Protein AF-A0ABD1W2M3-F1 (afdb_monomer)

Foldseek 3Di:
DDDDDDDDPPPPPAPEDCVHHCPHPVLVVLQVVLLVLLVVLVPDDLPDDDPPDDLVSLQVLLVNLQSLLVSLQSHWLVCLVSVLSSLCSCLPLSSLVSLVNLLQVLQVPDPPHDHQPDDDDSVLSVLLSVLLSVQLCVVPVDQDDDDPPPDDDDDDDPDDDPPPLADPDDDDDDDDDDDPDDVVNVSVRRDHRQPLCNLLCLQQDADPDPDPDLDPSSLSSNLSSLSSLSSSLSSQVSHPPVDDGSNVVDDLLSVVNSLLNNVVNDCSNCVDPSSVSSSVVSVVSSVVVVVVDDPVPNDNCVPRHVCVLVVLLSSLLSLLQDAQAACVPDPDDSVVLLPPQDDDLSNLVSLLVSLLVVSNVNNLVRNGPSLLNSLSNLLCLLQPDDDPVCLLSSLVSLVSLLVSQVPDPSSLVSVLCSLQPDPDDDPDDDDDPVVVVVSVVSSVSSLVSSCVSCVPVPSSNVSSVVSVVVVVVVDPPPD

Radius of gyration: 27.25 Å; Cα contacts (8 Å, |Δi|>4): 444; chains: 1; bounding box: 94×45×74 Å

pLDDT: mean 72.09, std 20.15, range [21.92, 97.12]

Sequence (479 aa):
MFGRGGPSPGVGVGWGSPGGGYWSTTTLLAQQDARLVVYLLENTQNASAKDPLTDEEMCFTMQRINSALEACMVAGPRDRAVIDKLLDVLLQVPVLKYIGFGIRRFLSQREGFKPFGWKYEEEEYLLFANVLATHFRNRWLSVKKKLKATGNHKTPKKGSLPLETIHEDTDAPVMVGRGPTSLILEWAHQRLHLPTHWFLSAISTIQYGKNTDTPLDFLEVTRGGLFFLLGIEAMSTFVPAEFHSPVDSIPIVWKLHALSVTLLGGMGVLEEEKSRDVYETLQDVYGQVLDKMDVESLHFQSEIHESYSTFVETLVEQFAAESYGDLEKCIAKGDGYLEPVEDDEKILEAYVKSWVSGALDRAATRRSAAFTLVLHHLSSFLFGNDGDNTRSLRYKLAKSLLRDCPRKEQRQNMLMELIQCKKWVPRTEPISDVASSLQICDIGKRFQLLKEACQGNSLLISAVEKLESSTTRDFPERT

Secondary structure (DSSP, 8-state):
---S-PSPTT-TTSSSBTTBSTTSHHHHHHHHHHHHHHHHHHHSPPP---SSPPHHHHHHHHHHHHHHHHHHHH--TT-HHHHHHHHHHHT-HHHHHHHHHHHHHHHHHSTTSPP--PPPPHHHHHHHHHHHHHHHIIIIIS---------------TT-----SS------PPPP---S--HHHHHHT-PPPPPTTGGGGGTS-----SSS---HHHHHHHHHHHHHHHHHHHHHTTS-TTS--TTTTS-HHHHHHHHHHHHHT-GGGTSSHHHHHHHHHHHHHHHHHHTTS-GGG--HHHHT-TTHHHHHHHHHHHHHHS----GGG-SS-THHHH-SPP--HHHHHHHHHHHHHTTTHHHHHTT-HHHHHHHHHHHHHHHS---GGGHHHHHHHHHHHHHHGGG-HHHHHHHHHHHH------S-S---THHHHHHHHHHHHHHHHHHHHTTT-HHHHHHHHHHHHHHTTSS----

InterPro domains:
  IPR055326 Transcriptional elongation regulator MINIYO [PTHR47605] (1-327)

Structure (mmCIF, N/CA/C/O backbone):
data_AF-A0ABD1W2M3-F1
#
_entry.id   AF-A0ABD1W2M3-F1
#
loop_
_atom_site.group_PDB
_atom_site.id
_atom_site.type_symbol
_atom_site.label_atom_id
_atom_site.label_alt_id
_atom_site.label_comp_id
_atom_site.label_asym_id
_atom_site.label_entity_id
_atom_site.label_seq_id
_atom_site.pdbx_PDB_ins_code
_atom_site.Cartn_x
_atom_site.Cartn_y
_atom_site.Cartn_z
_atom_site.occupancy
_atom_site.B_iso_or_equiv
_atom_site.auth_seq_id
_atom_site.auth_comp_id
_atom_site.auth_asym_id
_atom_site.auth_atom_id
_atom_site.pdbx_PDB_model_num
ATOM 1 N N . MET A 1 1 ? -13.520 -16.819 -13.529 1.00 23.55 1 MET A N 1
ATOM 2 C CA . MET A 1 1 ? -14.488 -16.110 -14.394 1.00 23.55 1 MET A CA 1
ATOM 3 C C . MET A 1 1 ? -15.662 -15.657 -13.519 1.00 23.55 1 MET A C 1
ATOM 5 O O . MET A 1 1 ? -16.673 -16.338 -13.468 1.00 23.55 1 MET A O 1
ATOM 9 N N . PHE A 1 2 ? -15.506 -14.556 -12.776 1.00 21.92 2 PHE A N 1
ATOM 10 C CA . PHE A 1 2 ? -16.609 -13.880 -12.079 1.00 21.92 2 PHE A CA 1
ATOM 11 C C . PHE A 1 2 ? -16.827 -12.552 -12.796 1.00 21.92 2 PHE A C 1
ATOM 13 O O . PHE A 1 2 ? -16.138 -11.568 -12.554 1.00 21.92 2 PHE A O 1
ATOM 20 N N . GLY A 1 3 ? -17.692 -12.597 -13.807 1.00 24.09 3 GLY A N 1
ATOM 21 C CA . GLY A 1 3 ? -18.072 -11.427 -14.580 1.00 24.09 3 GLY A CA 1
ATOM 22 C C . GLY A 1 3 ? -18.998 -10.523 -13.773 1.00 24.09 3 GLY A C 1
ATOM 23 O O . GLY A 1 3 ? -19.864 -11.002 -13.050 1.00 24.09 3 GLY A O 1
ATOM 24 N N . ARG A 1 4 ? -18.770 -9.220 -13.941 1.00 31.80 4 ARG A N 1
ATOM 25 C CA . ARG A 1 4 ? -19.635 -8.069 -13.645 1.00 31.80 4 ARG A CA 1
ATOM 26 C C . ARG A 1 4 ? -21.088 -8.431 -13.303 1.00 31.80 4 ARG A C 1
ATOM 28 O O . ARG A 1 4 ? -21.833 -8.894 -14.165 1.00 31.80 4 ARG A O 1
ATOM 35 N N . GLY A 1 5 ? -21.481 -8.110 -12.073 1.00 29.42 5 GLY A N 1
ATOM 36 C CA . GLY A 1 5 ? -22.838 -8.253 -11.558 1.00 29.42 5 GLY A CA 1
ATOM 37 C C . GLY A 1 5 ? -22.921 -9.309 -10.464 1.00 29.42 5 GLY A C 1
ATOM 38 O O . GLY A 1 5 ? -23.030 -10.501 -10.745 1.00 29.42 5 GLY A O 1
ATOM 39 N N . GLY A 1 6 ? -22.946 -8.865 -9.205 1.00 35.84 6 GLY A N 1
ATOM 40 C CA . GLY A 1 6 ? -23.539 -9.672 -8.140 1.00 35.84 6 GLY A CA 1
ATOM 41 C C . GLY A 1 6 ? -24.957 -10.123 -8.536 1.00 35.84 6 GLY A C 1
ATOM 42 O O . GLY A 1 6 ? -25.586 -9.498 -9.400 1.00 35.84 6 GLY A O 1
ATOM 43 N N . PRO A 1 7 ? -25.472 -11.221 -7.954 1.00 38.50 7 PRO A N 1
ATOM 44 C CA . PRO A 1 7 ? -26.768 -11.771 -8.336 1.00 38.50 7 PRO A CA 1
ATOM 45 C C . PRO A 1 7 ? -27.833 -10.676 -8.263 1.00 38.50 7 PRO A C 1
ATOM 47 O O . PRO A 1 7 ? -27.976 -10.010 -7.235 1.00 38.50 7 PRO A O 1
ATOM 50 N N . SER A 1 8 ? -28.549 -10.465 -9.374 1.00 35.62 8 SER A N 1
ATOM 51 C CA . SER A 1 8 ? -29.483 -9.349 -9.486 1.00 35.62 8 SER A CA 1
ATOM 52 C C . SER A 1 8 ? -30.512 -9.386 -8.348 1.00 35.62 8 SER A C 1
ATOM 54 O O . SER A 1 8 ? -30.927 -10.472 -7.919 1.00 35.62 8 SER A O 1
ATOM 56 N N . PRO A 1 9 ? -30.992 -8.225 -7.873 1.00 38.22 9 PRO A N 1
ATOM 57 C CA . PRO A 1 9 ? -32.142 -8.190 -6.982 1.00 38.22 9 PRO A CA 1
ATOM 58 C C . PRO A 1 9 ? -33.294 -8.973 -7.634 1.00 38.22 9 PRO A C 1
ATOM 60 O O . PRO A 1 9 ? -33.711 -8.647 -8.744 1.00 38.22 9 PRO A O 1
ATOM 63 N N . GLY A 1 10 ? -33.757 -10.048 -6.988 1.00 38.75 10 GLY A N 1
ATOM 64 C CA . GLY A 1 10 ? -34.895 -10.856 -7.451 1.00 38.75 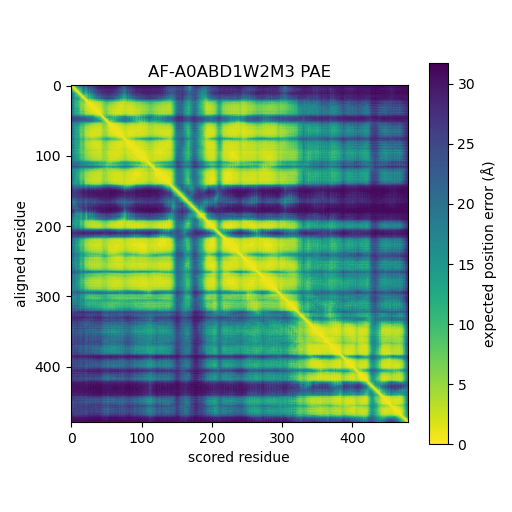10 GLY A CA 1
ATOM 65 C C . GLY A 1 10 ? -34.593 -12.249 -8.023 1.00 38.75 10 GLY A C 1
ATOM 66 O O . GLY A 1 10 ? -35.533 -13.025 -8.173 1.00 38.75 10 GLY A O 1
ATOM 67 N N . VAL A 1 11 ? -33.333 -12.633 -8.273 1.00 38.06 11 VAL A N 1
ATOM 68 C CA . VAL A 1 11 ? -32.983 -14.043 -8.570 1.00 38.06 11 VAL A CA 1
ATOM 69 C C . VAL A 1 11 ? -32.540 -14.706 -7.270 1.00 38.06 11 VAL A C 1
ATOM 71 O O . VAL A 1 11 ? -31.405 -14.550 -6.828 1.00 38.06 11 VAL A O 1
ATOM 74 N N . GLY A 1 12 ? -33.469 -15.389 -6.601 1.00 40.81 12 GLY A N 1
ATOM 75 C CA . GLY A 1 12 ? -33.346 -15.939 -5.243 1.00 40.81 12 GLY A CA 1
ATOM 76 C C . GLY A 1 12 ? -32.311 -17.053 -5.021 1.00 40.81 12 GLY A C 1
ATOM 77 O O . GLY A 1 12 ? -32.587 -17.972 -4.263 1.00 40.81 12 GLY A O 1
ATOM 78 N N . VAL A 1 13 ? -31.130 -16.993 -5.644 1.00 40.81 13 VAL A N 1
ATOM 79 C CA . VAL A 1 13 ? -30.095 -18.042 -5.561 1.00 40.81 13 VAL A CA 1
ATOM 80 C C . VAL A 1 13 ? -28.927 -17.671 -4.627 1.00 40.81 13 VAL A C 1
ATOM 82 O O . VAL A 1 13 ? -28.135 -18.532 -4.273 1.00 40.81 13 VAL A O 1
ATOM 85 N N . GLY A 1 14 ? -28.832 -16.423 -4.150 1.00 44.88 14 GLY A N 1
ATOM 86 C CA . GLY A 1 14 ? -27.740 -15.973 -3.259 1.00 44.88 14 GLY A CA 1
ATOM 87 C C . GLY A 1 14 ? -28.179 -15.342 -1.935 1.00 44.88 14 GLY A C 1
ATOM 88 O O . GLY A 1 14 ? -27.344 -14.883 -1.161 1.00 44.88 14 GLY A O 1
ATOM 89 N N . TRP A 1 15 ? -29.486 -15.285 -1.676 1.00 50.88 15 TRP A N 1
ATOM 90 C CA . TRP A 1 15 ? -30.035 -14.486 -0.580 1.00 50.88 15 TRP A CA 1
ATOM 91 C C . TRP A 1 15 ? -30.487 -15.322 0.619 1.00 50.88 15 TRP A C 1
ATOM 93 O O . TRP A 1 15 ? -30.434 -14.805 1.719 1.00 50.88 15 TRP A O 1
ATOM 103 N N . GLY A 1 16 ? -30.850 -16.598 0.458 1.00 49.56 16 GLY A N 1
ATOM 104 C CA . GLY A 1 16 ? -31.345 -17.434 1.561 1.00 49.56 16 GLY A CA 1
ATOM 105 C C . GLY A 1 16 ? -31.149 -18.930 1.329 1.00 49.56 16 GLY A C 1
ATOM 106 O O . GLY A 1 16 ? -32.109 -19.691 1.423 1.00 49.56 16 GLY A O 1
ATOM 107 N N . SER A 1 17 ? -29.930 -19.358 0.986 1.00 44.84 17 SER A N 1
ATOM 108 C CA . SER A 1 17 ? -29.612 -20.787 0.966 1.00 44.84 17 SER A CA 1
ATOM 109 C C . SER A 1 17 ? -29.293 -21.266 2.393 1.00 44.84 17 SER A C 1
ATOM 111 O O . SER A 1 17 ? -28.588 -20.565 3.125 1.00 44.84 17 SER A O 1
ATOM 113 N N . PRO A 1 18 ? -29.744 -22.469 2.799 1.00 46.06 18 PRO A N 1
ATOM 114 C CA . PRO A 1 18 ? -29.375 -23.087 4.076 1.00 46.06 18 PRO A CA 1
ATOM 115 C C . PRO A 1 18 ? -27.858 -23.243 4.294 1.00 46.06 18 PRO A C 1
ATOM 117 O O . PRO A 1 18 ? -27.436 -23.471 5.422 1.00 46.06 18 PRO A O 1
ATOM 120 N N . GLY A 1 19 ? -27.044 -23.123 3.234 1.00 42.16 19 GLY A N 1
ATOM 121 C CA . GLY A 1 19 ? -25.580 -23.214 3.280 1.00 42.16 19 GLY A CA 1
ATOM 122 C C . GLY A 1 19 ? -24.828 -21.915 2.966 1.00 42.16 19 GLY A C 1
ATOM 123 O O . GLY A 1 19 ? -23.609 -21.959 2.844 1.00 42.16 19 GLY A O 1
ATOM 124 N N . GLY A 1 20 ? -25.513 -20.777 2.791 1.00 52.34 20 GLY A N 1
ATOM 125 C CA . GLY A 1 20 ? -24.851 -19.501 2.501 1.00 52.34 20 GLY A CA 1
ATOM 126 C C . GLY A 1 20 ? -25.755 -18.4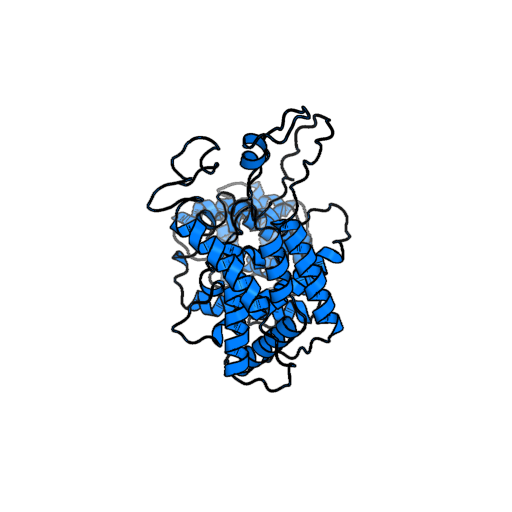28 1.890 1.00 52.34 20 GLY A C 1
ATOM 127 O O . GLY A 1 20 ? -26.886 -18.680 1.473 1.00 52.34 20 GLY A O 1
ATOM 128 N N . GLY A 1 21 ? -25.242 -17.202 1.837 1.00 52.62 21 GLY A N 1
ATOM 129 C CA . GLY A 1 21 ? -25.975 -16.034 1.354 1.00 52.62 21 GLY A CA 1
ATOM 130 C C . GLY A 1 21 ? -26.407 -15.092 2.474 1.00 52.62 21 GLY A C 1
ATOM 131 O O . GLY A 1 21 ? -26.450 -15.459 3.647 1.00 52.62 21 GLY A O 1
ATOM 132 N N . TYR A 1 22 ? -26.718 -13.857 2.093 1.00 60.25 22 TYR A N 1
ATOM 133 C CA . TYR A 1 22 ? -26.828 -12.725 3.017 1.00 60.25 22 TYR A CA 1
ATOM 134 C C . TYR A 1 22 ? -27.906 -12.882 4.115 1.00 60.25 22 TYR A C 1
ATOM 136 O O . TYR A 1 22 ? -27.704 -12.426 5.237 1.00 60.25 22 TYR A O 1
ATOM 144 N N . TRP A 1 23 ? -29.018 -13.573 3.834 1.00 64.69 23 TRP A N 1
ATOM 145 C CA . TRP A 1 23 ? -30.069 -13.898 4.814 1.00 64.69 23 TRP A CA 1
ATOM 146 C C . TRP A 1 23 ? -30.026 -15.353 5.288 1.00 64.69 23 TRP A C 1
ATOM 148 O O . TRP A 1 23 ? -31.021 -15.866 5.805 1.00 64.69 23 TRP A O 1
ATOM 158 N N . SER A 1 24 ? -28.900 -16.047 5.109 1.00 69.88 24 SER A N 1
ATOM 159 C CA . SER A 1 24 ? -28.720 -17.350 5.745 1.00 69.88 24 SER A CA 1
ATOM 160 C C . SER A 1 24 ? -28.772 -17.191 7.266 1.00 69.88 24 SER A C 1
ATOM 162 O O . SER A 1 24 ? -28.362 -16.164 7.816 1.00 69.88 24 SER A O 1
ATOM 164 N N . THR A 1 25 ? -29.264 -18.215 7.965 1.00 74.69 25 THR A N 1
ATOM 165 C CA . THR A 1 25 ? -29.299 -18.211 9.432 1.00 74.69 25 THR A CA 1
ATOM 166 C C . THR A 1 25 ? -27.908 -17.957 10.012 1.00 74.69 25 THR A C 1
ATOM 168 O O . THR A 1 25 ? -27.781 -17.170 10.941 1.00 74.69 25 THR A O 1
ATOM 171 N N . THR A 1 26 ? -26.863 -18.534 9.411 1.00 77.88 26 THR A N 1
ATOM 172 C CA . THR A 1 26 ? -25.464 -18.321 9.803 1.00 77.88 26 THR A CA 1
ATOM 173 C C . THR A 1 26 ? -25.059 -16.850 9.724 1.00 77.88 26 THR A C 1
ATOM 175 O O . THR A 1 26 ? -24.552 -16.305 10.698 1.00 77.88 26 THR A O 1
ATOM 178 N N . THR A 1 27 ? -25.323 -16.177 8.600 1.00 75.69 27 THR A N 1
ATOM 179 C CA . THR A 1 27 ? -24.971 -14.758 8.428 1.00 75.69 27 THR A CA 1
ATOM 180 C C . THR A 1 27 ? -25.782 -13.849 9.353 1.00 75.69 27 THR A C 1
ATOM 182 O O . THR A 1 27 ? -25.237 -12.900 9.909 1.00 75.69 27 THR A O 1
ATOM 185 N N . LEU A 1 28 ? -27.069 -14.141 9.562 1.00 79.38 28 LEU A N 1
ATOM 186 C CA . LEU A 1 28 ? -27.923 -13.358 10.461 1.00 79.38 28 LEU A CA 1
ATOM 187 C C . LEU A 1 28 ? -27.529 -13.506 11.934 1.00 79.38 28 LEU A C 1
ATOM 189 O O . LEU A 1 28 ? -27.603 -12.527 12.678 1.00 79.38 28 LEU A O 1
ATOM 193 N N . LEU A 1 29 ? -27.113 -14.706 12.349 1.00 84.38 29 LEU A N 1
ATOM 194 C CA . LEU A 1 29 ? -26.553 -14.938 13.679 1.00 84.38 29 LEU A CA 1
ATOM 195 C C . LEU A 1 29 ? -25.236 -14.183 13.840 1.00 84.38 29 LEU A C 1
ATOM 197 O O . LEU A 1 29 ? -25.115 -13.403 14.775 1.00 84.38 29 LEU A O 1
ATOM 201 N N . ALA A 1 30 ? -24.331 -14.286 12.866 1.00 84.19 30 ALA A N 1
ATOM 202 C CA . ALA A 1 30 ? -23.066 -13.561 12.893 1.00 84.19 30 ALA A CA 1
ATOM 203 C C . ALA A 1 30 ? -23.268 -12.026 12.935 1.00 84.19 30 ALA A C 1
ATOM 205 O O . ALA A 1 30 ? -22.520 -11.315 13.600 1.00 84.19 30 ALA A O 1
ATOM 206 N N . GLN A 1 31 ? -24.324 -11.496 12.302 1.00 85.12 31 GLN A N 1
ATOM 207 C CA . GLN A 1 31 ? -24.730 -10.088 12.439 1.00 85.12 31 GLN A CA 1
ATOM 208 C C . GLN A 1 31 ? -25.221 -9.737 13.852 1.00 85.12 31 GLN A C 1
ATOM 210 O O . GLN A 1 31 ? -24.952 -8.636 14.337 1.00 85.12 31 GLN A O 1
ATOM 215 N N . GLN A 1 32 ? -25.955 -10.634 14.525 1.00 88.06 32 GLN A N 1
ATOM 216 C CA . GLN A 1 32 ? -26.311 -10.421 15.934 1.00 88.06 32 GLN A CA 1
ATOM 217 C C . GLN A 1 32 ? -25.076 -10.476 16.832 1.00 88.06 32 GLN A C 1
ATOM 219 O O . GLN A 1 32 ? -24.946 -9.629 17.716 1.00 88.06 32 GLN A O 1
ATOM 224 N N . ASP A 1 33 ? -24.160 -11.406 16.570 1.00 88.94 33 ASP A N 1
ATOM 225 C CA . ASP A 1 33 ? -22.901 -11.518 17.302 1.00 88.94 33 ASP A CA 1
ATOM 226 C C . ASP A 1 33 ? -22.067 -10.245 17.127 1.00 88.94 33 ASP A C 1
ATOM 228 O O . ASP A 1 33 ? -21.613 -9.679 18.117 1.00 88.94 33 ASP A O 1
ATOM 232 N N . ALA A 1 34 ? -21.970 -9.702 15.908 1.00 87.81 34 ALA A N 1
ATOM 233 C CA . ALA A 1 34 ? -21.303 -8.426 15.651 1.00 87.81 34 ALA A CA 1
ATOM 234 C C . ALA A 1 34 ? -21.905 -7.283 16.489 1.00 87.81 34 ALA A C 1
ATOM 236 O O . ALA A 1 34 ? -21.168 -6.515 17.105 1.00 87.81 34 ALA A O 1
ATOM 237 N N . ARG A 1 35 ? -23.242 -7.189 16.585 1.00 89.69 35 ARG A N 1
ATOM 238 C CA . ARG A 1 35 ? -23.915 -6.193 17.444 1.00 89.69 35 ARG A CA 1
ATOM 239 C C . ARG A 1 35 ? -23.572 -6.384 18.918 1.00 89.69 35 ARG A C 1
ATOM 241 O O . ARG A 1 35 ? -23.308 -5.399 19.602 1.00 89.69 35 ARG A O 1
ATOM 248 N N . LEU A 1 36 ? -23.571 -7.625 19.406 1.00 90.69 36 LEU A N 1
ATOM 249 C CA . LEU A 1 36 ? -23.184 -7.942 20.780 1.00 90.69 36 LEU A CA 1
ATOM 250 C C . LEU A 1 36 ? -21.726 -7.548 21.049 1.00 90.69 36 LEU A C 1
ATOM 252 O O . LEU A 1 36 ? -21.449 -6.904 22.060 1.00 90.69 36 LEU A O 1
ATOM 256 N N . VAL A 1 37 ? -20.816 -7.875 20.129 1.00 90.31 37 VAL A N 1
ATOM 257 C CA . VAL A 1 37 ? -19.394 -7.520 20.204 1.00 90.31 37 VAL A CA 1
ATOM 258 C C . VAL A 1 37 ? -19.216 -6.009 20.321 1.00 90.31 37 VAL A C 1
ATOM 260 O O . VAL A 1 37 ? -18.451 -5.573 21.175 1.00 90.31 37 VAL A O 1
ATOM 263 N N . VAL A 1 38 ? -19.963 -5.194 19.565 1.00 89.50 38 VAL A N 1
ATOM 264 C CA . VAL A 1 38 ? -19.913 -3.726 19.719 1.00 89.50 38 VAL A CA 1
ATOM 265 C C . VAL A 1 38 ? -20.238 -3.297 21.145 1.00 89.50 38 VAL A C 1
ATOM 267 O O . VAL A 1 38 ? -19.490 -2.516 21.728 1.00 89.50 38 VAL A O 1
ATOM 270 N N . TYR A 1 39 ? -21.310 -3.831 21.737 1.00 86.75 39 TYR A N 1
ATOM 271 C CA . TYR A 1 39 ? -21.661 -3.500 23.119 1.00 86.75 39 TYR A CA 1
ATOM 272 C C . TYR A 1 39 ? -20.579 -3.936 24.111 1.00 86.75 39 TYR A C 1
ATOM 274 O O . TYR A 1 39 ? -20.292 -3.203 25.055 1.00 86.75 39 TYR A O 1
ATOM 282 N N . LEU A 1 40 ? -19.955 -5.099 23.912 1.00 90.06 40 LEU A N 1
ATOM 283 C CA . LEU A 1 40 ? -18.850 -5.546 24.762 1.00 90.06 40 LEU A CA 1
ATOM 284 C C . LEU A 1 40 ? -17.640 -4.611 24.630 1.00 90.06 40 LEU A C 1
ATOM 286 O O . LEU A 1 40 ? -17.109 -4.152 25.640 1.00 90.06 40 LEU A O 1
ATOM 290 N N . LEU A 1 41 ? -17.261 -4.261 23.400 1.00 89.88 41 LEU A N 1
ATOM 291 C CA . LEU A 1 41 ? -16.127 -3.385 23.116 1.00 89.88 41 LEU A CA 1
ATOM 292 C C . LEU A 1 41 ? -16.312 -1.976 23.695 1.00 89.88 41 LEU A C 1
ATOM 294 O O . LEU A 1 41 ? -15.367 -1.435 24.270 1.00 89.88 41 LEU A O 1
ATOM 298 N N . GLU A 1 42 ? -17.519 -1.409 23.610 1.00 83.12 42 GLU A N 1
ATOM 299 C CA . GLU A 1 42 ? -17.855 -0.101 24.198 1.00 83.12 42 GLU A CA 1
ATOM 300 C C . GLU A 1 42 ? -17.699 -0.082 25.726 1.00 83.12 42 GLU A C 1
ATOM 302 O O . GLU A 1 42 ? -17.317 0.937 26.299 1.00 83.12 42 GLU A O 1
ATOM 307 N N . ASN A 1 43 ? -17.975 -1.205 26.395 1.00 79.94 43 ASN A N 1
ATOM 308 C CA . ASN A 1 43 ? -17.886 -1.309 27.853 1.00 79.94 43 ASN A CA 1
ATOM 309 C C . ASN A 1 43 ? -16.483 -1.683 28.349 1.00 79.94 43 ASN A C 1
ATOM 311 O O . ASN A 1 43 ? -16.156 -1.460 29.516 1.00 79.94 43 ASN A O 1
ATOM 315 N N . THR A 1 44 ? -15.631 -2.227 27.483 1.00 76.12 44 THR A N 1
ATOM 316 C CA . THR A 1 44 ? -14.227 -2.473 27.818 1.00 76.12 44 THR A CA 1
ATOM 317 C C . THR A 1 44 ? -13.437 -1.165 27.752 1.00 76.12 44 THR A C 1
ATOM 319 O O . THR A 1 44 ? -13.235 -0.591 26.684 1.00 76.12 44 THR A O 1
ATOM 322 N N . GLN A 1 45 ? -12.947 -0.661 28.884 1.00 64.69 45 GLN A N 1
ATOM 323 C CA . GLN A 1 45 ? -12.095 0.534 28.892 1.00 64.69 45 GLN A CA 1
ATOM 324 C C . GLN A 1 45 ? -10.685 0.194 28.405 1.00 64.69 45 GLN A C 1
ATOM 326 O O . GLN A 1 45 ? -10.145 -0.861 28.733 1.00 64.69 45 GLN A O 1
ATOM 331 N N . ASN A 1 46 ? -10.081 1.087 27.622 1.00 62.06 46 ASN A N 1
ATOM 332 C CA . ASN A 1 46 ? -8.639 1.047 27.403 1.00 62.06 46 ASN A CA 1
ATOM 333 C C . ASN A 1 46 ? -7.974 1.564 28.681 1.00 62.06 46 ASN A C 1
ATOM 335 O O . ASN A 1 46 ? -8.242 2.694 29.097 1.00 62.06 46 ASN A O 1
ATOM 339 N N . ALA A 1 47 ? -7.135 0.749 29.323 1.00 57.91 47 ALA A N 1
ATOM 340 C CA . ALA A 1 47 ? -6.317 1.224 30.431 1.00 57.91 47 ALA A CA 1
ATOM 341 C C . ALA A 1 47 ? -5.465 2.414 29.956 1.00 57.91 47 ALA A C 1
ATOM 343 O O . ALA A 1 47 ? -5.026 2.448 28.801 1.00 57.91 47 ALA A O 1
ATOM 344 N N . SER A 1 48 ? -5.255 3.401 30.835 1.00 58.84 48 SER A N 1
ATOM 345 C CA . SER A 1 48 ? -4.375 4.543 30.558 1.00 58.84 48 SER A CA 1
ATOM 346 C C . SER A 1 48 ? -3.022 4.020 30.077 1.00 58.84 48 SER A C 1
ATOM 348 O O . SER A 1 48 ? -2.327 3.349 30.835 1.00 58.84 48 SER A O 1
ATOM 350 N N . ALA A 1 49 ? -2.685 4.296 28.813 1.00 60.78 49 ALA A N 1
ATOM 351 C CA . ALA A 1 49 ? -1.456 3.815 28.200 1.00 60.78 49 ALA A CA 1
ATOM 352 C C . ALA A 1 49 ? -0.255 4.408 28.950 1.00 60.78 49 ALA A C 1
ATOM 354 O O . ALA A 1 49 ? 0.024 5.605 28.842 1.00 60.78 49 ALA A O 1
ATOM 355 N N . LYS A 1 50 ? 0.430 3.579 29.738 1.00 63.66 50 LYS A N 1
ATOM 356 C CA . LYS A 1 50 ? 1.707 3.914 30.368 1.00 63.66 50 LYS A CA 1
ATOM 357 C C . LYS A 1 50 ? 2.789 3.063 29.715 1.00 63.66 50 LYS A C 1
ATOM 359 O O . LYS A 1 50 ? 2.627 1.861 29.568 1.00 63.66 50 LYS A O 1
ATOM 364 N N . ASP A 1 51 ? 3.869 3.711 29.305 1.00 62.69 51 ASP A N 1
ATOM 365 C CA . ASP A 1 51 ? 5.062 3.062 28.755 1.00 62.69 51 ASP A CA 1
ATOM 366 C C . ASP A 1 51 ? 5.942 2.566 29.925 1.00 62.69 51 ASP A C 1
ATOM 368 O O . ASP A 1 51 ? 6.175 3.359 30.848 1.00 62.69 51 ASP A O 1
ATOM 372 N N . PRO A 1 52 ? 6.435 1.310 29.946 1.00 66.75 52 PRO A N 1
ATOM 373 C CA . PRO A 1 52 ? 6.259 0.241 28.959 1.00 66.75 52 PRO A CA 1
ATOM 374 C C . PRO A 1 52 ? 4.980 -0.576 29.141 1.00 66.75 52 PRO A C 1
ATOM 376 O O . PRO A 1 52 ? 4.606 -0.930 30.257 1.00 66.75 52 PRO A O 1
ATOM 379 N N . LEU A 1 53 ? 4.368 -0.931 28.010 1.00 76.06 53 LEU A N 1
ATOM 380 C CA . LEU A 1 53 ? 3.239 -1.855 27.947 1.00 76.06 53 LEU A CA 1
ATOM 381 C C . LEU A 1 53 ? 3.712 -3.310 28.035 1.00 76.06 53 LEU A C 1
ATOM 383 O O . LEU A 1 53 ? 4.739 -3.688 27.459 1.00 76.06 53 LEU A O 1
ATOM 387 N N . THR A 1 54 ? 2.930 -4.126 28.731 1.00 83.25 54 THR A N 1
ATOM 388 C CA . THR A 1 54 ? 3.115 -5.577 28.823 1.00 83.25 54 THR A CA 1
ATOM 389 C C . THR A 1 54 ? 2.631 -6.286 27.552 1.00 83.25 54 THR A C 1
ATOM 391 O O . THR A 1 54 ? 1.788 -5.768 26.817 1.00 83.25 54 THR A O 1
ATOM 394 N N . ASP A 1 55 ? 3.138 -7.496 27.288 1.00 80.75 55 ASP A N 1
ATOM 395 C CA . ASP A 1 55 ? 2.663 -8.312 26.156 1.00 80.75 55 ASP A CA 1
ATOM 396 C C . ASP A 1 55 ? 1.173 -8.670 26.292 1.00 80.75 55 ASP A C 1
ATOM 398 O O . ASP A 1 55 ? 0.461 -8.753 25.293 1.00 80.75 55 ASP A O 1
ATOM 402 N N . GLU A 1 56 ? 0.673 -8.805 27.524 1.00 85.06 56 GLU A N 1
ATOM 403 C CA . GLU A 1 56 ? -0.747 -9.036 27.810 1.00 85.06 56 GLU A CA 1
ATOM 404 C C . GLU A 1 56 ? -1.616 -7.840 27.396 1.00 85.06 56 GLU A C 1
ATOM 406 O O . GLU A 1 56 ? -2.645 -8.022 26.744 1.00 85.06 56 GLU A O 1
ATOM 411 N N . GLU A 1 57 ? -1.191 -6.610 27.704 1.00 86.69 57 GLU A N 1
ATOM 412 C CA . GLU A 1 57 ? -1.901 -5.388 27.301 1.00 86.69 57 GLU A CA 1
ATOM 413 C C . GLU A 1 57 ? -1.900 -5.193 25.776 1.00 86.69 57 GLU A C 1
ATOM 415 O O . GLU A 1 57 ? -2.910 -4.767 25.201 1.00 86.69 57 GLU A O 1
ATOM 420 N N . MET A 1 58 ? -0.791 -5.538 25.110 1.00 86.31 58 MET A N 1
ATOM 421 C CA . MET A 1 58 ? -0.688 -5.516 23.646 1.00 86.31 58 MET A CA 1
ATOM 422 C C . MET A 1 58 ? -1.617 -6.544 23.002 1.00 86.31 58 MET A C 1
ATOM 424 O O . MET A 1 58 ? -2.400 -6.193 22.116 1.00 86.31 58 MET A O 1
ATOM 428 N N . CYS A 1 59 ? -1.575 -7.790 23.480 1.00 88.50 59 CYS A N 1
ATOM 429 C CA . CYS A 1 59 ? -2.428 -8.876 23.008 1.00 88.50 59 CYS A CA 1
ATOM 430 C C . CYS A 1 59 ? -3.913 -8.538 23.194 1.00 88.50 59 CYS A C 1
ATOM 432 O O . CYS A 1 59 ? -4.688 -8.618 22.241 1.00 88.50 59 CYS A O 1
ATOM 434 N N . PHE A 1 60 ? -4.303 -8.067 24.384 1.00 88.44 60 PHE A N 1
ATOM 435 C CA . PHE A 1 60 ? -5.677 -7.654 24.669 1.00 88.44 60 PHE A CA 1
ATOM 436 C C . PHE A 1 60 ? -6.146 -6.541 23.725 1.00 88.44 60 PHE A C 1
ATOM 438 O O . PHE A 1 60 ? -7.239 -6.611 23.160 1.00 88.44 60 PHE A O 1
ATOM 445 N N . THR A 1 61 ? -5.310 -5.522 23.507 1.00 90.31 61 THR A N 1
ATOM 446 C CA . THR A 1 61 ? -5.651 -4.426 22.594 1.00 90.31 61 THR A CA 1
ATOM 447 C C . THR A 1 61 ? -5.774 -4.915 21.154 1.00 90.31 61 THR A C 1
ATOM 449 O O . THR A 1 61 ? -6.715 -4.528 20.460 1.00 90.31 61 THR A O 1
ATOM 452 N N . MET A 1 62 ? -4.888 -5.807 20.703 1.00 91.62 62 MET A N 1
ATOM 453 C CA . MET A 1 62 ? -4.979 -6.355 19.353 1.00 91.62 62 MET A CA 1
ATOM 454 C C . MET A 1 62 ? -6.213 -7.243 19.169 1.00 91.62 62 MET A C 1
ATOM 456 O O . MET A 1 62 ? -6.890 -7.138 18.151 1.00 91.62 62 MET A O 1
ATOM 460 N N . GLN A 1 63 ? -6.592 -8.049 20.164 1.00 90.62 63 GLN A N 1
ATOM 461 C CA . GLN A 1 63 ? -7.841 -8.816 20.118 1.00 90.62 63 GLN A CA 1
ATOM 462 C C . GLN A 1 63 ? -9.068 -7.910 19.986 1.00 90.62 63 GLN A C 1
ATOM 464 O O . GLN A 1 63 ? -9.998 -8.234 19.246 1.00 90.62 63 GLN A O 1
ATOM 469 N N . ARG A 1 64 ? -9.065 -6.745 20.644 1.00 91.19 64 ARG A N 1
ATOM 470 C CA . ARG A 1 64 ? -10.125 -5.741 20.476 1.00 91.19 64 ARG A CA 1
ATOM 471 C C . ARG A 1 64 ? -10.148 -5.153 19.069 1.00 91.19 64 ARG A C 1
ATOM 473 O O . ARG A 1 64 ? -11.229 -5.027 18.498 1.00 91.19 64 ARG A O 1
ATOM 480 N N . ILE A 1 65 ? -8.981 -4.814 18.514 1.00 93.31 65 ILE A N 1
ATOM 481 C CA . ILE A 1 65 ? -8.852 -4.325 17.133 1.00 93.31 65 ILE A CA 1
ATOM 482 C C . ILE A 1 65 ? -9.377 -5.384 16.157 1.00 93.31 65 ILE A C 1
ATOM 484 O O . ILE A 1 65 ? -10.242 -5.071 15.344 1.00 93.31 65 ILE A O 1
ATOM 488 N N . ASN A 1 66 ? -8.943 -6.640 16.286 1.00 93.06 66 ASN A N 1
ATOM 489 C CA . ASN A 1 66 ? -9.390 -7.751 15.444 1.00 93.06 66 ASN A CA 1
ATOM 490 C C . ASN A 1 66 ? -10.898 -7.968 15.541 1.00 93.06 66 ASN A C 1
ATOM 492 O O . ASN A 1 66 ? -11.569 -8.011 14.516 1.00 93.06 66 ASN A O 1
ATOM 496 N N . SER A 1 67 ? -11.444 -7.989 16.760 1.00 92.38 67 SER A N 1
ATOM 497 C CA . SER A 1 67 ? -12.888 -8.122 16.986 1.00 92.38 67 SER A CA 1
ATOM 498 C C . SER A 1 67 ? -13.674 -7.007 16.294 1.00 92.38 67 SER A C 1
ATOM 500 O O . SER A 1 67 ? -14.727 -7.253 15.710 1.00 92.38 67 SER A O 1
ATOM 502 N N . ALA A 1 68 ? -13.166 -5.771 16.334 1.00 93.12 68 ALA A N 1
ATOM 503 C CA . ALA A 1 68 ? -13.807 -4.642 15.674 1.00 93.12 68 ALA A CA 1
ATOM 504 C C . ALA A 1 68 ? -13.689 -4.706 14.141 1.00 93.12 68 ALA A C 1
ATOM 506 O O . ALA A 1 68 ? -14.672 -4.446 13.445 1.00 93.12 68 ALA A O 1
ATOM 507 N N . LEU A 1 69 ? -12.520 -5.083 13.610 1.00 92.19 69 LEU A N 1
ATOM 508 C CA . LEU A 1 69 ? -12.306 -5.292 12.175 1.00 92.19 69 LEU A CA 1
ATOM 509 C C . LEU A 1 69 ? -13.217 -6.402 11.631 1.00 92.19 69 LEU A C 1
ATOM 511 O O . LEU A 1 69 ? -13.860 -6.210 10.602 1.00 92.19 69 LEU A O 1
ATOM 515 N N . GLU A 1 70 ? -13.326 -7.526 12.338 1.00 90.19 70 GLU A N 1
ATOM 516 C CA . GLU A 1 70 ? -14.193 -8.651 11.975 1.00 90.19 70 GLU A CA 1
ATOM 517 C C . GLU A 1 70 ? -15.674 -8.298 12.068 1.00 90.19 70 GLU A C 1
ATOM 519 O O . GLU A 1 70 ? -16.432 -8.567 11.135 1.00 90.19 70 GLU A O 1
ATOM 524 N N . ALA A 1 71 ? -16.095 -7.618 13.137 1.00 90.69 71 ALA A N 1
ATOM 525 C CA . ALA A 1 71 ? -17.474 -7.162 13.270 1.00 90.69 71 ALA A CA 1
ATOM 526 C C . ALA A 1 71 ? -17.870 -6.201 12.130 1.00 90.69 71 ALA A C 1
ATOM 528 O O . ALA A 1 71 ? -18.993 -6.278 11.629 1.00 90.69 71 ALA A O 1
ATOM 529 N N . CYS A 1 72 ? -16.945 -5.359 11.650 1.00 87.62 72 CYS A N 1
ATOM 530 C CA . CYS A 1 72 ? -17.146 -4.512 10.469 1.00 87.62 72 CYS A CA 1
ATOM 531 C C . CYS A 1 72 ? -17.375 -5.317 9.174 1.00 87.62 72 CYS A C 1
ATOM 533 O O . CYS A 1 72 ? -18.144 -4.874 8.319 1.00 87.62 72 CYS A O 1
ATOM 535 N N . MET A 1 73 ? -16.748 -6.491 9.028 1.00 81.38 73 MET A N 1
ATOM 536 C CA . MET A 1 73 ? -16.923 -7.377 7.865 1.00 81.38 73 MET A CA 1
ATOM 537 C C . MET A 1 73 ? -18.244 -8.153 7.884 1.00 81.38 73 MET A C 1
ATOM 539 O O . MET A 1 73 ? -18.654 -8.678 6.858 1.00 81.38 73 MET A O 1
ATOM 543 N N . VAL A 1 74 ? -18.903 -8.261 9.039 1.00 81.81 74 VAL A N 1
ATOM 544 C CA . VAL A 1 74 ? -20.136 -9.052 9.194 1.00 81.81 74 VAL A CA 1
ATOM 545 C C . VAL A 1 74 ? -21.367 -8.165 9.406 1.00 81.81 74 VAL A C 1
ATOM 547 O O . VAL A 1 74 ? -22.495 -8.600 9.162 1.00 81.81 74 VAL A O 1
ATOM 550 N N . ALA A 1 75 ? -21.183 -6.909 9.819 1.00 78.25 75 ALA A N 1
ATOM 551 C CA . ALA A 1 75 ? -22.255 -5.935 10.006 1.00 78.25 75 ALA A CA 1
ATOM 552 C C . ALA A 1 75 ? -23.079 -5.747 8.722 1.00 78.25 75 ALA A C 1
ATOM 554 O O . ALA A 1 75 ? -22.544 -5.410 7.669 1.00 78.25 75 ALA A O 1
ATOM 555 N N . GLY A 1 76 ? -24.397 -5.953 8.798 1.00 66.75 76 GLY A N 1
ATOM 556 C CA . GLY A 1 76 ? -25.273 -5.898 7.628 1.00 66.75 76 GLY A CA 1
ATOM 557 C C . GLY A 1 76 ? -25.531 -4.474 7.101 1.00 66.75 76 GLY A C 1
ATOM 558 O O . GLY A 1 76 ? -25.329 -3.497 7.813 1.00 66.7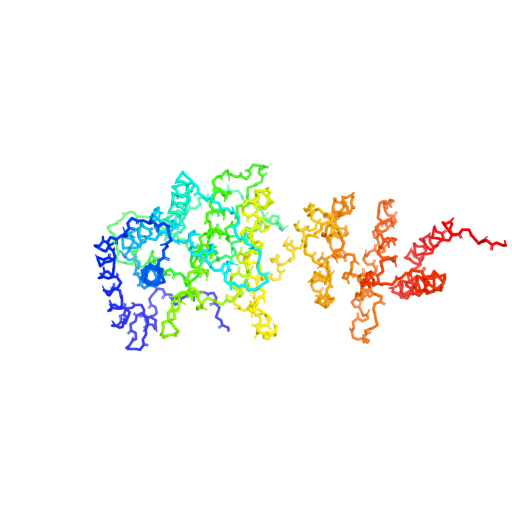5 76 GLY A O 1
ATOM 559 N N . PRO A 1 77 ? -26.086 -4.300 5.889 1.00 60.38 77 PRO A N 1
ATOM 560 C CA . PRO A 1 77 ? -26.538 -3.031 5.311 1.00 60.38 77 PRO A CA 1
ATOM 561 C C . PRO A 1 77 ? -27.364 -2.102 6.211 1.00 60.38 77 PRO A C 1
ATOM 563 O O . PRO A 1 77 ? -27.379 -0.891 5.991 1.00 60.38 77 PRO A O 1
ATOM 566 N N . ARG A 1 78 ? -28.080 -2.637 7.210 1.00 68.38 78 ARG A N 1
ATOM 567 C CA . ARG A 1 78 ? -28.845 -1.837 8.188 1.00 68.38 78 ARG A CA 1
ATOM 568 C C . ARG A 1 78 ? -28.031 -1.445 9.424 1.00 68.38 78 ARG A C 1
ATOM 570 O O . ARG A 1 78 ? -28.451 -0.574 10.179 1.00 68.38 78 ARG A O 1
ATOM 577 N N . ASP A 1 79 ? -26.855 -2.029 9.595 1.00 77.31 79 ASP A N 1
ATOM 578 C CA . ASP A 1 79 ? -25.973 -1.875 10.748 1.00 77.31 79 ASP A CA 1
ATOM 579 C C . ASP A 1 79 ? -24.996 -0.705 10.577 1.00 77.31 79 ASP A C 1
ATOM 581 O O . ASP A 1 79 ? -23.928 -0.675 11.180 1.00 77.31 79 ASP A O 1
ATOM 585 N N . ARG A 1 80 ? -25.373 0.326 9.808 1.00 82.38 80 ARG A N 1
ATOM 586 C CA . ARG A 1 80 ? -24.559 1.541 9.648 1.00 82.38 80 ARG A CA 1
ATOM 587 C C . ARG A 1 80 ? -24.134 2.131 10.995 1.00 82.38 80 ARG A C 1
ATOM 589 O O . ARG A 1 80 ? -22.988 2.530 11.138 1.00 82.38 80 ARG A O 1
ATOM 596 N N . ALA A 1 81 ? -25.048 2.186 11.964 1.00 86.12 81 ALA A N 1
ATOM 597 C CA . ALA A 1 81 ? -24.753 2.692 13.304 1.00 86.12 81 ALA A CA 1
ATOM 598 C C . ALA A 1 81 ? -23.794 1.778 14.089 1.00 86.12 81 ALA A C 1
ATOM 600 O O . ALA A 1 81 ? -23.040 2.257 14.925 1.00 86.12 81 ALA A O 1
ATOM 601 N N . VAL A 1 82 ? -23.815 0.470 13.816 1.00 88.25 82 VAL A N 1
ATOM 602 C CA . VAL A 1 82 ? -22.900 -0.511 14.418 1.00 88.25 82 VAL A CA 1
ATOM 603 C C . VAL A 1 82 ? -21.492 -0.289 13.877 1.00 88.25 82 VAL A C 1
ATOM 605 O O . VAL A 1 82 ? -20.559 -0.167 14.660 1.00 88.25 82 VAL A O 1
ATOM 608 N N . ILE A 1 83 ? -21.347 -0.152 12.554 1.00 88.00 83 ILE A N 1
ATOM 609 C CA . ILE A 1 83 ? -20.053 0.145 11.924 1.00 88.00 83 ILE A CA 1
ATOM 610 C C . ILE A 1 83 ? -19.529 1.505 12.397 1.00 88.00 83 ILE A C 1
ATOM 612 O O . ILE A 1 83 ? -18.352 1.631 12.703 1.00 88.00 83 ILE A O 1
ATOM 616 N N . ASP A 1 84 ? -20.396 2.511 12.516 1.00 90.25 84 ASP A N 1
ATOM 617 C CA . ASP A 1 84 ? -20.015 3.836 13.016 1.00 90.25 84 ASP A CA 1
ATOM 618 C C . ASP A 1 84 ? -19.403 3.774 14.428 1.00 90.25 84 ASP A C 1
ATOM 620 O O . ASP A 1 84 ? -18.330 4.325 14.661 1.00 90.25 84 ASP A O 1
ATOM 624 N N . LYS A 1 85 ? -20.025 3.007 15.333 1.00 91.94 85 LYS A N 1
ATOM 625 C CA . LYS A 1 85 ? -19.502 2.740 16.682 1.00 91.94 85 LYS A CA 1
ATOM 626 C C . LYS A 1 85 ? -18.194 1.947 16.663 1.00 91.94 85 LYS A C 1
ATOM 628 O O . LYS A 1 85 ? -17.289 2.232 17.440 1.00 91.94 85 LYS A O 1
ATOM 633 N N . LEU A 1 86 ? -18.068 0.958 15.779 1.00 92.44 86 LEU A N 1
ATOM 634 C CA . LEU A 1 86 ? -16.829 0.189 15.620 1.00 92.44 86 LEU A CA 1
ATOM 635 C C . LEU A 1 86 ? -15.671 1.064 15.136 1.00 92.44 86 LEU A C 1
ATOM 637 O O . LEU A 1 86 ? -14.554 0.913 15.626 1.00 92.44 86 LEU A O 1
ATOM 641 N N . LEU A 1 87 ? -15.933 2.008 14.226 1.00 92.88 87 LEU A N 1
ATOM 642 C CA . LEU A 1 87 ? -14.944 3.004 13.812 1.00 92.88 87 LEU A CA 1
ATOM 643 C C . LEU A 1 87 ? -14.516 3.881 14.995 1.00 92.88 87 LEU A C 1
ATOM 645 O O . LEU A 1 87 ? -13.322 4.125 15.152 1.00 92.88 87 LEU A O 1
ATOM 649 N N . ASP A 1 88 ? -15.452 4.293 15.855 1.00 92.19 88 ASP A N 1
ATOM 650 C CA . ASP A 1 88 ? -15.122 5.036 17.078 1.00 92.19 88 ASP A CA 1
ATOM 651 C C . ASP A 1 88 ? -14.273 4.209 18.052 1.00 92.19 88 ASP A C 1
ATOM 653 O O . ASP A 1 88 ? -13.386 4.753 18.703 1.00 92.19 88 ASP A O 1
ATOM 657 N N . VAL A 1 89 ? -14.497 2.896 18.152 1.00 92.00 89 VAL A N 1
ATOM 658 C CA . VAL A 1 89 ? -13.649 2.003 18.959 1.00 92.00 89 VAL A CA 1
ATOM 659 C C . VAL A 1 89 ? -12.243 1.893 18.363 1.00 92.00 89 VAL A C 1
ATOM 661 O O . VAL A 1 89 ? -11.265 2.037 19.093 1.00 92.00 89 VAL A O 1
ATOM 664 N N . LEU A 1 90 ? -12.131 1.657 17.053 1.00 94.00 90 LEU A N 1
ATOM 665 C CA . LEU A 1 90 ? -10.852 1.464 16.357 1.00 94.00 90 LEU A CA 1
ATOM 666 C C . LEU A 1 90 ? -9.971 2.718 16.368 1.00 94.00 90 LEU A C 1
ATOM 668 O O . LEU A 1 90 ? -8.752 2.615 16.476 1.00 94.00 90 LEU A O 1
ATOM 672 N N . LEU A 1 91 ? -10.585 3.895 16.240 1.00 95.00 91 LEU A N 1
ATOM 673 C CA . LEU A 1 91 ? -9.885 5.162 16.010 1.00 95.00 91 LEU A CA 1
ATOM 674 C C . LEU A 1 91 ? -9.807 6.041 17.262 1.00 95.00 91 LEU A C 1
ATOM 676 O O . LEU A 1 91 ? -9.478 7.221 17.189 1.00 95.00 91 LEU A O 1
ATOM 680 N N . GLN A 1 92 ? -10.074 5.469 18.432 1.00 92.50 92 GLN A N 1
ATOM 681 C CA . GLN A 1 92 ? -9.821 6.124 19.708 1.00 92.50 92 GLN A CA 1
ATOM 682 C C . GLN A 1 92 ? -8.329 6.439 19.885 1.00 92.50 92 GLN A C 1
ATOM 684 O O . GLN A 1 92 ? -7.474 5.576 19.693 1.00 92.50 92 GLN A O 1
ATOM 689 N N . VAL A 1 93 ? -8.009 7.650 20.355 1.00 92.94 93 VAL A N 1
ATOM 690 C CA . VAL A 1 93 ? -6.622 8.085 20.617 1.00 92.94 93 VAL A CA 1
ATOM 691 C C . VAL A 1 93 ? -5.835 7.095 21.486 1.00 92.94 93 VAL A C 1
ATOM 693 O O . VAL A 1 93 ? -4.695 6.801 21.132 1.00 92.94 93 VAL A O 1
ATOM 696 N N . PRO A 1 94 ? -6.391 6.520 22.577 1.00 90.94 94 PRO A N 1
ATOM 697 C CA . PRO A 1 94 ? -5.710 5.451 23.298 1.00 90.94 94 PRO A CA 1
ATOM 698 C C . PRO A 1 94 ? -5.323 4.275 22.397 1.00 90.94 94 PRO A C 1
ATOM 700 O O . PRO A 1 94 ? -4.165 3.882 22.416 1.00 90.94 94 PRO A O 1
ATOM 703 N N . VAL A 1 95 ? -6.234 3.764 21.563 1.00 91.94 95 VAL A N 1
ATOM 704 C CA . VAL A 1 95 ? -5.956 2.644 20.644 1.00 91.94 95 VAL A CA 1
ATOM 705 C C . VAL A 1 95 ? -4.834 3.002 19.671 1.00 91.94 95 VAL A C 1
ATOM 707 O O . VAL A 1 95 ? -3.902 2.220 19.502 1.00 91.94 95 VAL A O 1
ATOM 710 N N . LEU A 1 96 ? -4.851 4.214 19.108 1.00 94.31 96 LEU A N 1
ATOM 711 C CA . LEU A 1 96 ? -3.776 4.689 18.233 1.00 94.31 96 LEU A CA 1
ATOM 712 C C . LEU A 1 96 ? -2.429 4.818 18.972 1.00 94.31 96 LEU A C 1
ATOM 714 O O . LEU A 1 96 ? -1.386 4.499 18.403 1.00 94.31 96 LEU A O 1
ATOM 718 N N . LYS A 1 97 ? -2.432 5.206 20.257 1.00 92.25 97 LYS A N 1
ATOM 719 C CA . LYS A 1 97 ? -1.229 5.193 21.108 1.00 92.25 97 LYS A CA 1
ATOM 720 C C . LYS A 1 97 ? -0.702 3.765 21.303 1.00 92.25 97 LYS A C 1
ATOM 722 O O . LYS A 1 97 ? 0.494 3.554 21.116 1.00 92.25 97 LYS A O 1
ATOM 727 N N . TYR A 1 98 ? -1.566 2.792 21.622 1.00 91.19 98 TYR A N 1
ATOM 728 C CA . TYR A 1 98 ? -1.199 1.365 21.725 1.00 91.19 98 TYR A CA 1
ATOM 729 C C . TYR A 1 98 ? -0.589 0.844 20.424 1.00 91.19 98 TYR A C 1
ATOM 731 O O . TYR A 1 98 ? 0.480 0.241 20.451 1.00 91.19 98 TYR A O 1
ATOM 739 N N . ILE A 1 99 ? -1.209 1.168 19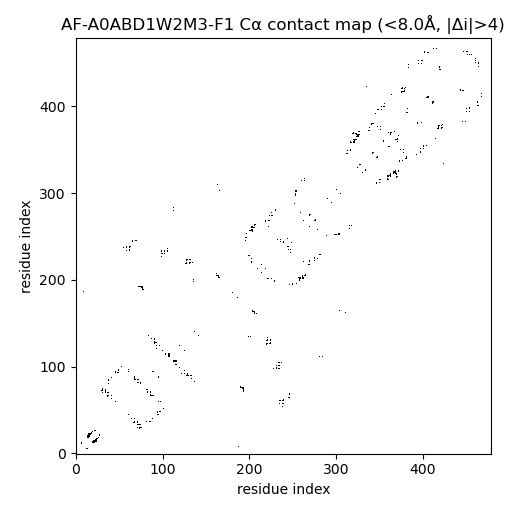.290 1.00 93.31 99 ILE A N 1
ATOM 740 C CA . ILE A 1 99 ? -0.672 0.881 17.960 1.00 93.31 99 ILE A CA 1
ATOM 741 C C . ILE A 1 99 ? 0.741 1.471 17.800 1.00 93.31 99 ILE A C 1
ATOM 743 O O . ILE A 1 99 ? 1.668 0.761 17.417 1.00 93.31 99 ILE A O 1
ATOM 747 N N . GLY A 1 100 ? 0.940 2.743 18.158 1.00 92.56 100 GLY A N 1
ATOM 748 C CA . GLY A 1 100 ? 2.249 3.396 18.089 1.00 92.56 100 GLY A CA 1
ATOM 749 C C . GLY A 1 100 ? 3.316 2.730 18.971 1.00 92.56 100 GLY A C 1
ATOM 750 O O . GLY A 1 100 ? 4.477 2.633 18.570 1.00 92.56 100 GLY A O 1
ATOM 751 N N . PHE A 1 101 ? 2.946 2.238 20.158 1.00 89.56 101 PHE A N 1
ATOM 752 C CA . PHE A 1 101 ? 3.839 1.421 20.989 1.00 89.56 101 PHE A CA 1
ATOM 753 C C . PHE A 1 101 ? 4.143 0.065 20.337 1.00 89.56 101 PHE A C 1
ATOM 755 O O . PHE A 1 101 ? 5.296 -0.371 20.363 1.00 89.56 101 PHE A O 1
ATOM 762 N N . GLY A 1 102 ? 3.139 -0.575 19.730 1.00 90.31 102 GLY A N 1
ATOM 763 C CA . GLY A 1 102 ? 3.273 -1.839 19.008 1.00 90.31 102 GLY A CA 1
ATOM 764 C C . GLY A 1 102 ? 4.285 -1.754 17.873 1.00 90.31 102 GLY A C 1
ATOM 765 O O . GLY A 1 102 ? 5.179 -2.592 17.799 1.00 90.31 102 GLY A O 1
ATOM 766 N N . ILE A 1 103 ? 4.228 -0.689 17.065 1.00 92.62 103 ILE A N 1
ATOM 767 C CA . ILE A 1 103 ? 5.202 -0.418 15.993 1.00 92.62 103 ILE A CA 1
ATOM 768 C C . ILE A 1 103 ? 6.626 -0.336 16.560 1.00 92.62 103 ILE A C 1
ATOM 770 O O . ILE A 1 103 ? 7.530 -1.014 16.073 1.00 92.62 103 ILE A O 1
ATOM 774 N N . ARG A 1 104 ? 6.837 0.453 17.626 1.00 90.44 104 ARG A N 1
ATOM 775 C CA . ARG A 1 104 ? 8.163 0.586 18.259 1.00 90.44 104 ARG A CA 1
ATOM 776 C C . ARG A 1 104 ? 8.687 -0.756 18.775 1.00 90.44 104 ARG A C 1
ATOM 778 O O . ARG A 1 104 ? 9.857 -1.085 18.570 1.00 90.44 104 ARG A O 1
ATOM 785 N N . ARG A 1 105 ? 7.835 -1.544 19.437 1.00 88.56 105 ARG A N 1
ATOM 786 C CA . ARG A 1 105 ? 8.203 -2.866 19.967 1.00 88.56 105 ARG A CA 1
ATOM 787 C C . ARG A 1 105 ? 8.523 -3.850 18.839 1.00 88.56 105 ARG A C 1
ATOM 789 O O . ARG A 1 105 ? 9.579 -4.470 18.872 1.00 88.56 105 ARG A O 1
ATOM 796 N N . PHE A 1 106 ? 7.674 -3.924 17.818 1.00 90.12 106 PHE A N 1
ATOM 797 C CA . PHE A 1 106 ? 7.868 -4.774 16.643 1.00 90.12 106 PHE A CA 1
ATOM 798 C C . PHE A 1 106 ? 9.217 -4.506 15.958 1.00 90.12 106 PHE A C 1
ATOM 800 O O . PHE A 1 106 ? 9.991 -5.435 15.728 1.00 90.12 106 PHE A O 1
ATOM 807 N N . LEU A 1 107 ? 9.545 -3.233 15.712 1.00 89.75 107 LEU A N 1
ATOM 808 C CA . LEU A 1 107 ? 10.783 -2.855 15.022 1.00 89.75 107 LEU A CA 1
ATOM 809 C C . LEU A 1 107 ? 12.038 -2.986 15.891 1.00 89.75 107 LEU A C 1
ATOM 811 O O . LEU A 1 107 ? 13.115 -3.235 15.367 1.00 89.75 107 LEU A O 1
ATOM 815 N N . SER A 1 108 ? 11.920 -2.847 17.214 1.00 86.62 108 SER A N 1
ATOM 816 C CA . SER A 1 108 ? 13.056 -3.038 18.133 1.00 86.62 108 SER A CA 1
ATOM 817 C C . SER A 1 108 ? 13.414 -4.506 18.374 1.00 86.62 108 SER A C 1
ATOM 819 O O . SER A 1 108 ? 14.543 -4.794 18.766 1.00 86.62 108 SER A O 1
ATOM 821 N N . GLN A 1 109 ? 12.475 -5.429 18.156 1.00 84.81 109 GLN A N 1
ATOM 822 C CA . GLN A 1 109 ? 12.682 -6.862 18.377 1.00 84.81 109 GLN A CA 1
ATOM 823 C C . GLN A 1 109 ? 13.146 -7.618 17.129 1.00 84.81 109 GLN A C 1
ATOM 825 O O . GLN A 1 109 ? 13.675 -8.722 17.260 1.00 84.81 109 GLN A O 1
ATOM 830 N N . ARG A 1 110 ? 12.946 -7.069 15.925 1.00 82.12 110 ARG A N 1
ATOM 831 C CA . ARG A 1 110 ? 13.301 -7.752 14.678 1.00 82.12 110 ARG A CA 1
ATOM 832 C C . ARG A 1 110 ? 14.642 -7.297 14.121 1.00 82.12 110 ARG A C 1
ATOM 834 O O . ARG A 1 110 ? 14.877 -6.113 13.903 1.00 82.12 110 ARG A O 1
ATOM 841 N N . GLU A 1 111 ? 15.485 -8.272 13.797 1.00 76.69 111 GLU A N 1
ATOM 842 C CA . GLU A 1 111 ? 16.697 -8.031 13.019 1.00 76.69 111 GLU A CA 1
ATOM 843 C C . GLU A 1 111 ? 16.350 -7.541 11.604 1.00 76.69 111 GLU A C 1
ATOM 845 O O . GLU A 1 111 ? 15.373 -7.979 10.996 1.00 76.69 111 GLU A O 1
ATOM 850 N N . GLY A 1 112 ? 17.161 -6.618 11.084 1.00 73.94 112 GLY A N 1
ATOM 851 C CA . GLY A 1 112 ? 17.019 -6.070 9.733 1.00 73.94 112 GLY A CA 1
ATOM 852 C C . GLY A 1 112 ? 16.170 -4.801 9.625 1.00 73.94 112 GLY A C 1
ATOM 853 O O . GLY A 1 112 ? 16.295 -4.103 8.626 1.00 73.94 112 GLY A O 1
ATOM 854 N N . PHE A 1 113 ? 15.385 -4.446 10.647 1.00 80.75 113 PHE A N 1
ATOM 855 C CA . PHE A 1 113 ? 14.610 -3.202 10.648 1.00 80.75 113 PHE A CA 1
ATOM 856 C C . PHE A 1 113 ? 15.359 -2.045 11.309 1.00 80.75 113 PHE A C 1
ATOM 858 O O . PHE A 1 113 ? 16.072 -2.210 12.303 1.00 80.75 113 PHE A O 1
ATOM 865 N N . LYS A 1 114 ? 15.156 -0.835 10.779 1.00 78.19 114 LYS A N 1
ATOM 866 C CA . LYS A 1 114 ? 15.600 0.394 11.442 1.00 78.19 114 LYS A CA 1
ATOM 867 C C . LYS A 1 114 ? 14.728 0.648 12.682 1.00 78.19 114 LYS A C 1
ATOM 869 O O . LYS A 1 114 ? 13.505 0.517 12.597 1.00 78.19 114 LYS A O 1
ATOM 874 N N . PRO A 1 115 ? 15.313 1.048 13.827 1.00 75.38 115 PRO A N 1
ATOM 875 C CA . PRO A 1 115 ? 14.529 1.431 14.993 1.00 75.38 115 PRO A CA 1
ATOM 876 C C . PRO A 1 115 ? 13.579 2.581 14.656 1.00 75.38 115 PRO A C 1
ATOM 878 O O . PRO A 1 115 ? 13.990 3.584 14.072 1.00 75.38 115 PRO A O 1
ATOM 881 N N . PHE A 1 116 ? 12.320 2.459 15.070 1.00 76.19 116 PHE A N 1
ATOM 882 C CA . PHE A 1 116 ? 11.323 3.501 14.849 1.00 76.19 116 PHE A CA 1
ATOM 883 C C . PHE A 1 116 ? 11.599 4.706 15.755 1.00 76.19 116 PHE A C 1
ATOM 885 O O . PHE A 1 116 ? 11.249 4.708 16.938 1.00 76.19 116 PHE A O 1
ATOM 892 N N . GLY A 1 117 ? 12.263 5.725 15.209 1.00 69.50 117 GLY A N 1
ATOM 893 C CA . GLY A 1 117 ? 12.657 6.926 15.951 1.00 69.50 117 GLY A CA 1
ATOM 894 C C . GLY A 1 117 ? 11.499 7.872 16.279 1.00 69.50 117 GLY A C 1
ATOM 895 O O . GLY A 1 117 ? 11.658 8.778 17.098 1.00 69.50 117 GLY A O 1
ATOM 896 N N . TRP A 1 118 ? 10.329 7.668 15.667 1.00 82.38 118 TRP A N 1
ATOM 897 C CA . TRP A 1 118 ? 9.229 8.620 15.732 1.00 82.38 118 TRP A CA 1
ATOM 898 C C . TRP A 1 118 ? 8.383 8.464 16.994 1.00 82.38 118 TRP A C 1
ATOM 900 O O . TRP A 1 118 ? 7.838 7.400 17.315 1.00 82.38 118 TRP A O 1
ATOM 910 N N . LYS A 1 119 ? 8.238 9.584 17.701 1.00 83.94 119 LYS A N 1
ATOM 911 C CA . LYS A 1 119 ? 7.211 9.785 18.718 1.00 83.94 119 LYS A CA 1
ATOM 912 C C . LYS A 1 119 ? 6.128 10.661 18.103 1.00 83.94 119 LYS A C 1
ATOM 914 O O . LYS A 1 119 ? 6.431 11.723 17.564 1.00 83.94 119 LYS A O 1
ATOM 919 N N . TYR A 1 120 ? 4.901 10.160 18.137 1.00 89.31 120 TYR A N 1
ATOM 920 C CA . TYR A 1 120 ? 3.726 10.926 17.752 1.00 89.31 120 TYR A CA 1
ATOM 921 C C . TYR A 1 120 ? 3.149 11.596 18.992 1.00 89.31 120 TYR A C 1
ATOM 923 O O . TYR A 1 120 ? 3.007 10.943 20.034 1.00 89.31 120 TYR A O 1
ATOM 931 N N . GLU A 1 121 ? 2.833 12.877 18.863 1.00 91.56 121 GLU A N 1
ATOM 932 C CA . GLU A 1 121 ? 2.192 13.669 19.910 1.00 91.56 121 GLU A CA 1
ATOM 933 C C . GLU A 1 121 ? 0.676 13.417 19.956 1.00 91.56 121 GLU A C 1
ATOM 935 O O . GLU A 1 121 ? 0.084 12.807 19.059 1.00 91.56 121 GLU A O 1
ATOM 940 N N . GLU A 1 122 ? 0.017 13.863 21.026 1.00 92.38 122 GLU A N 1
ATOM 941 C CA . GLU A 1 122 ? -1.424 13.647 21.212 1.00 92.38 122 GLU A CA 1
ATOM 942 C C . GLU A 1 122 ? -2.265 14.301 20.111 1.00 92.38 122 GLU A C 1
ATOM 944 O O . GLU A 1 122 ? -3.250 13.717 19.653 1.00 92.38 122 GLU A O 1
ATOM 949 N N . GLU A 1 123 ? -1.835 15.466 19.631 1.00 94.75 123 GLU A N 1
ATOM 950 C CA . GLU A 1 123 ? -2.455 16.191 18.526 1.00 94.75 123 GLU A CA 1
ATOM 951 C C . GLU A 1 123 ? -2.388 15.404 17.212 1.00 94.75 123 GLU A C 1
ATOM 953 O O . GLU A 1 123 ? -3.346 15.422 16.441 1.00 94.75 123 GLU A O 1
ATOM 958 N N . GLU A 1 124 ? -1.296 14.671 16.970 1.00 94.25 124 GLU A N 1
ATOM 959 C CA . GLU A 1 124 ? -1.135 13.841 15.771 1.00 94.25 124 GLU A CA 1
ATOM 960 C C . GLU A 1 124 ? -2.072 12.629 15.816 1.00 94.25 124 GLU A C 1
ATOM 962 O O . GLU A 1 124 ? -2.749 12.330 14.832 1.00 94.25 124 GLU A O 1
ATOM 967 N N . TYR A 1 125 ? -2.201 11.973 16.975 1.00 95.69 125 TYR A N 1
ATOM 968 C CA . TYR A 1 125 ? -3.176 10.892 17.137 1.00 95.69 125 TYR A CA 1
ATOM 969 C C . TYR A 1 125 ? -4.617 11.388 16.978 1.00 95.69 125 TYR A C 1
ATOM 971 O O . TYR A 1 125 ? -5.432 10.708 16.355 1.00 95.69 125 TYR A O 1
ATOM 979 N N . LEU A 1 126 ? -4.943 12.568 17.517 1.00 96.31 126 LEU A N 1
ATOM 980 C CA . LEU A 1 126 ? -6.255 13.194 17.330 1.00 96.31 126 LEU A CA 1
ATOM 981 C C . LEU A 1 126 ? -6.519 13.516 15.857 1.00 96.31 126 LEU A C 1
ATOM 983 O O . LEU A 1 126 ? -7.627 13.285 15.368 1.00 96.31 126 LEU A O 1
ATOM 987 N N . LEU A 1 127 ? -5.515 14.028 15.143 1.00 95.50 127 LEU A N 1
ATOM 988 C CA . LEU A 1 127 ? -5.612 14.288 13.712 1.00 95.50 127 LEU A CA 1
ATOM 989 C C . LEU A 1 127 ? -5.904 12.993 12.949 1.00 95.50 127 LEU A C 1
ATOM 991 O O . LEU A 1 127 ? -6.910 12.934 12.244 1.00 95.50 127 LEU A O 1
ATOM 995 N N . PHE A 1 128 ? -5.096 11.947 13.149 1.00 95.75 128 PHE A N 1
ATOM 996 C CA . PHE A 1 128 ? -5.277 10.647 12.497 1.00 95.75 128 PHE A CA 1
ATOM 997 C C . PHE A 1 128 ? -6.646 10.035 12.788 1.00 95.75 128 PHE A C 1
ATOM 999 O O . PHE A 1 128 ? -7.329 9.611 11.857 1.00 95.75 128 PHE A O 1
ATOM 1006 N N . ALA A 1 129 ? -7.090 10.054 14.047 1.00 96.25 129 ALA A N 1
ATOM 1007 C CA . ALA A 1 129 ? -8.420 9.595 14.431 1.00 96.25 129 ALA A CA 1
ATOM 1008 C C . ALA A 1 129 ? -9.519 10.292 13.614 1.00 96.25 129 ALA A C 1
ATOM 1010 O O . ALA A 1 129 ? -10.376 9.637 13.018 1.00 96.25 129 ALA A O 1
ATOM 1011 N N . ASN A 1 130 ? -9.466 11.623 13.537 1.00 95.19 130 ASN A N 1
ATOM 1012 C CA . ASN A 1 130 ? -10.488 12.425 12.872 1.00 95.19 130 ASN A CA 1
ATOM 1013 C C . ASN A 1 130 ? -10.501 12.226 11.352 1.00 95.19 130 ASN A C 1
ATOM 1015 O O . ASN A 1 130 ? -11.577 12.024 10.775 1.00 95.19 130 ASN A O 1
ATOM 1019 N N . VAL A 1 131 ? -9.336 12.272 10.698 1.00 94.50 131 VAL A N 1
ATOM 1020 C CA . VAL A 1 131 ? -9.249 12.157 9.231 1.00 94.50 131 VAL A CA 1
ATOM 1021 C C . VAL A 1 131 ? -9.614 10.750 8.766 1.00 94.50 131 VAL A C 1
ATOM 1023 O O . VAL A 1 131 ? -10.408 10.604 7.837 1.00 94.50 131 VAL A O 1
ATOM 1026 N N . LEU A 1 132 ? -9.150 9.708 9.466 1.00 95.06 132 LEU A N 1
ATOM 1027 C CA . LEU A 1 132 ? -9.490 8.321 9.144 1.00 95.06 132 LEU A CA 1
ATOM 1028 C C . LEU A 1 132 ? -10.974 8.044 9.356 1.00 95.06 132 LEU A C 1
ATOM 1030 O O . LEU A 1 132 ? -11.629 7.483 8.477 1.00 95.06 132 LEU A O 1
ATOM 1034 N N . ALA A 1 133 ? -11.537 8.474 10.487 1.00 93.81 133 ALA A N 1
ATOM 1035 C CA . ALA A 1 133 ? -12.940 8.214 10.775 1.00 93.81 133 ALA A CA 1
ATOM 1036 C C . ALA A 1 133 ? -13.842 8.940 9.769 1.00 93.81 133 ALA A C 1
ATOM 1038 O O . ALA A 1 133 ? -14.814 8.370 9.270 1.00 93.81 133 ALA A O 1
ATOM 1039 N N . THR A 1 134 ? -13.490 10.178 9.412 1.00 91.00 134 THR A N 1
ATOM 1040 C CA . THR A 1 134 ? -14.183 10.948 8.372 1.00 91.00 134 THR A CA 1
ATOM 1041 C C . THR A 1 134 ? -14.088 10.257 7.014 1.00 91.00 134 THR A C 1
ATOM 1043 O O . THR A 1 134 ? -15.114 10.070 6.354 1.00 91.00 134 THR A O 1
ATOM 1046 N N . HIS A 1 135 ? -12.891 9.821 6.614 1.00 89.81 135 HIS A N 1
ATOM 1047 C CA . HIS A 1 135 ? -12.672 9.097 5.362 1.00 89.81 135 HIS A CA 1
ATOM 1048 C C . HIS A 1 135 ? -13.505 7.819 5.293 1.00 89.81 135 HIS A C 1
ATOM 1050 O O . HIS A 1 135 ? -14.284 7.643 4.355 1.00 89.81 135 HIS A O 1
ATOM 1056 N N . PHE A 1 136 ? -13.427 6.955 6.305 1.00 88.31 136 PHE A N 1
ATOM 1057 C CA . PHE A 1 136 ? -14.149 5.686 6.306 1.00 88.31 136 PHE A CA 1
ATOM 1058 C C . PHE A 1 136 ? -15.664 5.872 6.363 1.00 88.31 136 PHE A C 1
ATOM 1060 O O . PHE A 1 136 ? -16.386 5.197 5.630 1.00 88.31 136 PHE A O 1
ATOM 1067 N N . ARG A 1 137 ? -16.174 6.843 7.128 1.00 87.62 137 ARG A N 1
ATOM 1068 C CA . ARG A 1 137 ? -17.602 7.200 7.105 1.00 87.62 137 ARG A CA 1
ATOM 1069 C C . ARG A 1 137 ? -18.041 7.667 5.724 1.00 87.62 137 ARG A C 1
ATOM 1071 O O . ARG A 1 137 ? -19.073 7.223 5.217 1.00 87.62 137 ARG A O 1
ATOM 1078 N N . ASN A 1 138 ? -17.265 8.545 5.098 1.00 82.25 138 ASN A N 1
ATOM 1079 C CA . ASN A 1 138 ? -17.593 9.086 3.785 1.00 82.25 138 ASN A CA 1
ATOM 1080 C C . ASN A 1 138 ? -17.519 8.012 2.700 1.00 82.25 138 ASN A C 1
ATOM 1082 O O . ASN A 1 138 ? -18.421 7.920 1.868 1.00 82.25 138 ASN A O 1
ATOM 1086 N N . ARG A 1 139 ? -16.497 7.160 2.722 1.00 78.75 139 ARG A N 1
ATOM 1087 C CA . ARG A 1 139 ? -16.327 6.087 1.743 1.00 78.75 139 ARG A CA 1
ATOM 1088 C C . ARG A 1 139 ? -17.376 4.992 1.944 1.00 78.75 139 ARG A C 1
ATOM 1090 O O . ARG A 1 139 ? -18.139 4.681 1.026 1.00 78.75 139 ARG A O 1
ATOM 1097 N N . TRP A 1 140 ? -17.485 4.472 3.162 1.00 80.06 140 TRP A N 1
ATOM 1098 C CA . TRP A 1 140 ? -18.169 3.212 3.455 1.00 80.06 140 TRP A CA 1
ATOM 1099 C C . TRP A 1 140 ? -19.562 3.356 4.069 1.00 80.06 140 TRP A C 1
ATOM 1101 O O . TRP A 1 140 ? -20.397 2.475 3.864 1.00 80.06 140 TRP A O 1
ATOM 1111 N N . LEU A 1 141 ? -19.892 4.490 4.695 1.00 77.88 141 LEU A N 1
ATOM 1112 C CA . LEU A 1 141 ? -21.203 4.700 5.332 1.00 77.88 141 LEU A CA 1
ATOM 1113 C C . LEU A 1 141 ? -22.083 5.758 4.650 1.00 77.88 141 LEU A C 1
ATOM 1115 O O . LEU A 1 141 ? -23.280 5.843 4.944 1.00 77.88 141 LEU A O 1
ATOM 1119 N N . SER A 1 142 ? -21.537 6.581 3.751 1.00 70.12 142 SER A N 1
ATOM 1120 C CA . SER A 1 142 ? -22.327 7.601 3.059 1.00 70.12 142 SER A CA 1
ATOM 1121 C C . SER A 1 142 ? -23.242 6.992 1.990 1.00 70.12 142 SER A C 1
ATOM 1123 O O . SER A 1 142 ? -22.900 6.040 1.287 1.00 70.12 142 SER A O 1
ATOM 1125 N N . VAL A 1 143 ? -24.440 7.561 1.843 1.00 60.78 143 VAL A N 1
ATOM 1126 C CA . VAL A 1 143 ? -25.335 7.210 0.734 1.00 60.78 143 VAL A CA 1
ATOM 1127 C C . VAL A 1 143 ? -24.706 7.754 -0.549 1.00 60.78 143 VAL A C 1
ATOM 1129 O O . VAL A 1 143 ? -24.516 8.970 -0.648 1.00 60.78 143 VAL A O 1
ATOM 1132 N N . LYS A 1 144 ? -24.392 6.886 -1.528 1.00 55.31 144 LYS A N 1
ATOM 1133 C CA . LYS A 1 144 ? -23.838 7.315 -2.828 1.00 55.31 144 LYS A CA 1
ATOM 1134 C C . LYS A 1 144 ? -24.762 8.385 -3.431 1.00 55.31 144 LYS A C 1
ATOM 1136 O O . LYS A 1 144 ? -25.899 8.100 -3.806 1.00 55.31 144 LYS A O 1
ATOM 1141 N N . LYS A 1 145 ? -24.299 9.637 -3.509 1.00 43.75 145 LYS A N 1
ATOM 1142 C CA . LYS A 1 145 ? -25.016 10.702 -4.223 1.00 43.75 145 LYS A CA 1
ATOM 1143 C C . LYS A 1 145 ? -24.675 10.595 -5.705 1.00 43.75 145 LYS A C 1
ATOM 1145 O O . LYS A 1 145 ? -23.516 10.720 -6.079 1.00 43.75 145 LYS A O 1
ATOM 1150 N N . LYS A 1 146 ? -25.700 10.417 -6.543 1.00 44.44 146 LYS A N 1
ATOM 1151 C CA . LYS A 1 146 ? -25.597 10.476 -8.007 1.00 44.44 146 LYS A CA 1
ATOM 1152 C C . LYS A 1 146 ? -24.929 11.793 -8.419 1.00 44.44 146 LYS A C 1
ATOM 1154 O O . LYS A 1 146 ? -25.523 12.858 -8.224 1.00 44.44 146 LYS A O 1
ATOM 1159 N N . LEU A 1 147 ? -23.736 11.741 -9.014 1.00 34.72 147 LEU A N 1
ATOM 1160 C CA . LEU A 1 147 ? -23.216 12.891 -9.748 1.00 34.72 147 LEU A CA 1
ATOM 1161 C C . LEU A 1 147 ? -24.176 13.146 -10.915 1.00 34.72 147 LEU A C 1
ATOM 1163 O O . LEU A 1 147 ? -24.377 12.299 -11.784 1.00 34.72 147 LEU A O 1
ATOM 1167 N N . LYS A 1 148 ? -24.841 14.306 -10.911 1.00 28.89 148 LYS A N 1
ATOM 1168 C CA . LYS A 1 148 ? -25.627 14.742 -12.065 1.00 28.89 148 LYS A CA 1
ATOM 1169 C C . LYS A 1 148 ? -24.654 14.901 -13.229 1.00 28.89 148 LYS A C 1
ATOM 1171 O O . LYS A 1 148 ? -23.842 15.819 -13.215 1.00 28.89 148 LYS A O 1
ATOM 1176 N N . ALA A 1 149 ? -24.763 14.036 -14.234 1.00 29.47 149 ALA A N 1
ATOM 1177 C CA . ALA A 1 149 ? -24.195 14.299 -15.543 1.00 29.47 149 ALA A CA 1
ATOM 1178 C C . ALA A 1 149 ? -24.835 15.592 -16.066 1.00 29.47 149 ALA A C 1
ATOM 1180 O O . ALA A 1 149 ? -25.980 15.598 -16.522 1.00 29.47 149 ALA A O 1
ATOM 1181 N N . THR A 1 150 ? -24.136 16.716 -15.934 1.00 28.64 150 THR A N 1
ATOM 1182 C CA . THR A 1 150 ? -24.473 17.935 -16.660 1.00 28.64 150 THR A CA 1
ATOM 1183 C C . THR A 1 150 ? -24.272 17.611 -18.130 1.00 28.64 150 THR A C 1
ATOM 1185 O O . THR A 1 150 ? -23.151 17.422 -18.598 1.00 28.64 150 THR A O 1
ATOM 1188 N N . GLY A 1 151 ? -25.391 17.451 -18.834 1.00 32.66 151 GLY A N 1
ATOM 1189 C CA . GLY A 1 151 ? -25.417 17.141 -20.249 1.00 32.66 151 GLY A CA 1
ATOM 1190 C C . GLY A 1 151 ? -24.602 18.155 -21.039 1.00 32.66 151 GLY A C 1
ATOM 1191 O O . GLY A 1 151 ? -24.950 19.327 -21.120 1.00 32.66 151 GLY A O 1
ATOM 1192 N N . ASN A 1 152 ? -23.521 17.676 -21.638 1.00 25.73 152 ASN A N 1
ATOM 1193 C CA . ASN A 1 152 ? -23.091 18.121 -22.947 1.00 25.73 152 ASN A CA 1
ATOM 1194 C C . ASN A 1 152 ? -22.333 16.963 -23.584 1.00 25.73 152 ASN A C 1
ATOM 1196 O O . ASN A 1 152 ? -21.271 16.564 -23.111 1.00 25.73 152 ASN A O 1
ATOM 1200 N N . HIS A 1 153 ? -22.913 16.408 -24.648 1.00 32.34 153 HIS A N 1
ATOM 1201 C CA . HIS A 1 153 ? -22.283 15.410 -25.499 1.00 32.34 153 HIS A CA 1
ATOM 1202 C C . HIS A 1 153 ? -20.979 15.977 -26.075 1.00 32.34 153 HIS A C 1
ATOM 1204 O O . HIS A 1 153 ? -20.955 16.608 -27.127 1.00 32.34 153 HIS A O 1
ATOM 1210 N N . LYS A 1 154 ? -19.872 15.730 -25.380 1.00 27.66 154 LYS A N 1
ATOM 1211 C CA . LYS A 1 154 ? -18.552 15.616 -25.984 1.00 27.66 154 LYS A CA 1
ATOM 1212 C C . LYS A 1 154 ? -18.093 14.202 -25.697 1.00 27.66 154 LYS A C 1
ATOM 1214 O O . LYS A 1 154 ? -17.989 13.802 -24.542 1.00 27.66 154 LYS A O 1
ATOM 1219 N N . THR A 1 155 ? -17.878 13.442 -26.764 1.00 26.27 155 THR A N 1
ATOM 1220 C CA . THR A 1 155 ? -17.199 12.146 -26.723 1.00 26.27 155 THR A CA 1
ATOM 1221 C C . THR A 1 155 ? -15.988 12.240 -25.790 1.00 26.27 155 THR A C 1
ATOM 1223 O O . THR A 1 155 ? -15.202 13.186 -25.945 1.00 26.27 155 THR A O 1
ATOM 1226 N N . PRO A 1 156 ? -15.817 11.317 -24.828 1.00 26.34 156 PRO A N 1
ATOM 1227 C CA . PRO A 1 156 ? -14.676 11.375 -23.937 1.00 26.34 156 PRO A CA 1
ATOM 1228 C C . PRO A 1 156 ? -13.412 11.220 -24.782 1.00 26.34 156 PRO A C 1
ATOM 1230 O O . PRO A 1 156 ? -13.277 10.273 -25.558 1.00 26.34 156 PRO A O 1
ATOM 1233 N N . LYS A 1 157 ? -12.490 12.183 -24.667 1.00 27.34 157 LYS A N 1
ATOM 1234 C CA . LYS A 1 157 ? -11.136 12.008 -25.190 1.00 27.34 157 LYS A CA 1
ATOM 1235 C C . LYS A 1 157 ? -10.541 10.790 -24.483 1.00 27.34 157 LYS A C 1
ATOM 1237 O O . LYS A 1 157 ? -10.513 10.735 -23.257 1.00 27.34 157 LYS A O 1
ATOM 1242 N N . LYS A 1 158 ? -10.105 9.816 -25.278 1.00 32.22 158 LYS A N 1
ATOM 1243 C CA . LYS A 1 158 ? -9.382 8.613 -24.858 1.00 32.22 158 LYS A CA 1
ATOM 1244 C C . LYS A 1 158 ? -8.190 9.047 -23.989 1.00 32.22 158 LYS A C 1
ATOM 1246 O O . LYS A 1 158 ? -7.272 9.664 -24.519 1.00 32.22 158 LYS A O 1
ATOM 1251 N N . GLY A 1 159 ? -8.250 8.814 -22.675 1.00 29.22 159 GLY A N 1
ATOM 1252 C CA . GLY A 1 159 ? -7.141 9.119 -21.758 1.00 29.22 159 GLY A CA 1
ATOM 1253 C C . GLY A 1 159 ? -7.479 9.651 -20.359 1.00 29.22 159 GLY A C 1
ATOM 1254 O O . GLY A 1 159 ? -6.552 10.030 -19.659 1.00 29.22 159 GLY A O 1
ATOM 1255 N N . SER A 1 160 ? -8.741 9.728 -19.918 1.00 31.67 160 SER A N 1
ATOM 1256 C CA . SER A 1 160 ? -9.027 10.215 -18.551 1.00 31.67 160 SER A CA 1
ATOM 1257 C C . SER A 1 160 ? -10.280 9.605 -17.916 1.00 31.67 160 SER A C 1
ATOM 1259 O O . SER A 1 160 ? -11.213 10.325 -17.555 1.00 31.67 160 SER A O 1
ATOM 1261 N N . LEU A 1 161 ? -10.326 8.279 -17.805 1.00 30.80 161 LEU A N 1
ATOM 1262 C CA . LEU A 1 161 ? -11.257 7.641 -16.873 1.00 30.80 161 LEU A CA 1
ATOM 1263 C C . LEU A 1 161 ? -10.572 7.552 -15.499 1.00 30.80 161 LEU A C 1
ATOM 1265 O O . LEU A 1 161 ? -9.394 7.195 -15.459 1.00 30.80 161 LEU A O 1
ATOM 1269 N N . PRO A 1 162 ? -11.260 7.905 -14.399 1.00 34.22 162 PRO A N 1
ATOM 1270 C CA . PRO A 1 162 ? -10.732 7.701 -13.057 1.00 34.22 162 PRO A CA 1
ATOM 1271 C C . PRO A 1 162 ? -10.485 6.203 -12.863 1.00 34.22 162 PRO A C 1
ATOM 1273 O O . PRO A 1 162 ? -11.410 5.406 -13.011 1.00 34.22 162 PRO A O 1
ATOM 1276 N N . LEU A 1 163 ? -9.242 5.819 -12.571 1.00 36.06 163 LEU A N 1
ATOM 1277 C CA . LEU A 1 163 ? -8.942 4.478 -12.079 1.00 36.06 163 LEU A CA 1
ATOM 1278 C C . LEU A 1 163 ? -9.423 4.442 -10.627 1.00 36.06 163 LEU A C 1
ATOM 1280 O O . LEU A 1 163 ? -8.677 4.751 -9.704 1.00 36.06 163 LEU A O 1
ATOM 1284 N N . GLU A 1 164 ? -10.707 4.155 -10.429 1.00 35.88 164 GLU A N 1
ATOM 1285 C CA . GLU A 1 164 ? -11.202 3.708 -9.131 1.00 35.88 164 GLU A CA 1
ATOM 1286 C C . GLU A 1 164 ? -10.595 2.319 -8.914 1.00 35.88 164 GLU A C 1
ATOM 1288 O O . GLU A 1 164 ? -11.097 1.295 -9.354 1.00 35.88 164 GLU A O 1
ATOM 1293 N N . THR A 1 165 ? -9.429 2.293 -8.292 1.00 41.69 165 THR A N 1
ATOM 1294 C CA . THR A 1 165 ? -8.607 1.096 -8.101 1.00 41.69 165 THR A CA 1
ATOM 1295 C C . THR A 1 165 ? -9.255 0.048 -7.191 1.00 41.69 165 THR A C 1
ATOM 1297 O O . THR A 1 165 ? -8.855 -1.110 -7.195 1.00 41.69 165 THR A O 1
ATOM 1300 N N . ILE A 1 166 ? -10.333 0.431 -6.496 1.00 41.03 166 ILE A N 1
ATOM 1301 C CA . ILE A 1 166 ? -11.279 -0.466 -5.828 1.00 41.03 166 ILE A CA 1
ATOM 1302 C C . ILE A 1 166 ? -12.687 -0.097 -6.313 1.00 41.03 166 ILE A C 1
ATOM 1304 O O . ILE A 1 166 ? -13.346 0.791 -5.758 1.00 41.03 166 ILE A O 1
ATOM 1308 N N . HIS A 1 167 ? -13.118 -0.733 -7.402 1.00 39.81 167 HIS A N 1
ATOM 1309 C CA . HIS A 1 167 ? -14.451 -0.554 -7.971 1.00 39.81 167 HIS A CA 1
ATOM 1310 C C . HIS A 1 167 ? -15.467 -1.443 -7.241 1.00 39.81 167 HIS A C 1
ATOM 1312 O O . HIS A 1 167 ? -15.589 -2.628 -7.532 1.00 39.81 167 HIS A O 1
ATOM 1318 N N . GLU A 1 168 ? -16.266 -0.852 -6.353 1.00 44.75 168 GLU A N 1
ATOM 1319 C CA . GLU A 1 168 ? -17.547 -1.440 -5.947 1.00 44.75 168 GLU A CA 1
ATOM 1320 C C . GLU A 1 168 ? -18.689 -0.780 -6.723 1.00 44.75 168 GLU A C 1
ATOM 1322 O O . GLU A 1 168 ? -19.267 0.221 -6.291 1.00 44.75 168 GLU A O 1
ATOM 1327 N N . ASP A 1 169 ? -18.965 -1.364 -7.886 1.00 41.38 169 ASP A N 1
ATOM 1328 C CA . ASP A 1 169 ? -20.119 -1.216 -8.775 1.00 41.38 169 ASP A CA 1
ATOM 1329 C C . ASP A 1 169 ? -20.529 0.170 -9.317 1.00 41.38 169 ASP A C 1
ATOM 1331 O O . ASP A 1 169 ? -20.752 1.170 -8.621 1.00 41.38 169 ASP A O 1
ATOM 1335 N N . THR A 1 170 ? -20.695 0.126 -10.643 1.00 37.41 170 THR A N 1
ATOM 1336 C CA . THR A 1 170 ? -21.140 1.142 -11.600 1.00 37.41 170 THR A CA 1
ATOM 1337 C C . THR A 1 170 ? -22.639 1.449 -11.475 1.00 37.41 170 THR A C 1
ATOM 1339 O O . THR A 1 170 ? -23.453 0.580 -11.174 1.00 37.41 170 THR A O 1
ATOM 1342 N N . ASP A 1 171 ? -22.995 2.704 -11.756 1.00 32.53 171 ASP A N 1
ATOM 1343 C CA . ASP A 1 171 ? -24.341 3.283 -11.700 1.00 32.53 171 ASP A CA 1
ATOM 1344 C C . ASP A 1 171 ? -25.435 2.499 -12.460 1.00 32.53 171 ASP A C 1
ATOM 1346 O O . ASP A 1 171 ? -25.315 2.230 -13.656 1.00 32.53 171 ASP A O 1
ATOM 1350 N N . ALA A 1 172 ? -26.582 2.279 -11.803 1.00 32.16 172 ALA A N 1
ATOM 1351 C CA . ALA A 1 172 ? -27.863 1.969 -12.450 1.00 32.16 172 ALA A CA 1
ATOM 1352 C C . ALA A 1 172 ? -28.815 3.191 -12.396 1.00 32.16 172 ALA A C 1
ATOM 1354 O O . ALA A 1 172 ? -28.790 3.965 -11.431 1.00 32.16 172 ALA A O 1
ATOM 1355 N N . PRO A 1 173 ? -29.673 3.420 -13.410 1.00 32.53 173 PRO A N 1
ATOM 1356 C CA . PRO A 1 173 ? -30.489 4.629 -13.489 1.00 32.53 173 PRO A CA 1
ATOM 1357 C C . PRO A 1 173 ? -31.741 4.544 -12.599 1.00 32.53 173 PRO A C 1
ATOM 1359 O O . PRO A 1 173 ? -32.586 3.673 -12.777 1.00 32.53 173 PRO A O 1
ATOM 1362 N N . VAL A 1 174 ? -31.919 5.511 -11.691 1.00 37.84 174 VAL A N 1
ATOM 1363 C CA . VAL A 1 174 ? -33.177 5.693 -10.937 1.00 37.84 174 VAL A CA 1
ATOM 1364 C C . VAL A 1 174 ? -34.165 6.564 -11.724 1.00 37.84 174 VAL A C 1
ATOM 1366 O O . VAL A 1 174 ? -33.850 7.710 -12.065 1.00 37.84 174 VAL A O 1
ATOM 1369 N N . MET A 1 175 ? -35.368 6.029 -11.967 1.00 35.00 175 MET A N 1
ATOM 1370 C CA . MET A 1 175 ? -36.565 6.783 -12.357 1.00 35.00 175 MET A CA 1
ATOM 1371 C C . MET A 1 175 ? -37.117 7.578 -11.164 1.00 35.00 175 MET A C 1
ATOM 1373 O O . MET A 1 175 ? -37.200 7.082 -10.045 1.00 35.00 175 MET A O 1
ATOM 1377 N N . VAL A 1 176 ? -37.490 8.833 -11.412 1.00 34.50 176 VAL A N 1
ATOM 1378 C CA . VAL A 1 176 ? -37.961 9.789 -10.401 1.00 34.50 176 VAL A CA 1
ATOM 1379 C C . VAL A 1 176 ? -39.464 9.623 -10.159 1.00 34.50 176 VAL A C 1
ATOM 1381 O O . VAL A 1 176 ? -40.252 9.741 -11.091 1.00 34.50 176 VAL A O 1
ATOM 1384 N N . GLY A 1 177 ? -39.861 9.440 -8.897 1.00 35.78 177 GLY A N 1
ATOM 1385 C CA . GLY A 1 177 ? -41.252 9.524 -8.441 1.00 35.78 177 GLY A CA 1
ATOM 1386 C C . GLY A 1 177 ? -41.361 9.251 -6.939 1.00 35.78 177 GLY A C 1
ATOM 1387 O O . GLY A 1 177 ? -41.092 8.145 -6.486 1.00 35.78 177 GLY A O 1
ATOM 1388 N N . ARG A 1 178 ? -41.702 10.274 -6.145 1.00 47.50 178 ARG A N 1
ATOM 1389 C CA . ARG A 1 178 ? -41.802 10.211 -4.677 1.00 47.50 178 ARG A CA 1
ATOM 1390 C C . ARG A 1 178 ? -43.075 9.452 -4.268 1.00 47.50 178 ARG A C 1
ATOM 1392 O O . ARG A 1 178 ? -44.172 9.929 -4.533 1.00 47.50 178 ARG A O 1
ATOM 1399 N N . GLY A 1 179 ? -42.914 8.316 -3.593 1.00 35.34 179 GLY A N 1
ATOM 1400 C CA . GLY A 1 179 ? -43.962 7.521 -2.935 1.00 35.34 179 GLY A CA 1
ATOM 1401 C C . GLY A 1 179 ? -43.383 6.801 -1.705 1.00 35.34 179 GLY A C 1
ATOM 1402 O O . GLY A 1 179 ? -42.156 6.799 -1.562 1.00 35.34 179 GLY A O 1
ATOM 1403 N N . PRO A 1 180 ? -44.215 6.253 -0.793 1.00 37.16 180 PRO A N 1
ATOM 1404 C CA . PRO A 1 180 ? -43.744 5.660 0.461 1.00 37.16 180 PRO A CA 1
ATOM 1405 C C . PRO A 1 180 ? -42.722 4.563 0.156 1.00 37.16 180 PRO A C 1
ATOM 1407 O O . PRO A 1 180 ? -42.889 3.825 -0.813 1.00 37.16 180 PRO A O 1
ATOM 1410 N N . THR A 1 181 ? -41.645 4.521 0.943 1.00 50.53 181 THR A N 1
ATOM 1411 C CA . THR A 1 181 ? -40.462 3.667 0.761 1.00 50.53 181 THR A CA 1
ATOM 1412 C C . THR A 1 181 ? -40.862 2.210 0.555 1.00 50.53 181 THR A C 1
ATOM 1414 O O . THR A 1 181 ? -41.065 1.461 1.506 1.00 50.53 181 THR A O 1
ATOM 1417 N N . SER A 1 182 ? -41.003 1.822 -0.712 1.00 43.09 182 SER A N 1
ATOM 1418 C CA . SER A 1 182 ? -41.186 0.436 -1.109 1.00 43.09 182 SER A CA 1
ATOM 1419 C C . SER A 1 182 ? -39.960 -0.337 -0.647 1.00 43.09 182 SER A C 1
ATOM 1421 O O . SER A 1 182 ? -38.837 0.098 -0.911 1.00 43.09 182 SER A O 1
ATOM 1423 N N . LEU A 1 183 ? -40.173 -1.484 0.006 1.00 41.97 183 LEU A N 1
ATOM 1424 C CA . LEU A 1 183 ? -39.123 -2.453 0.323 1.00 41.97 183 LEU A CA 1
ATOM 1425 C C . LEU A 1 183 ? -38.197 -2.639 -0.886 1.00 41.97 183 LEU A C 1
ATOM 1427 O O . LEU A 1 183 ? -36.997 -2.562 -0.737 1.00 41.97 183 LEU A O 1
ATOM 1431 N N . ILE A 1 184 ? -38.720 -2.695 -2.110 1.00 40.59 184 ILE A N 1
ATOM 1432 C CA . ILE A 1 184 ? -37.921 -2.821 -3.342 1.00 40.59 184 ILE A CA 1
ATOM 1433 C C . ILE A 1 184 ? -36.877 -1.697 -3.502 1.00 40.59 184 ILE A C 1
ATOM 1435 O O . ILE A 1 184 ? -35.751 -1.958 -3.923 1.00 40.59 184 ILE A O 1
ATOM 1439 N N . LEU A 1 185 ? -37.218 -0.454 -3.144 1.00 42.75 185 LEU A N 1
ATOM 1440 C CA . LEU A 1 185 ? -36.282 0.670 -3.186 1.00 42.75 185 LEU A CA 1
ATOM 1441 C C . LEU A 1 185 ? -35.249 0.566 -2.057 1.00 42.75 185 LEU A C 1
ATOM 1443 O O . LEU A 1 185 ? -34.083 0.860 -2.276 1.00 42.75 185 LEU A O 1
ATOM 1447 N N . GLU A 1 186 ? -35.650 0.121 -0.867 1.00 41.91 186 GLU A N 1
ATOM 1448 C CA . GLU A 1 186 ? -34.724 -0.140 0.241 1.00 41.91 186 GLU A CA 1
ATOM 1449 C C . GLU A 1 186 ? -33.762 -1.296 -0.093 1.00 41.91 186 GLU A C 1
ATOM 1451 O O . GLU A 1 186 ? -32.578 -1.213 0.208 1.00 41.91 186 GLU A O 1
ATOM 1456 N N . TRP A 1 187 ? -34.252 -2.329 -0.786 1.00 48.09 187 TRP A N 1
ATOM 1457 C CA . TRP A 1 187 ? -33.514 -3.519 -1.217 1.00 48.09 187 TRP A CA 1
ATOM 1458 C C . TRP A 1 187 ? -32.494 -3.208 -2.313 1.00 48.09 187 TRP A C 1
ATOM 1460 O O . TRP A 1 187 ? -31.380 -3.718 -2.269 1.00 48.09 187 TRP A O 1
ATOM 1470 N N . ALA A 1 188 ? -32.839 -2.340 -3.267 1.00 40.00 188 ALA A N 1
ATOM 1471 C CA . ALA A 1 188 ? -31.935 -1.936 -4.345 1.00 40.00 188 ALA A CA 1
ATOM 1472 C C . ALA A 1 188 ? -30.746 -1.077 -3.868 1.00 40.00 188 ALA A C 1
ATOM 1474 O O . ALA A 1 188 ? -29.780 -0.921 -4.610 1.00 40.00 188 ALA A O 1
ATOM 1475 N N . HIS A 1 189 ? -30.810 -0.514 -2.655 1.00 44.12 189 HIS A N 1
ATOM 1476 C CA . HIS A 1 189 ? -29.776 0.370 -2.101 1.00 44.12 189 HIS A CA 1
ATOM 1477 C C . HIS A 1 189 ? -29.028 -0.235 -0.899 1.00 44.12 189 HIS A C 1
ATOM 1479 O O . HIS A 1 189 ? -28.284 0.483 -0.227 1.00 44.12 189 HIS A O 1
ATOM 1485 N N . GLN A 1 190 ? -29.205 -1.529 -0.603 1.00 47.28 190 GLN A N 1
ATOM 1486 C CA . GLN A 1 190 ? -28.440 -2.193 0.455 1.00 47.28 190 GLN A CA 1
ATOM 1487 C C . GLN A 1 190 ? -26.973 -2.325 0.029 1.00 47.28 190 GLN A C 1
ATOM 1489 O O . GLN A 1 190 ? -26.666 -3.010 -0.944 1.00 47.28 190 GLN A O 1
ATOM 1494 N N . ARG A 1 191 ? -26.064 -1.656 0.752 1.00 52.19 191 ARG A N 1
ATOM 1495 C CA . ARG A 1 191 ? -24.622 -1.905 0.624 1.00 52.19 191 ARG A CA 1
ATOM 1496 C C . ARG A 1 191 ? -24.315 -3.292 1.180 1.00 52.19 191 ARG A C 1
ATOM 1498 O O . ARG A 1 191 ? -24.816 -3.635 2.245 1.00 52.19 191 ARG A O 1
ATOM 1505 N N . LEU A 1 192 ? -23.519 -4.070 0.454 1.00 60.09 192 LEU A N 1
ATOM 1506 C CA . LEU A 1 192 ? -22.952 -5.316 0.965 1.00 60.09 192 LEU A CA 1
ATOM 1507 C C . LEU A 1 192 ? -22.049 -5.023 2.179 1.00 60.09 192 LEU A C 1
ATOM 1509 O O . LEU A 1 192 ? -21.755 -3.864 2.482 1.00 60.09 192 LEU A O 1
ATOM 1513 N N . HIS A 1 193 ? -21.659 -6.077 2.895 1.00 67.00 193 HIS A N 1
ATOM 1514 C CA . HIS A 1 193 ? -20.662 -6.003 3.965 1.00 67.00 193 HIS A CA 1
ATOM 1515 C C . HIS A 1 193 ? -19.391 -5.287 3.505 1.00 67.00 193 HIS A C 1
ATOM 1517 O O . HIS A 1 193 ? -19.074 -5.310 2.315 1.00 67.00 193 HIS A O 1
ATOM 1523 N N . LEU A 1 194 ? -18.663 -4.665 4.439 1.00 74.12 194 LEU A N 1
ATOM 1524 C CA . LEU A 1 194 ? -17.383 -4.058 4.084 1.00 74.12 194 LEU A CA 1
ATOM 1525 C C . LEU A 1 194 ? -16.437 -5.132 3.527 1.00 74.12 194 LEU A C 1
ATOM 1527 O O . LEU A 1 194 ? -16.358 -6.218 4.108 1.00 74.12 194 LEU A O 1
ATOM 1531 N N . PRO A 1 195 ? -15.688 -4.841 2.448 1.00 77.19 195 PRO A N 1
ATOM 1532 C CA . PRO A 1 195 ? -14.636 -5.729 1.974 1.00 77.19 195 PRO A CA 1
ATOM 1533 C C . PRO A 1 195 ? -13.651 -6.066 3.076 1.00 77.19 195 PRO A C 1
ATOM 1535 O O . PRO A 1 195 ? -13.345 -5.221 3.911 1.00 77.19 195 PRO A O 1
ATOM 1538 N N . THR A 1 196 ? -13.047 -7.247 3.007 1.00 81.38 196 THR A N 1
ATOM 1539 C CA . THR A 1 196 ? -11.998 -7.669 3.950 1.00 81.38 196 THR A CA 1
ATOM 1540 C C . THR A 1 196 ? -10.840 -6.670 4.054 1.00 81.38 196 THR A C 1
ATOM 1542 O O . THR A 1 196 ? -10.231 -6.525 5.106 1.00 81.38 196 THR A O 1
ATOM 1545 N N . HIS A 1 197 ? -10.582 -5.920 2.982 1.00 83.81 197 HIS A N 1
ATOM 1546 C CA . HIS A 1 197 ? -9.514 -4.931 2.867 1.00 83.81 197 HIS A CA 1
ATOM 1547 C C . HIS A 1 197 ? -9.999 -3.469 2.971 1.00 83.81 197 HIS A C 1
ATOM 1549 O O . HIS A 1 197 ? -9.292 -2.556 2.545 1.00 83.81 197 HIS A O 1
ATOM 1555 N N . TRP A 1 198 ? -11.202 -3.206 3.501 1.00 85.69 198 TRP A N 1
ATOM 1556 C CA . TRP A 1 198 ? -11.829 -1.871 3.493 1.00 85.69 198 TRP A CA 1
ATOM 1557 C C . TRP A 1 198 ? -10.936 -0.753 4.058 1.00 85.69 198 TRP A C 1
ATOM 1559 O O . TRP A 1 198 ? -10.964 0.383 3.570 1.00 85.69 198 TRP A O 1
ATOM 1569 N N . PHE A 1 199 ? -10.111 -1.059 5.059 1.00 89.94 199 PHE A N 1
ATOM 1570 C CA . PHE A 1 199 ? -9.219 -0.092 5.698 1.00 89.94 199 PHE A CA 1
ATOM 1571 C C . PHE A 1 199 ? -8.070 0.360 4.783 1.00 89.94 199 PHE A C 1
ATOM 1573 O O . PHE A 1 199 ? -7.597 1.487 4.922 1.00 89.94 199 PHE A O 1
ATOM 1580 N N . LEU A 1 200 ? -7.694 -0.437 3.770 1.00 90.62 200 LEU A N 1
ATOM 1581 C CA . LEU A 1 200 ? -6.714 -0.036 2.751 1.00 90.62 200 LEU A CA 1
ATOM 1582 C C . LEU A 1 200 ? -7.201 1.152 1.911 1.00 90.62 200 LEU A C 1
ATOM 1584 O O . LEU A 1 200 ? -6.396 1.820 1.263 1.00 90.62 200 LEU A O 1
ATOM 1588 N N . SER A 1 201 ? -8.503 1.467 1.928 1.00 87.75 201 SER A N 1
ATOM 1589 C CA . SER A 1 201 ? -9.053 2.636 1.225 1.00 87.75 201 SER A CA 1
ATOM 1590 C C . SER A 1 201 ? -8.410 3.962 1.630 1.00 87.75 201 SER A C 1
ATOM 1592 O O . SER A 1 201 ? -8.439 4.893 0.829 1.00 87.75 201 SER A O 1
ATOM 1594 N N . ALA A 1 202 ? -7.838 4.071 2.835 1.00 90.31 202 ALA A N 1
ATOM 1595 C CA . ALA A 1 202 ? -7.154 5.286 3.284 1.00 90.31 202 ALA A CA 1
ATOM 1596 C C . ALA A 1 202 ? -5.893 5.600 2.459 1.00 90.31 202 ALA A C 1
ATOM 1598 O O . ALA A 1 202 ? -5.559 6.766 2.293 1.00 90.31 202 ALA A O 1
ATOM 1599 N N . ILE A 1 203 ? -5.237 4.581 1.894 1.00 89.81 203 ILE A N 1
ATOM 1600 C CA . ILE A 1 203 ? -4.003 4.734 1.100 1.00 89.81 203 ILE A CA 1
ATOM 1601 C C . ILE A 1 203 ? -4.178 4.354 -0.381 1.00 89.81 203 ILE A C 1
ATOM 1603 O O . ILE A 1 203 ? -3.269 4.533 -1.185 1.00 89.81 203 ILE A O 1
ATOM 1607 N N . SER A 1 204 ? -5.359 3.847 -0.757 1.00 83.06 204 SER A N 1
ATOM 1608 C CA . SER A 1 204 ? -5.681 3.380 -2.117 1.00 83.06 204 SER A CA 1
ATOM 1609 C C . SER A 1 204 ? -6.718 4.236 -2.857 1.00 83.06 204 SER A C 1
ATOM 1611 O O . SER A 1 204 ? -7.245 3.824 -3.891 1.00 83.06 204 SER A O 1
ATOM 1613 N N . THR A 1 205 ? -7.023 5.437 -2.358 1.00 70.12 205 THR A N 1
ATOM 1614 C CA . THR A 1 205 ? -7.946 6.365 -3.028 1.00 70.12 205 THR A CA 1
ATOM 1615 C C . THR A 1 205 ? -7.167 7.345 -3.908 1.00 70.12 205 THR A C 1
ATOM 1617 O O . THR A 1 205 ? -6.390 8.134 -3.396 1.00 70.12 205 THR A O 1
ATOM 1620 N N . ILE A 1 206 ? -7.394 7.359 -5.225 1.00 62.09 206 ILE A N 1
ATOM 1621 C CA . ILE A 1 206 ? -6.795 8.361 -6.127 1.00 62.09 206 ILE A CA 1
ATOM 1622 C C . ILE A 1 206 ? -7.781 9.516 -6.322 1.00 62.09 206 ILE A C 1
ATOM 1624 O O . ILE A 1 206 ? -8.874 9.314 -6.854 1.00 62.09 206 ILE A O 1
ATOM 1628 N N . GLN A 1 207 ? -7.405 10.746 -5.961 1.00 55.25 207 GLN A N 1
ATOM 1629 C CA . GLN A 1 207 ? -8.127 11.941 -6.413 1.00 55.25 207 GLN A CA 1
ATOM 1630 C C . GLN A 1 207 ? -7.435 12.549 -7.636 1.00 55.25 207 GLN A C 1
ATOM 1632 O O . GLN A 1 207 ? -6.457 13.279 -7.517 1.00 55.25 207 GLN A O 1
ATOM 1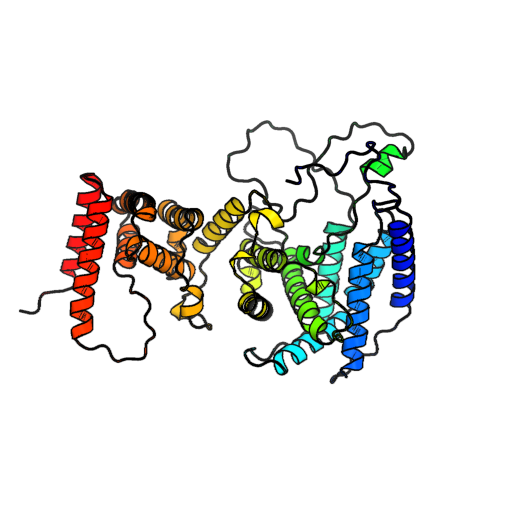637 N N . TYR A 1 208 ? -7.985 12.314 -8.832 1.00 42.91 208 TYR A N 1
ATOM 1638 C CA . TYR A 1 208 ? -7.599 13.072 -10.026 1.00 42.91 208 TYR A CA 1
ATOM 1639 C C . TYR A 1 208 ? -8.281 14.450 -10.022 1.00 42.91 208 TYR A C 1
ATOM 1641 O O . TYR A 1 208 ? -9.304 14.673 -10.673 1.00 42.91 208 TYR A O 1
ATOM 1649 N N . GLY A 1 209 ? -7.704 15.392 -9.279 1.00 43.06 209 GLY A N 1
ATOM 1650 C CA . GLY A 1 209 ? -7.973 16.819 -9.424 1.00 43.06 209 GLY A CA 1
ATOM 1651 C C . GLY A 1 209 ? -6.950 17.435 -10.373 1.00 43.06 209 GLY A C 1
ATOM 1652 O O . GLY A 1 209 ? -5.761 17.419 -10.100 1.00 43.06 209 GLY A O 1
ATOM 1653 N N . LYS A 1 210 ? -7.387 18.006 -11.499 1.00 34.56 210 LYS A N 1
ATOM 1654 C CA . LYS A 1 210 ? -6.509 18.658 -12.494 1.00 34.56 210 LYS A CA 1
ATOM 1655 C C . LYS A 1 210 ? -5.925 20.009 -12.032 1.00 34.56 210 LYS A C 1
ATOM 1657 O O . LYS A 1 210 ? -5.496 20.798 -12.869 1.00 34.56 210 LYS A O 1
ATOM 1662 N N . ASN A 1 211 ? -5.929 20.265 -10.727 1.00 36.41 211 ASN A N 1
ATOM 1663 C CA . ASN A 1 211 ? -5.391 21.461 -10.100 1.00 36.41 211 ASN A CA 1
ATOM 1664 C C . ASN A 1 211 ? -4.233 21.027 -9.203 1.00 36.41 211 ASN A C 1
ATOM 1666 O O . ASN A 1 211 ? -4.358 20.057 -8.468 1.00 36.41 211 ASN A O 1
ATOM 1670 N N . THR A 1 212 ? -3.125 21.750 -9.287 1.00 42.88 212 THR A N 1
ATOM 1671 C CA . THR A 1 212 ? -1.822 21.495 -8.652 1.00 42.88 212 THR A CA 1
ATOM 1672 C C . THR A 1 212 ? -1.812 21.496 -7.119 1.00 42.88 212 THR A C 1
ATOM 1674 O O . THR A 1 212 ? -0.740 21.401 -6.537 1.00 42.88 212 THR A O 1
ATOM 1677 N N . ASP A 1 213 ? -2.977 21.568 -6.478 1.00 46.56 213 ASP A N 1
ATOM 1678 C CA . ASP A 1 213 ? -3.126 21.512 -5.030 1.00 46.56 213 ASP A CA 1
ATOM 1679 C C . ASP A 1 213 ? -3.822 20.198 -4.676 1.00 46.56 213 ASP A C 1
ATOM 1681 O O . ASP A 1 213 ? -5.054 20.098 -4.705 1.00 46.56 213 ASP A O 1
ATOM 1685 N N . THR A 1 214 ? -3.031 19.170 -4.362 1.00 52.03 214 THR A N 1
ATOM 1686 C CA . THR A 1 214 ? -3.541 17.991 -3.658 1.00 52.03 214 THR A CA 1
ATOM 1687 C C . THR A 1 214 ? -4.218 18.498 -2.382 1.00 52.03 214 THR A C 1
ATOM 1689 O O . THR A 1 214 ? -3.549 19.163 -1.585 1.00 52.03 214 THR A O 1
ATOM 1692 N N . PRO A 1 215 ? -5.529 18.268 -2.174 1.00 60.28 215 PRO A N 1
ATOM 1693 C CA . PRO A 1 215 ? -6.204 18.781 -0.992 1.00 60.28 215 PRO A CA 1
ATOM 1694 C C . PRO A 1 215 ? -5.477 18.286 0.258 1.00 60.28 215 PRO A C 1
ATOM 1696 O O . PRO A 1 215 ? -5.220 17.088 0.368 1.00 60.28 215 PRO A O 1
ATOM 1699 N N . LEU A 1 216 ? -5.160 19.191 1.190 1.00 59.00 216 LEU A N 1
ATOM 1700 C CA . LEU A 1 216 ? -4.476 18.871 2.452 1.00 59.00 216 LEU A CA 1
ATOM 1701 C C . LEU A 1 216 ? -5.123 17.665 3.166 1.00 59.00 216 LEU A C 1
ATOM 1703 O O . LEU A 1 216 ? -4.429 16.822 3.718 1.00 59.00 216 LEU A O 1
ATOM 1707 N N . ASP A 1 217 ? -6.447 17.537 3.044 1.00 74.56 217 ASP A N 1
ATOM 1708 C CA . ASP A 1 217 ? -7.257 16.432 3.568 1.00 74.56 217 ASP A CA 1
ATOM 1709 C C . ASP A 1 217 ? -6.827 15.048 3.036 1.00 74.56 217 ASP A C 1
ATOM 1711 O O . ASP A 1 217 ? -6.768 14.082 3.786 1.00 74.56 217 ASP A O 1
ATOM 1715 N N . PHE A 1 218 ? -6.441 14.935 1.759 1.00 81.44 218 PHE A N 1
ATOM 1716 C CA . PHE A 1 218 ? -5.990 13.664 1.179 1.00 81.44 218 PHE A CA 1
ATOM 1717 C C . PHE A 1 218 ? -4.631 13.217 1.727 1.00 81.44 218 PHE A C 1
ATOM 1719 O O . PHE A 1 218 ? -4.435 12.033 2.013 1.00 81.44 218 PHE A O 1
ATOM 1726 N N . LEU A 1 219 ? -3.695 14.162 1.869 1.00 86.62 219 LEU A N 1
ATOM 1727 C CA . LEU A 1 219 ? -2.375 13.865 2.414 1.00 86.62 219 LEU A CA 1
ATOM 1728 C C . LEU A 1 219 ? -2.519 13.363 3.848 1.00 86.62 219 LEU A C 1
ATOM 1730 O O . LEU A 1 219 ? -2.033 12.278 4.144 1.00 86.62 219 LEU A O 1
ATOM 1734 N N . GLU A 1 220 ? -3.264 14.069 4.701 1.00 90.38 220 GLU A N 1
ATOM 1735 C CA . GLU A 1 220 ? -3.455 13.647 6.093 1.00 90.38 220 GLU A CA 1
ATOM 1736 C C . GLU A 1 220 ? -4.181 12.298 6.220 1.00 90.38 220 GLU A C 1
ATOM 1738 O O . GLU A 1 220 ? -3.787 11.468 7.042 1.00 90.38 220 GLU A O 1
ATOM 1743 N N . VAL A 1 221 ? -5.181 12.018 5.370 1.00 91.88 221 VAL A N 1
ATOM 1744 C CA . VAL A 1 221 ? -5.828 10.692 5.314 1.00 91.88 221 VAL A CA 1
ATOM 1745 C C . VAL A 1 221 ? -4.822 9.601 4.954 1.00 91.88 221 VAL A C 1
ATOM 1747 O O . VAL A 1 221 ? -4.807 8.552 5.597 1.00 91.88 221 VAL A O 1
ATOM 1750 N N . THR A 1 222 ? -3.959 9.847 3.968 1.00 91.81 222 THR A N 1
ATOM 1751 C CA . THR A 1 222 ? -2.961 8.863 3.529 1.00 91.81 222 THR A CA 1
ATOM 1752 C C . THR A 1 222 ? -1.887 8.647 4.594 1.00 91.81 222 THR A C 1
ATOM 1754 O O . THR A 1 222 ? -1.537 7.504 4.877 1.00 91.81 222 THR A O 1
ATOM 1757 N N . ARG A 1 223 ? -1.414 9.714 5.256 1.00 92.88 223 ARG A N 1
ATOM 1758 C CA . ARG A 1 223 ? -0.455 9.632 6.373 1.00 92.88 223 ARG A CA 1
ATOM 1759 C C . ARG A 1 223 ? -1.019 8.828 7.543 1.00 92.88 223 ARG A C 1
ATOM 1761 O O . ARG A 1 223 ? -0.388 7.875 8.000 1.00 92.88 223 ARG A O 1
ATOM 1768 N N . GLY A 1 224 ? -2.241 9.153 7.972 1.00 94.44 224 GLY A N 1
ATOM 1769 C CA . GLY A 1 224 ? -2.948 8.385 8.995 1.00 94.44 224 GLY A CA 1
ATOM 1770 C C . GLY A 1 224 ? -3.188 6.937 8.564 1.00 94.44 224 GLY A C 1
ATOM 1771 O O . GLY A 1 224 ? -3.068 6.024 9.376 1.00 94.44 224 GLY A O 1
ATOM 1772 N N . GLY A 1 225 ? -3.472 6.709 7.279 1.00 95.38 225 GLY A N 1
ATOM 1773 C CA . GLY A 1 225 ? -3.693 5.385 6.702 1.00 95.38 225 GLY A CA 1
ATOM 1774 C C . GLY A 1 225 ? -2.444 4.509 6.714 1.00 95.38 225 GLY A C 1
ATOM 1775 O O . GLY A 1 225 ? -2.530 3.346 7.100 1.00 95.38 225 GLY A O 1
ATOM 1776 N N . LEU A 1 226 ? -1.285 5.068 6.353 1.00 95.69 226 LEU A N 1
ATOM 1777 C CA . LEU A 1 226 ? 0.010 4.388 6.426 1.00 95.69 226 LEU A CA 1
ATOM 1778 C C . LEU A 1 226 ? 0.363 4.034 7.874 1.00 95.69 226 LEU A C 1
ATOM 1780 O O . LEU A 1 226 ? 0.717 2.889 8.153 1.00 95.69 226 LEU A O 1
ATOM 1784 N N . PHE A 1 227 ? 0.209 4.989 8.799 1.00 96.38 227 PHE A N 1
ATOM 1785 C CA . PHE A 1 227 ? 0.420 4.751 10.229 1.00 96.38 227 PHE A CA 1
ATOM 1786 C C . PHE A 1 227 ? -0.486 3.629 10.750 1.00 96.38 227 PHE A C 1
ATOM 1788 O O . PHE A 1 227 ? -0.014 2.705 11.412 1.00 96.38 227 PHE A O 1
ATOM 1795 N N . PHE A 1 228 ? -1.782 3.688 10.431 1.00 97.12 228 PHE A N 1
ATOM 1796 C CA . PHE A 1 228 ? -2.753 2.693 10.869 1.00 97.12 228 PHE A CA 1
ATOM 1797 C C . PHE A 1 228 ? -2.441 1.309 10.294 1.00 97.12 228 PHE A C 1
ATOM 1799 O O . PHE A 1 228 ? -2.460 0.337 11.044 1.00 97.12 228 PHE A O 1
ATOM 1806 N N . LEU A 1 229 ? -2.091 1.222 9.004 1.00 96.94 229 LEU A N 1
ATOM 1807 C CA . LEU A 1 229 ? -1.727 -0.032 8.344 1.00 96.94 229 LEU A CA 1
ATOM 1808 C C . LEU A 1 229 ? -0.476 -0.660 8.965 1.00 96.94 229 LEU A C 1
ATOM 1810 O O . LEU A 1 229 ? -0.535 -1.804 9.401 1.00 96.94 229 LEU A O 1
ATOM 1814 N N . LEU A 1 230 ? 0.630 0.085 9.076 1.00 96.06 230 LEU A N 1
ATOM 1815 C CA . LEU A 1 230 ? 1.841 -0.421 9.737 1.00 96.06 230 LEU A CA 1
ATOM 1816 C C . LEU A 1 230 ? 1.543 -0.847 11.174 1.00 96.06 230 LEU A C 1
ATOM 1818 O O . LEU A 1 230 ? 2.046 -1.856 11.659 1.00 96.06 230 LEU A O 1
ATOM 1822 N N . GLY A 1 231 ? 0.689 -0.079 11.837 1.00 95.12 231 GLY A N 1
ATOM 1823 C CA . GLY A 1 231 ? 0.220 -0.335 13.175 1.00 95.12 231 GLY A CA 1
ATOM 1824 C C . GLY A 1 231 ? -0.444 -1.685 13.374 1.00 95.12 231 GLY A C 1
ATOM 1825 O O . GLY A 1 231 ? -0.033 -2.452 14.240 1.00 95.12 231 GLY A O 1
ATOM 1826 N N . ILE A 1 232 ? -1.469 -1.978 12.580 1.00 95.19 232 ILE A N 1
ATOM 1827 C CA . ILE A 1 232 ? -2.213 -3.236 12.688 1.00 95.19 232 ILE A CA 1
ATOM 1828 C C . ILE A 1 232 ? -1.391 -4.442 12.201 1.00 95.19 232 ILE A C 1
ATOM 1830 O O . ILE A 1 232 ? -1.564 -5.532 12.740 1.00 95.19 232 ILE A O 1
ATOM 1834 N N . GLU A 1 233 ? -0.457 -4.250 11.261 1.00 94.75 233 GLU A N 1
ATOM 1835 C CA . GLU A 1 233 ? 0.514 -5.280 10.841 1.00 94.75 233 GLU A CA 1
ATOM 1836 C C . GLU A 1 233 ? 1.534 -5.580 11.949 1.00 94.75 233 GLU A C 1
ATOM 1838 O O . GLU A 1 233 ? 1.828 -6.732 12.246 1.00 94.75 233 GLU A O 1
ATOM 1843 N N . ALA A 1 234 ? 2.063 -4.550 12.614 1.00 92.75 234 ALA A N 1
ATOM 1844 C CA . ALA A 1 234 ? 2.966 -4.733 13.746 1.00 92.75 234 ALA A CA 1
ATOM 1845 C C . ALA A 1 234 ? 2.240 -5.410 14.916 1.00 92.75 234 ALA A C 1
ATOM 1847 O O . ALA A 1 234 ? 2.752 -6.355 15.522 1.00 92.75 234 ALA A O 1
ATOM 1848 N N . MET A 1 235 ? 1.024 -4.945 15.217 1.00 91.56 235 MET A N 1
ATOM 1849 C CA . MET A 1 235 ? 0.236 -5.442 16.339 1.00 91.56 235 MET A CA 1
ATOM 1850 C C . MET A 1 235 ? -0.201 -6.902 16.163 1.00 91.56 235 MET A C 1
ATOM 1852 O O . MET A 1 235 ? -0.290 -7.615 17.164 1.00 91.56 235 MET A O 1
ATOM 1856 N N . SER A 1 236 ? -0.419 -7.378 14.927 1.00 91.62 236 SER A N 1
ATOM 1857 C CA . SER A 1 236 ? -0.821 -8.772 14.676 1.00 91.62 236 SER A CA 1
ATOM 1858 C C . SER A 1 236 ? 0.216 -9.781 15.172 1.00 91.62 236 SER A C 1
ATOM 1860 O O . SER A 1 236 ? -0.144 -10.886 15.570 1.00 91.62 236 SER A O 1
ATOM 1862 N N . THR A 1 237 ? 1.486 -9.378 15.267 1.00 88.81 237 THR A N 1
ATOM 1863 C CA . THR A 1 237 ? 2.568 -10.242 15.759 1.00 88.81 237 THR A CA 1
ATOM 1864 C C . THR A 1 237 ? 2.540 -10.512 17.265 1.00 88.81 237 THR A C 1
ATOM 1866 O O . THR A 1 237 ? 3.198 -11.448 17.716 1.00 88.81 237 THR A O 1
ATOM 1869 N N . PHE A 1 238 ? 1.775 -9.736 18.043 1.00 86.38 238 PHE A N 1
ATOM 1870 C CA . PHE A 1 238 ? 1.623 -9.937 19.491 1.00 86.38 238 PHE A CA 1
ATOM 1871 C C . PHE A 1 238 ? 0.437 -10.839 19.854 1.00 86.38 238 PHE A C 1
ATOM 1873 O O . PHE A 1 238 ? 0.182 -11.079 21.035 1.00 86.38 238 PHE A O 1
ATOM 1880 N N . VAL A 1 239 ? -0.306 -11.330 18.861 1.00 85.75 239 VAL A N 1
ATOM 1881 C CA . VAL A 1 239 ? -1.419 -12.253 19.079 1.00 85.75 239 VAL A CA 1
ATOM 1882 C C . VAL A 1 239 ? -0.886 -13.696 19.110 1.00 85.75 239 VAL A C 1
ATOM 1884 O O . VAL A 1 239 ? -0.060 -14.055 18.268 1.00 85.75 239 VAL A O 1
ATOM 1887 N N . PRO A 1 240 ? -1.331 -14.552 20.054 1.00 84.19 240 PRO A N 1
ATOM 1888 C CA . PRO A 1 240 ? -0.959 -15.964 20.070 1.00 84.19 240 PRO A CA 1
ATOM 1889 C C . PRO A 1 240 ? -1.317 -16.662 18.755 1.00 84.19 240 PRO A C 1
ATOM 1891 O O . PRO A 1 240 ? -2.378 -16.405 18.195 1.00 84.19 240 PRO A O 1
ATOM 1894 N N . ALA A 1 241 ? -0.483 -17.611 18.321 1.00 79.88 241 ALA A N 1
ATOM 1895 C CA . ALA A 1 241 ? -0.630 -18.316 17.040 1.00 79.88 241 ALA A CA 1
ATOM 1896 C C . ALA A 1 241 ? -1.966 -19.069 16.855 1.00 79.88 241 ALA A C 1
ATOM 1898 O O . ALA A 1 241 ? -2.307 -19.451 15.740 1.00 79.88 241 ALA A O 1
ATOM 1899 N N . GLU A 1 242 ? -2.711 -19.300 17.938 1.00 81.69 242 GLU A N 1
ATOM 1900 C CA . GLU A 1 242 ? -4.044 -19.913 17.920 1.00 81.69 242 GLU A CA 1
ATOM 1901 C C . GLU A 1 242 ? -5.129 -18.979 17.362 1.00 81.69 242 GLU A C 1
ATOM 1903 O O . GLU A 1 242 ? -6.176 -19.450 16.919 1.00 81.69 242 GLU A O 1
ATOM 1908 N N . PHE A 1 243 ? -4.892 -17.665 17.370 1.00 79.50 243 PHE A N 1
ATOM 1909 C CA . PHE A 1 243 ? -5.814 -16.677 16.826 1.00 79.50 243 PHE A CA 1
ATOM 1910 C C . PHE A 1 243 ? -5.262 -16.119 15.516 1.00 79.50 243 PHE A C 1
ATOM 1912 O O . PHE A 1 243 ? -4.121 -15.665 15.443 1.00 79.50 243 PHE A O 1
ATOM 1919 N N . HIS A 1 244 ? -6.095 -16.108 14.480 1.00 80.44 244 HIS A N 1
ATOM 1920 C CA . HIS A 1 244 ? -5.756 -15.485 13.206 1.00 80.44 244 HIS A CA 1
ATOM 1921 C C . HIS A 1 244 ? -6.158 -14.012 13.217 1.00 80.44 244 HIS A C 1
ATOM 1923 O O . HIS A 1 244 ? -7.265 -13.674 13.631 1.00 80.44 244 HIS A O 1
ATOM 1929 N N . SER A 1 245 ? -5.273 -13.132 12.749 1.00 87.94 245 SER A N 1
ATOM 1930 C CA . SER A 1 245 ? -5.631 -11.734 12.534 1.00 87.94 245 SER A CA 1
ATOM 1931 C C . SER A 1 245 ? -6.374 -11.576 11.200 1.00 87.94 245 SER A C 1
ATOM 1933 O O . SER A 1 245 ? -5.901 -12.094 10.182 1.00 87.94 245 SER A O 1
ATOM 1935 N N . PRO A 1 246 ? -7.474 -10.801 11.129 1.00 88.00 246 PRO A N 1
ATOM 1936 C CA . PRO A 1 246 ? -8.101 -10.444 9.857 1.00 88.00 246 PRO A CA 1
ATOM 1937 C C . PRO A 1 246 ? -7.126 -9.700 8.932 1.00 88.00 246 PRO A C 1
ATOM 1939 O O . PRO A 1 246 ? -7.253 -9.784 7.713 1.00 88.00 246 PRO A O 1
ATOM 1942 N N . VAL A 1 247 ? -6.108 -9.034 9.487 1.00 90.19 247 VAL A N 1
ATOM 1943 C CA . VAL A 1 247 ? -5.040 -8.367 8.724 1.00 90.19 247 VAL A CA 1
ATOM 1944 C C . VAL A 1 247 ? -4.183 -9.374 7.949 1.00 90.19 247 VAL A C 1
ATOM 1946 O O . VAL A 1 247 ? -3.787 -9.096 6.816 1.00 90.19 247 VAL A O 1
ATOM 1949 N N . ASP A 1 248 ? -3.937 -10.556 8.519 1.00 87.38 248 ASP A N 1
ATOM 1950 C CA . ASP A 1 248 ? -3.135 -11.614 7.890 1.00 87.38 248 ASP A CA 1
ATOM 1951 C C . ASP A 1 248 ? -3.925 -12.337 6.789 1.00 87.38 248 ASP A C 1
ATOM 1953 O O . ASP A 1 248 ? -3.343 -12.874 5.850 1.00 87.38 248 ASP A O 1
ATOM 1957 N N . SER A 1 249 ? -5.260 -12.320 6.877 1.00 85.75 249 SER A N 1
ATOM 1958 C CA . SER A 1 249 ? -6.149 -12.936 5.882 1.00 85.75 249 SER A CA 1
ATOM 1959 C C . SER A 1 249 ? -6.213 -12.177 4.552 1.00 85.75 249 SER A C 1
ATOM 1961 O O . SER A 1 249 ? -6.722 -12.700 3.559 1.00 85.75 249 SER A O 1
ATOM 1963 N N . ILE A 1 250 ? -5.714 -10.938 4.518 1.00 87.19 250 ILE A N 1
ATOM 1964 C CA . ILE A 1 250 ? -5.730 -10.109 3.315 1.00 87.19 250 ILE A CA 1
ATOM 1965 C C . ILE A 1 250 ? -4.567 -10.518 2.411 1.00 87.19 250 ILE A C 1
ATOM 1967 O O . ILE A 1 250 ? -3.413 -10.435 2.845 1.00 87.19 250 ILE A O 1
ATOM 1971 N N . PRO A 1 251 ? -4.837 -10.881 1.142 1.00 86.62 251 PRO A N 1
ATOM 1972 C CA . PRO A 1 251 ? -3.784 -11.233 0.205 1.00 86.62 251 PRO A CA 1
ATOM 1973 C C . PRO A 1 251 ? -2.761 -10.108 0.057 1.00 86.62 251 PRO A C 1
ATOM 1975 O O . PRO A 1 251 ? -3.115 -8.930 -0.057 1.00 86.62 251 PRO A O 1
ATOM 1978 N N . ILE A 1 252 ? -1.483 -10.481 0.004 1.00 89.69 252 ILE A N 1
ATOM 1979 C CA . ILE A 1 252 ? -0.372 -9.528 -0.093 1.00 89.69 252 ILE A CA 1
ATOM 1980 C C . ILE A 1 252 ? -0.506 -8.605 -1.312 1.00 89.69 252 ILE A C 1
ATOM 1982 O O . ILE A 1 252 ? -0.166 -7.427 -1.231 1.00 89.69 252 ILE A O 1
ATOM 1986 N N . VAL A 1 253 ? -1.102 -9.086 -2.411 1.00 86.50 253 VAL A N 1
ATOM 1987 C CA . VAL A 1 253 ? -1.350 -8.283 -3.618 1.00 86.50 253 VAL A CA 1
ATOM 1988 C C . VAL A 1 253 ? -2.240 -7.066 -3.352 1.00 86.50 253 VAL A C 1
ATOM 1990 O O . VAL A 1 253 ? -1.996 -6.012 -3.931 1.00 86.50 253 VAL A O 1
ATOM 1993 N N . TRP A 1 254 ? -3.218 -7.149 -2.442 1.00 85.69 254 TRP A N 1
ATOM 1994 C CA . TRP A 1 254 ? -4.059 -6.002 -2.075 1.00 85.69 254 TRP A CA 1
ATOM 1995 C C . TRP A 1 254 ? -3.269 -4.961 -1.286 1.00 85.69 254 TRP A C 1
ATOM 1997 O O . TRP A 1 254 ? -3.423 -3.762 -1.522 1.00 85.69 254 TRP A O 1
ATOM 2007 N N . LYS A 1 255 ? -2.388 -5.415 -0.389 1.00 91.25 255 LYS A N 1
ATOM 2008 C CA . LYS A 1 255 ? -1.514 -4.554 0.415 1.00 91.25 255 LYS A CA 1
ATOM 2009 C C . LYS A 1 255 ? -0.490 -3.831 -0.471 1.00 91.25 255 LYS A C 1
ATOM 2011 O O . LYS A 1 255 ? -0.363 -2.610 -0.400 1.00 91.25 255 LYS A O 1
ATOM 2016 N N . LEU A 1 256 ? 0.153 -4.563 -1.384 1.00 90.12 256 LEU A N 1
ATOM 2017 C CA . LEU A 1 256 ? 1.080 -4.013 -2.380 1.00 90.12 256 LEU A CA 1
ATOM 2018 C C . LEU A 1 256 ? 0.383 -3.052 -3.343 1.00 90.12 256 LEU A C 1
ATOM 2020 O O . LEU A 1 256 ? 0.899 -1.971 -3.626 1.00 90.12 256 LEU A O 1
ATOM 2024 N N . HIS A 1 257 ? -0.813 -3.410 -3.814 1.00 85.94 257 HIS A N 1
ATOM 2025 C CA . HIS A 1 257 ? -1.604 -2.528 -4.656 1.00 85.94 257 HIS A CA 1
ATOM 2026 C C . HIS A 1 257 ? -1.919 -1.214 -3.929 1.00 85.94 257 HIS A C 1
ATOM 2028 O O . HIS A 1 257 ? -1.679 -0.138 -4.476 1.00 85.94 257 HIS A O 1
ATOM 2034 N N . ALA A 1 258 ? -2.365 -1.281 -2.675 1.00 88.12 258 ALA A N 1
ATOM 2035 C CA . ALA A 1 258 ? -2.669 -0.103 -1.876 1.00 88.12 258 ALA A CA 1
ATOM 2036 C C . ALA A 1 258 ? -1.441 0.808 -1.668 1.00 88.12 258 ALA A C 1
ATOM 2038 O O . ALA A 1 258 ? -1.555 2.022 -1.839 1.00 88.12 258 ALA A O 1
ATOM 2039 N N . LEU A 1 259 ? -0.256 0.237 -1.414 1.00 89.88 259 LEU A N 1
ATOM 2040 C CA . LEU A 1 259 ? 0.996 1.005 -1.374 1.00 89.88 259 LEU A CA 1
ATOM 2041 C C . LEU A 1 259 ? 1.324 1.649 -2.727 1.00 89.88 259 LEU A C 1
ATOM 2043 O O . LEU A 1 259 ? 1.632 2.836 -2.787 1.00 89.88 259 LEU A O 1
ATOM 2047 N N . SER A 1 260 ? 1.197 0.909 -3.830 1.00 84.38 260 SER A N 1
ATOM 2048 C CA . SER A 1 260 ? 1.497 1.442 -5.166 1.00 84.38 260 SER A CA 1
ATOM 2049 C C . SER A 1 260 ? 0.593 2.619 -5.555 1.00 84.38 260 SER A C 1
ATOM 2051 O O . SER A 1 260 ? 1.033 3.554 -6.221 1.00 84.38 260 SER A O 1
ATOM 2053 N N . VAL A 1 261 ? -0.658 2.630 -5.084 1.00 81.25 261 VAL A N 1
ATOM 2054 C CA . VAL A 1 261 ? -1.585 3.748 -5.289 1.00 81.25 261 VAL A CA 1
ATOM 2055 C C . VAL A 1 261 ? -1.127 5.014 -4.559 1.00 81.25 261 VAL A C 1
ATOM 2057 O O . VAL A 1 261 ? -1.309 6.112 -5.086 1.00 81.25 261 VAL A O 1
ATOM 2060 N N . THR A 1 262 ? -0.473 4.888 -3.402 1.00 81.75 262 THR A N 1
ATOM 2061 C CA . THR A 1 262 ? 0.104 6.041 -2.686 1.00 81.75 262 THR A CA 1
ATOM 2062 C C . THR A 1 262 ? 1.107 6.797 -3.564 1.00 81.75 262 THR A C 1
ATOM 2064 O O . THR A 1 262 ? 1.139 8.025 -3.535 1.00 81.75 262 THR A O 1
ATOM 2067 N N . LEU A 1 263 ? 1.848 6.093 -4.428 1.00 78.25 263 LEU A N 1
ATOM 2068 C CA . LEU A 1 263 ? 2.780 6.708 -5.380 1.00 78.25 263 LEU A CA 1
ATOM 2069 C C . LEU A 1 263 ? 2.068 7.486 -6.500 1.00 78.25 263 LEU A C 1
ATOM 2071 O O . LEU A 1 263 ? 2.616 8.456 -7.018 1.00 78.25 263 LEU A O 1
ATOM 2075 N N . LEU A 1 264 ? 0.836 7.104 -6.860 1.00 72.00 264 LEU A N 1
ATOM 2076 C CA . LEU A 1 264 ? 0.027 7.811 -7.863 1.00 72.00 264 LEU A CA 1
ATOM 2077 C C . LEU A 1 264 ? -0.610 9.100 -7.330 1.00 72.00 264 LEU A C 1
ATOM 2079 O O . LEU A 1 264 ? -0.951 9.978 -8.121 1.00 72.00 264 LEU A O 1
ATOM 2083 N N . GLY A 1 265 ? -0.777 9.221 -6.010 1.00 65.06 265 GLY A N 1
ATOM 2084 C CA . GLY A 1 265 ? -1.283 10.429 -5.348 1.00 65.06 265 GLY A CA 1
ATOM 2085 C C . GLY A 1 265 ? -0.294 11.605 -5.331 1.00 65.06 265 GLY A C 1
ATOM 2086 O O . GLY A 1 265 ? -0.646 12.688 -4.859 1.00 65.06 265 GLY A O 1
ATOM 2087 N N . GLY A 1 266 ? 0.922 11.405 -5.856 1.00 63.28 266 GLY A N 1
ATOM 2088 C CA . GLY A 1 266 ? 2.027 12.362 -5.845 1.00 63.28 266 GLY A CA 1
ATOM 2089 C C . GLY A 1 266 ? 2.963 12.192 -4.642 1.00 63.28 266 GLY A C 1
ATOM 2090 O O . GLY A 1 266 ? 2.654 11.505 -3.671 1.00 63.28 266 GLY A O 1
ATOM 2091 N N . MET A 1 267 ? 4.125 12.852 -4.693 1.00 68.50 267 MET A N 1
ATOM 2092 C CA . MET A 1 267 ? 5.186 12.694 -3.685 1.00 68.50 267 MET A CA 1
ATOM 2093 C C . MET A 1 267 ? 4.904 13.355 -2.334 1.00 68.50 267 MET A C 1
ATOM 2095 O O . MET A 1 267 ? 5.633 13.087 -1.387 1.00 68.50 267 MET A O 1
ATOM 2099 N N . GLY A 1 268 ? 3.844 14.157 -2.192 1.00 76.12 268 GLY A N 1
ATOM 2100 C CA . GLY A 1 268 ? 3.587 14.929 -0.966 1.00 76.12 268 GLY A CA 1
ATOM 2101 C C . GLY A 1 268 ? 3.450 14.091 0.316 1.00 76.12 268 GLY A C 1
ATOM 2102 O O . GLY A 1 268 ? 3.705 14.589 1.414 1.00 76.12 268 GLY A O 1
ATOM 2103 N N . VAL A 1 269 ? 3.082 12.809 0.199 1.00 82.06 269 VAL A N 1
ATOM 2104 C CA . VAL A 1 269 ? 3.082 11.870 1.336 1.00 82.06 269 VAL A CA 1
ATOM 2105 C C . VAL A 1 269 ? 4.507 11.452 1.703 1.00 82.06 269 VAL A C 1
ATOM 2107 O O . VAL A 1 269 ? 4.835 11.407 2.880 1.00 82.06 269 VAL A O 1
ATOM 2110 N N . LEU A 1 270 ? 5.362 11.194 0.710 1.00 83.94 270 LEU A N 1
ATOM 2111 C CA . LEU A 1 270 ? 6.747 10.738 0.889 1.00 83.94 270 LEU A CA 1
ATOM 2112 C C . LEU A 1 270 ? 7.760 11.882 1.088 1.00 83.94 270 LEU A C 1
ATOM 2114 O O . LEU A 1 270 ? 8.919 11.632 1.414 1.00 83.94 270 LEU A O 1
ATOM 2118 N N . GLU A 1 271 ? 7.352 13.134 0.877 1.00 82.81 271 GLU A N 1
ATOM 2119 C CA . GLU A 1 271 ? 8.136 14.326 1.227 1.00 82.81 271 GLU A CA 1
ATOM 2120 C C . GLU A 1 271 ? 8.237 14.517 2.745 1.00 82.81 271 GLU A C 1
ATOM 2122 O O . GLU A 1 271 ? 9.232 15.048 3.239 1.00 82.81 271 GLU A O 1
ATOM 2127 N N . GLU A 1 272 ? 7.217 14.077 3.484 1.00 85.19 272 GLU A N 1
ATOM 2128 C CA . GLU A 1 272 ? 7.195 14.129 4.940 1.00 85.19 272 GLU A CA 1
ATOM 2129 C C . GLU A 1 272 ? 7.958 12.933 5.517 1.00 85.19 272 GLU A C 1
ATOM 2131 O O . GLU A 1 272 ? 7.706 11.777 5.175 1.00 85.19 272 GLU A O 1
ATOM 2136 N N . GLU A 1 273 ? 8.933 13.230 6.375 1.00 86.56 273 GLU A N 1
ATOM 2137 C CA . GLU A 1 273 ? 9.928 12.259 6.822 1.00 86.56 273 GLU A CA 1
ATOM 2138 C C . GLU A 1 273 ? 9.302 11.076 7.574 1.00 86.56 273 GLU A C 1
ATOM 2140 O O . GLU A 1 273 ? 9.637 9.931 7.268 1.00 86.56 273 GLU A O 1
ATOM 2145 N N . LYS A 1 274 ? 8.338 11.316 8.479 1.00 89.38 274 LYS A N 1
ATOM 2146 C CA . LYS A 1 274 ? 7.705 10.231 9.246 1.00 89.38 274 LYS A CA 1
ATOM 2147 C C . LYS A 1 274 ? 6.943 9.275 8.331 1.00 89.38 274 LYS A C 1
ATOM 2149 O O . LYS A 1 274 ? 7.071 8.062 8.458 1.00 89.38 274 LYS A O 1
ATOM 2154 N N . SER A 1 275 ? 6.149 9.805 7.403 1.00 89.44 275 SER A N 1
ATOM 2155 C CA . SER A 1 275 ? 5.346 9.003 6.474 1.00 89.44 275 SER A CA 1
ATOM 2156 C C . SER A 1 275 ? 6.208 8.225 5.494 1.00 89.44 275 SER A C 1
ATOM 2158 O O . SER A 1 275 ? 5.878 7.083 5.176 1.00 89.44 275 SER A O 1
ATOM 2160 N N . ARG A 1 276 ? 7.330 8.801 5.052 1.00 88.88 276 ARG A N 1
ATOM 2161 C CA . ARG A 1 276 ? 8.319 8.089 4.241 1.00 88.88 276 ARG A CA 1
ATOM 2162 C C . ARG A 1 276 ? 8.907 6.897 4.989 1.00 88.88 276 ARG A C 1
ATOM 2164 O O . ARG A 1 276 ? 8.955 5.812 4.420 1.00 88.88 276 ARG A O 1
ATOM 2171 N N . ASP A 1 277 ? 9.289 7.071 6.249 1.00 89.00 277 ASP A N 1
ATOM 2172 C CA . ASP A 1 277 ? 9.850 5.985 7.059 1.00 89.00 277 ASP A CA 1
ATOM 2173 C C . ASP A 1 277 ? 8.813 4.885 7.343 1.00 89.00 277 ASP A C 1
ATOM 2175 O O . ASP A 1 277 ? 9.133 3.695 7.314 1.00 89.00 277 ASP A O 1
ATOM 2179 N N . VAL A 1 278 ? 7.549 5.261 7.578 1.00 92.94 278 VAL A N 1
ATOM 2180 C CA . VAL A 1 278 ? 6.435 4.306 7.711 1.00 92.94 278 VAL A CA 1
ATOM 2181 C C . VAL A 1 278 ? 6.220 3.534 6.407 1.00 92.94 278 VAL A C 1
ATOM 2183 O O . VAL A 1 278 ? 6.036 2.318 6.442 1.00 92.94 278 VAL A O 1
ATOM 2186 N N . TYR A 1 279 ? 6.265 4.218 5.261 1.00 92.50 279 TYR A N 1
ATOM 2187 C CA . TYR A 1 279 ? 6.139 3.594 3.946 1.00 92.50 279 TYR A CA 1
ATOM 2188 C C . TYR A 1 279 ? 7.292 2.618 3.669 1.00 92.50 279 TYR A C 1
ATOM 2190 O O . TYR A 1 279 ? 7.031 1.479 3.296 1.00 92.50 279 TYR A O 1
ATOM 2198 N N . GLU A 1 280 ? 8.545 3.023 3.915 1.00 88.25 280 GLU A N 1
ATOM 2199 C CA . GLU A 1 280 ? 9.735 2.162 3.788 1.00 88.25 280 GLU A CA 1
ATOM 2200 C C . GLU A 1 280 ? 9.601 0.920 4.677 1.00 88.25 280 GLU A C 1
ATOM 2202 O O . GLU A 1 280 ? 9.765 -0.205 4.216 1.00 88.25 280 GLU A O 1
ATOM 2207 N N . THR A 1 281 ? 9.177 1.103 5.929 1.00 91.75 281 THR A N 1
ATOM 2208 C CA . THR A 1 281 ? 8.957 -0.017 6.852 1.00 91.75 281 THR A CA 1
ATOM 2209 C C . THR A 1 281 ? 7.892 -0.986 6.331 1.00 91.75 281 THR A C 1
ATOM 2211 O O . THR A 1 281 ? 8.068 -2.198 6.420 1.00 91.75 281 THR A O 1
ATOM 2214 N N . LEU A 1 282 ? 6.780 -0.484 5.784 1.00 93.94 282 LEU A N 1
ATOM 2215 C CA . LEU A 1 282 ? 5.749 -1.334 5.182 1.00 93.94 282 LEU A CA 1
ATOM 2216 C C . LEU A 1 282 ? 6.287 -2.113 3.977 1.00 93.94 282 LEU A C 1
ATOM 2218 O O . LEU A 1 282 ? 5.956 -3.290 3.823 1.00 93.94 282 LEU A O 1
ATOM 2222 N N . GLN A 1 283 ? 7.139 -1.493 3.155 1.00 91.75 283 GLN A N 1
ATOM 2223 C CA . GLN A 1 283 ? 7.821 -2.191 2.065 1.00 91.75 283 GLN A CA 1
ATOM 2224 C C . GLN A 1 283 ? 8.713 -3.316 2.594 1.00 91.75 283 GLN A C 1
ATOM 2226 O O . GLN A 1 283 ? 8.631 -4.422 2.071 1.00 91.75 283 GLN A O 1
ATOM 2231 N N . ASP A 1 284 ? 9.487 -3.078 3.653 1.00 89.81 284 ASP A N 1
ATOM 2232 C CA . ASP A 1 284 ? 10.343 -4.099 4.268 1.00 89.81 284 ASP A CA 1
ATOM 2233 C C . ASP A 1 284 ? 9.522 -5.250 4.876 1.00 89.81 284 ASP A C 1
ATOM 2235 O O . ASP A 1 284 ? 9.848 -6.426 4.692 1.00 89.81 284 ASP A O 1
ATOM 2239 N N . VAL A 1 285 ? 8.421 -4.935 5.572 1.00 91.38 285 VAL A N 1
ATOM 2240 C CA . VAL A 1 285 ? 7.506 -5.937 6.149 1.00 91.38 285 VAL A CA 1
ATOM 2241 C C . VAL A 1 285 ? 6.932 -6.831 5.055 1.00 91.38 285 VAL A C 1
ATOM 2243 O O . VAL A 1 285 ? 6.952 -8.055 5.188 1.00 91.38 285 VAL A O 1
ATOM 2246 N N . TYR A 1 286 ? 6.445 -6.244 3.963 1.00 92.50 286 TYR A N 1
ATOM 2247 C CA . TYR A 1 286 ? 5.882 -7.007 2.852 1.00 92.50 286 TYR A CA 1
ATOM 2248 C C . TYR A 1 286 ? 6.953 -7.714 2.023 1.00 92.50 286 TYR A C 1
ATOM 2250 O O . TYR A 1 286 ? 6.713 -8.836 1.589 1.00 92.50 286 TYR A O 1
ATOM 2258 N N . GLY A 1 287 ? 8.149 -7.140 1.895 1.00 89.06 287 GLY A N 1
ATOM 2259 C CA . GLY A 1 287 ? 9.315 -7.795 1.306 1.00 89.06 287 GLY A CA 1
ATOM 2260 C C . GLY A 1 287 ? 9.640 -9.111 2.012 1.00 89.06 287 GLY A C 1
ATOM 2261 O O . GLY A 1 287 ? 9.724 -10.145 1.364 1.00 89.06 287 GLY A O 1
ATOM 2262 N N . GLN A 1 288 ? 9.659 -9.128 3.349 1.00 87.19 288 GLN A N 1
ATOM 2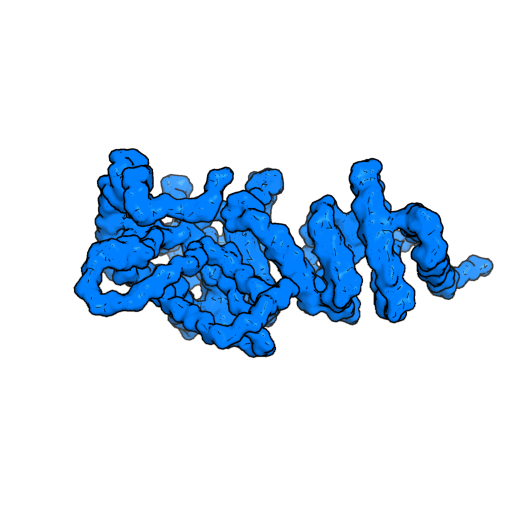263 C CA . GLN A 1 288 ? 9.875 -10.366 4.116 1.00 87.19 288 GLN A CA 1
ATOM 2264 C C . GLN A 1 288 ? 8.773 -11.419 3.935 1.00 87.19 288 GLN A C 1
ATOM 2266 O O . GLN A 1 288 ? 9.012 -12.608 4.171 1.00 87.19 288 GLN A O 1
ATOM 2271 N N . VAL A 1 289 ? 7.549 -11.001 3.602 1.00 88.00 289 VAL A N 1
ATOM 2272 C CA . VAL A 1 289 ? 6.462 -11.928 3.255 1.00 88.00 289 VAL A CA 1
ATOM 2273 C C . VAL A 1 289 ? 6.709 -12.503 1.863 1.00 88.00 289 VAL A C 1
ATOM 2275 O O . VAL A 1 289 ? 6.596 -13.714 1.686 1.00 88.00 289 VAL A O 1
ATOM 2278 N N . LEU A 1 290 ? 7.101 -11.655 0.910 1.00 87.00 290 LEU A N 1
ATOM 2279 C CA . LEU A 1 290 ? 7.420 -12.048 -0.461 1.00 87.00 290 LEU A CA 1
ATOM 2280 C C . LEU A 1 290 ? 8.631 -12.981 -0.541 1.00 87.00 290 LEU A C 1
ATOM 2282 O O . LEU A 1 290 ? 8.563 -13.961 -1.268 1.00 87.00 290 LEU A O 1
ATOM 2286 N N . ASP A 1 291 ? 9.672 -12.767 0.267 1.00 85.25 291 ASP A N 1
ATOM 2287 C CA . ASP A 1 291 ? 10.855 -13.645 0.335 1.00 85.25 291 ASP A CA 1
ATOM 2288 C C . ASP A 1 291 ? 10.509 -15.095 0.718 1.00 85.25 291 ASP A C 1
ATOM 2290 O O . ASP A 1 291 ? 11.277 -16.025 0.471 1.00 85.25 291 ASP A O 1
ATOM 2294 N N . LYS A 1 292 ? 9.357 -15.295 1.368 1.00 84.12 292 LYS A N 1
ATOM 2295 C CA . LYS A 1 292 ? 8.848 -16.607 1.788 1.00 84.12 292 LYS A CA 1
ATOM 2296 C C . LYS A 1 292 ? 7.796 -17.166 0.833 1.00 84.12 292 LYS A C 1
ATOM 2298 O O . LYS A 1 292 ? 7.367 -18.304 1.021 1.00 84.12 292 LYS A O 1
ATOM 2303 N N . MET A 1 293 ? 7.343 -16.367 -0.129 1.00 80.19 293 MET A N 1
ATOM 2304 C CA . MET A 1 293 ? 6.342 -16.743 -1.119 1.00 80.19 293 MET A CA 1
ATOM 2305 C C . MET A 1 293 ? 7.006 -17.061 -2.455 1.00 80.19 293 MET A C 1
ATOM 2307 O O . MET A 1 293 ? 8.079 -16.567 -2.783 1.00 80.19 293 MET A O 1
ATOM 2311 N N . ASP A 1 294 ? 6.335 -17.888 -3.247 1.00 73.19 294 ASP A N 1
ATOM 2312 C CA . ASP A 1 294 ? 6.696 -18.059 -4.648 1.00 73.19 294 ASP A CA 1
ATOM 2313 C C . ASP A 1 294 ? 6.149 -16.870 -5.451 1.00 73.19 294 ASP A C 1
ATOM 2315 O O . ASP A 1 294 ? 4.963 -16.550 -5.342 1.00 73.19 294 ASP A O 1
ATOM 2319 N N . VAL A 1 295 ? 6.981 -16.199 -6.248 1.00 65.25 295 VAL A N 1
ATOM 2320 C CA . VAL A 1 295 ? 6.585 -15.005 -7.021 1.00 65.25 295 VAL A CA 1
ATOM 2321 C C . VAL A 1 295 ? 5.480 -15.340 -8.028 1.00 65.25 295 VAL A C 1
ATOM 2323 O O . VAL A 1 295 ? 4.618 -14.502 -8.298 1.00 65.25 295 VAL A O 1
ATOM 2326 N N . GLU A 1 296 ? 5.427 -16.590 -8.501 1.00 61.47 296 GLU A N 1
ATOM 2327 C CA . GLU A 1 296 ? 4.357 -17.084 -9.377 1.00 61.47 296 GLU A CA 1
ATOM 2328 C C . GLU A 1 296 ? 2.963 -17.026 -8.724 1.00 61.47 296 GLU A C 1
ATOM 2330 O O . GLU A 1 296 ? 1.959 -17.078 -9.432 1.00 61.47 296 GLU A O 1
ATOM 2335 N N . SER A 1 297 ? 2.876 -16.855 -7.399 1.00 65.19 297 SER A N 1
ATOM 2336 C CA . SER A 1 297 ? 1.609 -16.727 -6.665 1.00 65.19 297 SER A CA 1
ATOM 2337 C C . SER A 1 297 ? 0.981 -15.324 -6.709 1.00 65.19 297 SER A C 1
ATOM 2339 O O . SER A 1 297 ? -0.166 -15.152 -6.292 1.00 65.19 297 SER A O 1
ATOM 2341 N N . LEU A 1 298 ? 1.686 -14.304 -7.220 1.00 78.06 298 LEU A N 1
ATOM 2342 C CA . LEU A 1 298 ? 1.196 -12.921 -7.240 1.00 78.06 298 LEU A CA 1
ATOM 2343 C C . LEU A 1 298 ? 0.300 -12.641 -8.455 1.00 78.06 298 LEU A C 1
ATOM 2345 O O . LEU A 1 298 ? 0.726 -12.096 -9.475 1.00 78.06 298 LEU A O 1
ATOM 2349 N N . HIS A 1 299 ? -0.991 -12.951 -8.346 1.00 78.81 299 HIS A N 1
ATOM 2350 C CA . HIS A 1 299 ? -1.928 -12.812 -9.463 1.00 78.81 299 HIS A CA 1
ATOM 2351 C C . HIS A 1 299 ? -2.724 -11.495 -9.467 1.00 78.81 299 HIS A C 1
ATOM 2353 O O . HIS A 1 299 ? -3.957 -11.491 -9.462 1.00 78.81 299 HIS A O 1
ATOM 2359 N N . PHE A 1 300 ? -2.039 -10.349 -9.560 1.00 77.88 300 PHE A N 1
ATOM 2360 C CA . PHE A 1 300 ? -2.678 -9.018 -9.542 1.00 77.88 300 PHE A CA 1
ATOM 2361 C C . PHE A 1 300 ? -3.818 -8.844 -10.566 1.00 77.88 300 PHE A C 1
ATOM 2363 O O . PHE A 1 300 ? -4.832 -8.217 -10.265 1.00 77.88 300 PHE A O 1
ATOM 2370 N N . GLN A 1 301 ? -3.688 -9.409 -11.772 1.00 70.81 301 GLN A N 1
ATOM 2371 C CA . GLN A 1 301 ? -4.720 -9.295 -12.814 1.00 70.81 301 GLN A CA 1
ATOM 2372 C C . GLN A 1 301 ? -6.020 -10.032 -12.459 1.00 70.81 301 GLN A C 1
ATOM 2374 O O . GLN A 1 301 ? -7.097 -9.566 -12.829 1.00 70.81 301 GLN A O 1
ATOM 2379 N N . SER A 1 302 ? -5.945 -11.175 -11.769 1.00 72.94 302 SER A N 1
ATOM 2380 C CA . SER A 1 302 ? -7.144 -11.917 -11.362 1.00 72.94 302 SER A CA 1
ATOM 2381 C C . SER A 1 302 ? -7.659 -11.507 -9.989 1.00 72.94 302 SER A C 1
ATOM 2383 O O . SER A 1 302 ? -8.861 -11.608 -9.760 1.00 72.94 302 SER A O 1
ATOM 2385 N N . GLU A 1 303 ? -6.778 -11.063 -9.090 1.00 70.06 303 GLU A N 1
ATOM 2386 C CA . GLU A 1 303 ? -7.148 -10.707 -7.718 1.00 70.06 303 GLU A CA 1
ATOM 2387 C C . GLU A 1 303 ? -7.575 -9.250 -7.548 1.00 70.06 303 GLU A C 1
ATOM 2389 O O . GLU A 1 303 ? -8.468 -8.990 -6.745 1.00 70.06 303 GLU A O 1
ATOM 2394 N N . ILE A 1 304 ? -6.985 -8.310 -8.297 1.00 71.69 304 ILE A N 1
ATOM 2395 C CA . ILE A 1 304 ? -7.330 -6.884 -8.211 1.00 71.69 304 ILE A CA 1
ATOM 2396 C C . ILE A 1 304 ? -8.315 -6.504 -9.316 1.00 71.69 304 ILE A C 1
ATOM 2398 O O . ILE A 1 304 ? -9.468 -6.175 -9.041 1.00 71.69 304 ILE A O 1
ATOM 2402 N N . HIS A 1 305 ? -7.872 -6.519 -10.580 1.00 68.06 305 HIS A N 1
ATOM 2403 C CA . HIS A 1 305 ? -8.724 -6.149 -11.712 1.00 68.06 305 HIS A CA 1
ATOM 2404 C C . HIS A 1 305 ? -8.147 -6.580 -13.071 1.00 68.06 305 HIS A C 1
ATOM 2406 O O . HIS A 1 305 ? -6.943 -6.494 -13.304 1.00 68.06 305 HIS A O 1
ATOM 2412 N N . GLU A 1 306 ? -9.020 -6.903 -14.033 1.00 69.25 306 GLU A N 1
ATOM 2413 C CA . GLU A 1 306 ? -8.626 -7.293 -15.402 1.00 69.25 306 GLU A CA 1
ATOM 2414 C C . GLU A 1 306 ? -7.791 -6.220 -16.128 1.00 69.25 306 GLU A C 1
ATOM 2416 O O . GLU A 1 306 ? -6.962 -6.526 -16.981 1.00 69.25 306 GLU A O 1
ATOM 2421 N N . SER A 1 307 ? -7.979 -4.947 -15.767 1.00 66.38 307 SER A N 1
ATOM 2422 C CA . SER A 1 307 ? -7.249 -3.806 -16.334 1.00 66.38 307 SER A CA 1
ATOM 2423 C C . SER A 1 307 ? -6.001 -3.416 -15.538 1.00 66.38 307 SER A C 1
ATOM 2425 O O . SER A 1 307 ? -5.512 -2.294 -15.698 1.00 66.38 307 SER A O 1
ATOM 2427 N N . TYR A 1 308 ? -5.488 -4.292 -14.669 1.00 72.81 308 TYR A N 1
ATOM 2428 C CA . TYR A 1 308 ? -4.313 -3.986 -13.848 1.00 72.81 308 TYR A CA 1
ATOM 2429 C C . TYR A 1 308 ? -3.094 -3.597 -14.694 1.00 72.81 308 TYR A C 1
ATOM 2431 O O . TYR A 1 308 ? -2.312 -2.743 -14.295 1.00 72.81 308 TYR A O 1
ATOM 2439 N N . SER A 1 309 ? -2.963 -4.121 -15.917 1.00 68.44 309 SER A N 1
ATOM 2440 C CA . SER A 1 309 ? -1.894 -3.697 -16.830 1.00 68.44 309 SER A CA 1
ATOM 2441 C C . SER A 1 309 ? -1.943 -2.200 -17.152 1.00 68.44 309 SER A C 1
ATOM 2443 O O . SER A 1 309 ? -0.910 -1.548 -17.184 1.00 68.44 309 SER A O 1
ATOM 2445 N N . THR A 1 310 ? -3.135 -1.620 -17.319 1.00 72.38 310 THR A N 1
ATOM 2446 C CA . THR A 1 310 ? -3.290 -0.172 -17.537 1.00 72.38 310 THR A CA 1
ATOM 2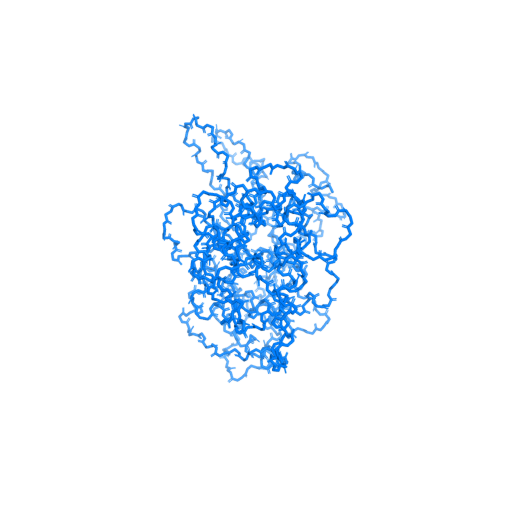447 C C . THR A 1 310 ? -2.915 0.629 -16.291 1.00 72.38 310 THR A C 1
ATOM 2449 O O . THR A 1 310 ? -2.377 1.732 -16.404 1.00 72.38 310 THR A O 1
ATOM 2452 N N . PHE A 1 311 ? -3.180 0.081 -15.104 1.00 74.94 311 PHE A N 1
ATOM 2453 C CA . PHE A 1 311 ? -2.724 0.673 -13.850 1.00 74.94 311 PHE A CA 1
ATOM 2454 C C . PHE A 1 311 ? -1.194 0.690 -13.782 1.00 74.94 311 PHE A C 1
ATOM 2456 O O . PHE A 1 311 ? -0.625 1.748 -13.537 1.00 74.94 311 PHE A O 1
ATOM 2463 N N . VAL A 1 312 ? -0.535 -0.434 -14.083 1.00 72.00 312 VAL A N 1
ATOM 2464 C CA . VAL A 1 312 ? 0.934 -0.530 -14.113 1.00 72.00 312 VAL A CA 1
ATOM 2465 C C . VAL A 1 312 ? 1.526 0.431 -15.139 1.00 72.00 312 VAL A C 1
ATOM 2467 O O . VAL A 1 312 ? 2.439 1.173 -14.803 1.00 72.00 312 VAL A O 1
ATOM 2470 N N . GLU A 1 313 ? 0.974 0.502 -16.354 1.00 69.81 313 GLU A N 1
ATOM 2471 C CA . GLU A 1 313 ? 1.400 1.488 -17.357 1.00 69.81 313 GLU A CA 1
ATOM 2472 C C . GLU A 1 313 ? 1.307 2.922 -16.818 1.00 69.81 313 GLU A C 1
ATOM 2474 O O . GLU A 1 313 ? 2.243 3.703 -16.968 1.00 69.81 313 GLU A O 1
ATOM 2479 N N . THR A 1 314 ? 0.198 3.264 -16.153 1.00 71.88 314 THR A N 1
ATOM 2480 C CA . THR A 1 314 ? -0.005 4.600 -15.571 1.00 71.88 314 THR A CA 1
ATOM 2481 C C . THR A 1 314 ? 0.990 4.866 -14.445 1.00 71.88 314 THR A C 1
ATOM 2483 O O . THR A 1 314 ? 1.573 5.946 -14.388 1.00 71.88 314 THR A O 1
ATOM 2486 N N . LEU A 1 315 ? 1.210 3.885 -13.571 1.00 71.12 315 LEU A N 1
ATOM 2487 C CA . LEU A 1 315 ? 2.175 3.958 -12.479 1.00 71.12 315 LEU A CA 1
ATOM 2488 C C . LEU A 1 315 ? 3.589 4.163 -13.008 1.00 71.12 315 LEU A C 1
ATOM 2490 O O . LEU A 1 315 ? 4.269 5.071 -12.554 1.00 71.12 315 LEU A O 1
ATOM 2494 N N . VAL A 1 316 ? 4.002 3.387 -14.007 1.00 67.00 316 VAL A N 1
ATOM 2495 C CA . VAL A 1 316 ? 5.310 3.513 -14.657 1.00 67.00 316 VAL A CA 1
ATOM 2496 C C . VAL A 1 316 ? 5.459 4.873 -15.341 1.00 67.00 316 VAL A C 1
ATOM 2498 O O . VAL A 1 316 ? 6.503 5.510 -15.218 1.00 67.00 316 VAL A O 1
ATOM 2501 N N . GLU A 1 317 ? 4.426 5.353 -16.035 1.00 66.81 317 GLU A N 1
ATOM 2502 C CA . GLU A 1 317 ? 4.436 6.675 -16.667 1.00 66.81 317 GLU A CA 1
ATOM 2503 C C . GLU A 1 317 ? 4.560 7.810 -15.640 1.00 66.81 317 GLU A C 1
ATOM 2505 O O . GLU A 1 317 ? 5.351 8.729 -15.854 1.00 66.81 317 GLU A O 1
ATOM 2510 N N . GLN A 1 318 ? 3.816 7.751 -14.528 1.00 66.25 318 GLN A N 1
ATOM 2511 C CA . GLN A 1 318 ? 3.927 8.730 -13.438 1.00 66.25 318 GLN A CA 1
ATOM 2512 C C . GLN A 1 318 ? 5.280 8.628 -12.739 1.00 66.25 318 GLN A C 1
ATOM 2514 O O . GLN A 1 318 ? 5.929 9.646 -12.519 1.00 66.25 318 GLN A O 1
ATOM 2519 N N . PHE A 1 319 ? 5.747 7.410 -12.469 1.00 65.56 319 PHE A N 1
ATOM 2520 C CA . PHE A 1 319 ? 7.032 7.169 -11.830 1.00 65.56 319 PHE A CA 1
ATOM 2521 C C . PHE A 1 319 ? 8.187 7.729 -12.667 1.00 65.56 319 PHE A C 1
ATOM 2523 O O . PHE A 1 319 ? 9.069 8.402 -12.148 1.00 65.56 319 PHE A O 1
ATOM 2530 N N . ALA A 1 320 ? 8.140 7.534 -13.988 1.00 60.34 320 ALA A N 1
ATOM 2531 C CA . ALA A 1 320 ? 9.075 8.129 -14.940 1.00 60.34 320 ALA A CA 1
ATOM 2532 C C . ALA A 1 320 ? 8.962 9.661 -15.038 1.00 60.34 320 ALA A C 1
ATOM 2534 O O . ALA A 1 320 ? 9.923 10.327 -15.423 1.00 60.34 320 ALA A O 1
ATOM 2535 N N . ALA A 1 321 ? 7.791 10.226 -14.744 1.00 60.41 321 ALA A N 1
ATOM 2536 C CA . ALA A 1 321 ? 7.545 11.661 -14.812 1.00 60.41 321 ALA A CA 1
ATOM 2537 C C . ALA A 1 321 ? 7.949 12.405 -13.529 1.00 60.41 321 ALA A C 1
ATOM 2539 O O . ALA A 1 321 ? 8.264 13.603 -13.611 1.00 60.41 321 ALA A O 1
ATOM 2540 N N . GLU A 1 322 ? 7.910 11.717 -12.388 1.00 58.97 322 GLU A N 1
ATOM 2541 C CA . GLU A 1 322 ? 8.305 12.183 -11.061 1.00 58.97 322 GLU A CA 1
ATOM 2542 C C . GLU A 1 322 ? 9.798 11.912 -10.806 1.00 58.97 322 GLU A C 1
ATOM 2544 O O . GLU A 1 322 ? 10.399 10.951 -11.277 1.00 58.97 322 GLU A O 1
ATOM 2549 N N . SER A 1 323 ? 10.459 12.823 -10.099 1.00 52.59 323 SER A N 1
ATOM 2550 C CA . SER A 1 323 ? 11.916 12.794 -9.940 1.00 52.59 323 SER A CA 1
ATOM 2551 C C . SER A 1 323 ? 12.306 12.220 -8.586 1.00 52.59 323 SER A C 1
ATOM 2553 O O . SER A 1 323 ? 12.575 12.982 -7.661 1.00 52.59 323 SER A O 1
ATOM 2555 N N . TYR A 1 324 ? 12.411 10.898 -8.483 1.00 53.97 324 TYR A N 1
ATOM 2556 C CA . TYR A 1 324 ? 12.688 10.165 -7.235 1.00 53.97 324 TYR A CA 1
ATOM 2557 C C . TYR A 1 324 ? 14.114 10.306 -6.653 1.00 53.97 324 TYR A C 1
ATOM 2559 O O . TYR A 1 324 ? 14.583 9.429 -5.939 1.00 53.97 324 TYR A O 1
ATOM 2567 N N . GLY A 1 325 ? 14.821 11.410 -6.917 1.00 54.78 325 GLY A N 1
ATOM 2568 C CA . GLY A 1 325 ? 16.225 11.572 -6.508 1.00 54.78 325 GLY A CA 1
ATOM 2569 C C . GLY A 1 325 ? 17.146 10.561 -7.198 1.00 54.78 325 GLY A C 1
ATOM 2570 O O . GLY A 1 325 ? 16.685 9.776 -8.005 1.00 54.78 325 GLY A O 1
ATOM 2571 N N . ASP A 1 326 ? 18.449 10.600 -6.950 1.00 55.88 326 ASP A N 1
ATOM 2572 C CA . ASP A 1 326 ? 19.423 9.724 -7.624 1.00 55.88 326 ASP A CA 1
ATOM 2573 C C . ASP A 1 326 ? 19.474 8.334 -6.962 1.00 55.88 326 ASP A C 1
ATOM 2575 O O . ASP A 1 326 ? 19.569 8.264 -5.736 1.00 55.88 326 ASP A O 1
ATOM 2579 N N . LEU A 1 327 ? 19.453 7.244 -7.747 1.00 57.22 327 LEU A N 1
ATOM 2580 C CA . LEU A 1 327 ? 19.548 5.869 -7.223 1.00 57.22 327 LEU A CA 1
ATOM 2581 C C . LEU A 1 327 ? 20.872 5.636 -6.477 1.00 57.22 327 LEU A C 1
ATOM 2583 O O . LEU A 1 327 ? 20.913 4.871 -5.520 1.00 57.22 327 LEU A O 1
ATOM 2587 N N . GLU A 1 328 ? 21.945 6.342 -6.851 1.00 54.16 328 GLU A N 1
ATOM 2588 C CA . GLU A 1 328 ? 23.227 6.296 -6.128 1.00 54.16 328 GLU A CA 1
ATOM 2589 C C . GLU A 1 328 ? 23.149 6.937 -4.732 1.00 54.16 328 GLU A C 1
ATOM 2591 O O . GLU A 1 328 ? 24.025 6.724 -3.894 1.00 54.16 328 GLU A O 1
ATOM 2596 N N . LYS A 1 329 ? 22.102 7.728 -4.477 1.00 51.12 329 LYS A N 1
ATOM 2597 C CA . LYS A 1 329 ? 21.807 8.361 -3.186 1.00 51.12 329 LYS A CA 1
ATOM 2598 C C . LYS A 1 329 ? 20.694 7.638 -2.427 1.00 51.12 329 LYS A C 1
ATOM 2600 O O . LYS A 1 329 ? 20.327 8.089 -1.341 1.00 51.12 329 LYS A O 1
ATOM 2605 N N . CYS A 1 330 ? 20.149 6.550 -2.977 1.00 50.25 330 CYS A N 1
ATOM 2606 C CA . CYS A 1 330 ? 19.181 5.723 -2.272 1.00 50.25 330 CYS A CA 1
ATOM 2607 C C . CYS A 1 330 ? 19.855 5.019 -1.089 1.00 50.25 330 CYS A C 1
ATOM 2609 O O . CYS A 1 330 ? 20.973 4.518 -1.182 1.00 50.25 330 CYS A O 1
ATOM 2611 N N . ILE A 1 331 ? 19.161 5.022 0.050 1.00 45.44 331 ILE A N 1
ATOM 2612 C CA . ILE A 1 331 ? 19.669 4.502 1.328 1.00 45.44 331 ILE A CA 1
ATOM 2613 C C . ILE A 1 331 ? 19.718 2.963 1.317 1.00 45.44 331 ILE A C 1
ATOM 2615 O O . ILE A 1 331 ? 20.559 2.362 1.985 1.00 45.44 331 ILE A O 1
ATOM 2619 N N . ALA A 1 332 ? 18.848 2.323 0.533 1.00 48.16 332 ALA A N 1
ATOM 2620 C CA . ALA A 1 332 ? 18.898 0.894 0.250 1.00 48.16 332 ALA A CA 1
ATOM 2621 C C . ALA A 1 332 ? 19.927 0.590 -0.856 1.00 48.16 332 ALA A C 1
ATOM 2623 O O . ALA A 1 332 ? 20.109 1.386 -1.779 1.00 48.16 332 ALA A O 1
ATOM 2624 N N . LYS A 1 333 ? 20.608 -0.563 -0.765 1.00 54.09 333 LYS A N 1
ATOM 2625 C CA . LYS A 1 333 ? 21.584 -1.006 -1.776 1.00 54.09 333 LYS A CA 1
ATOM 2626 C C . LYS A 1 333 ? 20.893 -1.073 -3.143 1.00 54.09 333 LYS A C 1
ATOM 2628 O O . LYS A 1 333 ? 19.923 -1.812 -3.292 1.00 54.09 333 LYS A O 1
ATOM 2633 N N . GLY A 1 334 ? 21.376 -0.292 -4.113 1.00 50.78 334 GLY A N 1
ATOM 2634 C CA . GLY A 1 334 ? 20.752 -0.143 -5.435 1.00 50.78 334 GLY A CA 1
ATOM 2635 C C . GLY A 1 334 ? 20.522 -1.464 -6.179 1.00 50.78 334 GLY A C 1
ATOM 2636 O O . GLY A 1 334 ? 19.584 -1.555 -6.962 1.00 50.78 334 GLY A O 1
ATOM 2637 N N . ASP A 1 335 ? 21.311 -2.496 -5.878 1.00 53.41 335 ASP A N 1
ATOM 2638 C CA . ASP A 1 335 ? 21.228 -3.858 -6.417 1.00 53.41 335 ASP A CA 1
ATOM 2639 C C . ASP A 1 335 ? 19.814 -4.444 -6.294 1.00 53.41 335 ASP A C 1
ATOM 2641 O O . ASP A 1 335 ? 19.329 -5.069 -7.231 1.00 53.41 335 ASP A O 1
ATOM 2645 N N . GLY A 1 336 ? 19.140 -4.210 -5.158 1.00 55.31 336 GLY A N 1
ATOM 2646 C CA . GLY A 1 336 ? 17.819 -4.785 -4.878 1.00 55.31 336 GLY A CA 1
ATOM 2647 C C . GLY A 1 336 ? 16.687 -4.202 -5.725 1.00 55.31 336 GLY A C 1
ATOM 2648 O O . GLY A 1 336 ? 15.620 -4.795 -5.795 1.00 55.31 336 GLY A O 1
ATOM 2649 N N . TYR A 1 337 ? 16.911 -3.053 -6.372 1.00 55.88 337 TYR A N 1
ATOM 2650 C CA . TYR A 1 337 ? 15.948 -2.458 -7.303 1.00 55.88 337 TYR A CA 1
ATOM 2651 C C . TYR A 1 337 ? 16.233 -2.812 -8.763 1.00 55.88 337 TYR A C 1
ATOM 2653 O O . TYR A 1 337 ? 15.384 -2.582 -9.617 1.00 55.88 337 TYR A O 1
ATOM 2661 N N . LEU A 1 338 ? 17.440 -3.292 -9.065 1.00 64.75 338 LEU A N 1
ATOM 2662 C CA . LEU A 1 338 ? 17.904 -3.516 -10.435 1.00 64.75 338 LEU A CA 1
ATOM 2663 C C . LEU A 1 338 ? 17.789 -4.986 -10.851 1.00 64.75 338 LEU A C 1
ATOM 2665 O O . LEU A 1 338 ? 17.694 -5.271 -12.041 1.00 64.75 338 LEU A O 1
ATOM 2669 N N . GLU A 1 339 ? 17.762 -5.901 -9.882 1.00 64.62 339 GLU A N 1
ATOM 2670 C CA . GLU A 1 339 ? 17.645 -7.339 -10.109 1.00 64.62 339 GLU A CA 1
ATOM 2671 C C . GLU A 1 339 ? 16.355 -7.899 -9.465 1.00 64.62 339 GLU A C 1
ATOM 2673 O O . GLU A 1 339 ? 16.020 -7.505 -8.346 1.00 64.62 339 GLU A O 1
ATOM 2678 N N . PRO A 1 340 ? 15.652 -8.846 -10.118 1.00 69.56 340 PRO A N 1
ATOM 2679 C CA . PRO A 1 340 ? 15.945 -9.376 -11.447 1.00 69.56 340 PRO A CA 1
ATOM 2680 C C . PRO A 1 340 ? 15.665 -8.351 -12.554 1.00 69.56 340 PRO A C 1
ATOM 2682 O O . PRO A 1 340 ? 14.865 -7.427 -12.406 1.00 69.56 340 PRO A O 1
ATOM 2685 N N . VAL A 1 341 ? 16.340 -8.522 -13.687 1.00 75.25 341 VAL A N 1
ATOM 2686 C CA . VAL A 1 341 ? 16.073 -7.725 -14.888 1.00 75.25 341 VAL A CA 1
ATOM 2687 C C . VAL A 1 341 ? 14.641 -7.970 -15.372 1.00 75.25 341 VAL A C 1
ATOM 2689 O O . VAL A 1 341 ? 14.252 -9.114 -15.572 1.00 75.25 341 VAL A O 1
ATOM 2692 N N . GLU A 1 342 ? 13.902 -6.888 -15.623 1.00 81.50 342 GLU A N 1
ATOM 2693 C CA . GLU A 1 342 ? 12.562 -6.918 -16.214 1.00 81.50 342 GLU A CA 1
ATOM 2694 C C . GLU A 1 342 ? 12.520 -7.628 -17.580 1.00 81.50 342 GLU A C 1
ATOM 2696 O O . GLU A 1 342 ? 13.272 -7.279 -18.501 1.00 81.50 342 GLU A O 1
ATOM 2701 N N . ASP A 1 343 ? 11.594 -8.576 -17.721 1.00 80.94 343 ASP A N 1
ATOM 2702 C CA . ASP A 1 343 ? 11.343 -9.363 -18.929 1.00 80.94 343 ASP A CA 1
ATOM 2703 C C . ASP A 1 343 ? 9.876 -9.308 -19.409 1.00 80.94 343 ASP A C 1
ATOM 2705 O O . ASP A 1 343 ? 9.581 -9.770 -20.519 1.00 80.94 343 ASP A O 1
ATOM 2709 N N . ASP A 1 344 ? 8.966 -8.672 -18.656 1.00 80.69 344 ASP A N 1
ATOM 2710 C CA . ASP A 1 344 ? 7.573 -8.483 -19.058 1.00 80.69 344 ASP A CA 1
ATOM 2711 C C . ASP A 1 344 ? 7.470 -7.491 -20.230 1.00 80.69 344 ASP A C 1
ATOM 2713 O O . ASP A 1 344 ? 7.835 -6.310 -20.152 1.00 80.69 344 ASP A O 1
ATOM 2717 N N . GLU A 1 345 ? 6.909 -7.970 -21.347 1.00 85.50 345 GLU A N 1
ATOM 2718 C CA . GLU A 1 345 ? 6.747 -7.192 -22.579 1.00 85.50 345 GLU A CA 1
ATOM 2719 C C . GLU A 1 345 ? 6.011 -5.867 -22.348 1.00 85.50 345 GLU A C 1
ATOM 2721 O O . GLU A 1 345 ? 6.385 -4.848 -22.933 1.00 85.50 345 GLU A O 1
ATOM 2726 N N . LYS A 1 346 ? 4.985 -5.844 -21.491 1.00 79.38 346 LYS A N 1
ATOM 2727 C CA . LYS A 1 346 ? 4.161 -4.650 -21.271 1.00 79.38 346 LYS A CA 1
ATOM 2728 C C . LYS A 1 346 ? 4.921 -3.599 -20.477 1.00 79.38 346 LYS A C 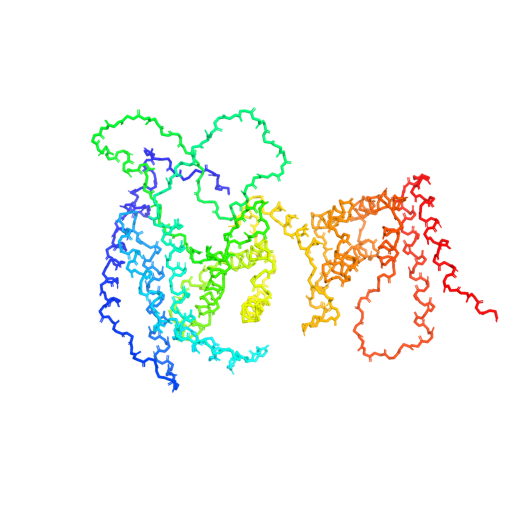1
ATOM 2730 O O . LYS A 1 346 ? 4.801 -2.413 -20.789 1.00 79.38 346 LYS A O 1
ATOM 2735 N N . ILE A 1 347 ? 5.706 -4.007 -19.481 1.00 77.44 347 ILE A N 1
ATOM 2736 C CA . ILE A 1 347 ? 6.510 -3.078 -18.676 1.00 77.44 347 ILE A CA 1
ATOM 2737 C C . ILE A 1 347 ? 7.626 -2.474 -19.534 1.00 77.44 347 ILE A C 1
ATOM 2739 O O . ILE A 1 347 ? 7.785 -1.250 -19.576 1.00 77.44 347 ILE A O 1
ATOM 2743 N N . LEU A 1 348 ? 8.325 -3.300 -20.316 1.00 85.75 348 LEU A N 1
ATOM 2744 C CA . LEU A 1 348 ? 9.352 -2.838 -21.253 1.00 85.75 348 LEU A CA 1
ATOM 2745 C C . LEU A 1 348 ? 8.780 -1.890 -22.320 1.00 85.75 348 LEU A C 1
ATOM 2747 O O . LEU A 1 348 ? 9.393 -0.873 -22.664 1.00 85.75 348 LEU A O 1
ATOM 2751 N N . GLU A 1 349 ? 7.579 -2.173 -22.829 1.00 85.94 349 GLU A N 1
ATOM 2752 C CA . GLU A 1 349 ? 6.867 -1.263 -23.726 1.00 85.94 349 GLU A CA 1
ATOM 2753 C C . GLU A 1 349 ? 6.482 0.052 -23.047 1.00 85.94 349 GLU A C 1
ATOM 2755 O O . GLU A 1 349 ? 6.633 1.111 -23.663 1.00 85.94 349 GLU A O 1
ATOM 2760 N N . ALA A 1 350 ? 6.035 0.016 -21.789 1.00 80.31 350 ALA A N 1
ATOM 2761 C CA . ALA A 1 350 ? 5.716 1.209 -21.010 1.00 80.31 350 ALA A CA 1
ATOM 2762 C C . ALA A 1 350 ? 6.959 2.086 -20.779 1.00 80.31 350 ALA A C 1
ATOM 2764 O O . ALA A 1 350 ? 6.885 3.306 -20.943 1.00 80.31 350 ALA A O 1
ATOM 2765 N N . TYR A 1 351 ? 8.119 1.486 -20.501 1.00 85.44 351 TYR A N 1
ATOM 2766 C CA . TYR A 1 351 ? 9.403 2.191 -20.417 1.00 85.44 351 TYR A CA 1
ATOM 2767 C C . TYR A 1 351 ? 9.784 2.874 -21.731 1.00 85.44 351 TYR A C 1
ATOM 2769 O O . TYR A 1 351 ? 10.119 4.060 -21.758 1.00 85.44 351 TYR A O 1
ATOM 2777 N N . VAL A 1 352 ? 9.683 2.167 -22.857 1.00 87.75 352 VAL A N 1
ATOM 2778 C CA . VAL A 1 352 ? 9.959 2.773 -24.166 1.00 87.75 352 VAL A CA 1
ATOM 2779 C C . VAL A 1 352 ? 8.933 3.856 -24.503 1.00 87.75 352 VAL A C 1
ATOM 2781 O O . VAL A 1 352 ? 9.298 4.886 -25.070 1.00 87.75 352 VAL A O 1
ATOM 2784 N N . LYS A 1 353 ? 7.661 3.673 -24.135 1.00 85.75 353 LYS A N 1
ATOM 2785 C CA . LYS A 1 353 ? 6.590 4.661 -24.318 1.00 85.75 353 LYS A CA 1
ATOM 2786 C C . LYS A 1 353 ? 6.841 5.927 -23.494 1.00 85.75 353 LYS A C 1
ATOM 2788 O O . LYS A 1 353 ? 6.694 7.029 -24.028 1.00 85.75 353 LYS A O 1
ATOM 2793 N N . SER A 1 354 ? 7.252 5.804 -22.231 1.00 81.75 354 SER A N 1
ATOM 2794 C CA . SER A 1 354 ? 7.591 6.947 -21.370 1.00 81.75 354 SER A CA 1
ATOM 2795 C C . SER A 1 354 ? 8.817 7.705 -21.900 1.00 81.75 354 SER A C 1
ATOM 2797 O O . SER A 1 354 ? 8.844 8.939 -21.872 1.00 81.75 354 SER A O 1
ATOM 2799 N N . TRP A 1 355 ? 9.773 6.987 -22.502 1.00 87.94 355 TRP A N 1
ATOM 2800 C CA . TRP A 1 355 ? 10.897 7.568 -23.232 1.00 87.94 355 TRP A CA 1
ATOM 2801 C C . TRP A 1 355 ? 10.420 8.380 -24.443 1.00 87.94 355 TRP A C 1
ATOM 2803 O O . TRP A 1 355 ? 10.564 9.601 -24.466 1.00 87.94 355 TRP A O 1
ATOM 2813 N N . VAL A 1 356 ? 9.790 7.748 -25.438 1.00 85.75 356 VAL A N 1
ATOM 2814 C CA . VAL A 1 356 ? 9.423 8.422 -26.704 1.00 85.75 356 VAL A CA 1
ATOM 2815 C C . VAL A 1 356 ? 8.345 9.502 -26.543 1.00 85.75 356 VAL A C 1
ATOM 2817 O O . VAL A 1 356 ? 8.258 10.409 -27.366 1.00 85.75 356 VAL A O 1
ATOM 2820 N N . SER A 1 357 ? 7.521 9.440 -25.493 1.00 82.12 357 SER A N 1
ATOM 2821 C CA . SER A 1 357 ? 6.523 10.482 -25.191 1.00 82.12 357 SER A CA 1
ATOM 2822 C C . SER A 1 357 ? 7.112 11.714 -24.498 1.00 82.12 357 SER A C 1
ATOM 2824 O O . SER A 1 357 ? 6.486 12.774 -24.503 1.00 82.12 357 SER A O 1
ATOM 2826 N N . GLY A 1 358 ? 8.307 11.594 -23.911 1.00 80.50 358 GLY A N 1
ATOM 2827 C CA . GLY A 1 358 ? 8.941 12.653 -23.123 1.00 80.50 358 GLY A CA 1
ATOM 2828 C C . GLY A 1 358 ? 8.548 12.708 -21.659 1.00 80.50 358 GLY A C 1
ATOM 2829 O O . GLY A 1 358 ? 9.040 13.588 -20.954 1.00 80.50 358 GLY A O 1
ATOM 2830 N N . ALA A 1 359 ? 7.752 11.752 -21.174 1.00 76.88 359 ALA A N 1
ATOM 2831 C CA . ALA A 1 359 ? 7.513 11.594 -19.742 1.00 76.88 359 ALA A CA 1
ATOM 2832 C C . ALA A 1 359 ? 8.838 11.419 -18.972 1.00 76.88 359 ALA A C 1
ATOM 2834 O O . ALA A 1 359 ? 9.022 12.043 -17.931 1.00 76.88 359 ALA A O 1
ATOM 2835 N N . LEU A 1 360 ? 9.799 10.684 -19.547 1.00 81.38 360 LEU A N 1
ATOM 2836 C CA . LEU A 1 360 ? 11.104 10.411 -18.935 1.00 81.38 360 LEU A CA 1
ATOM 2837 C C . LEU A 1 360 ? 12.108 11.587 -19.001 1.00 81.38 360 LEU A C 1
ATOM 2839 O O . LEU A 1 360 ? 13.155 11.540 -18.360 1.00 81.38 360 LEU A O 1
ATOM 2843 N N . ASP A 1 361 ? 11.829 12.669 -19.740 1.00 83.06 361 ASP A N 1
ATOM 2844 C CA . ASP A 1 361 ? 12.809 13.753 -19.986 1.00 83.06 361 ASP A CA 1
ATOM 2845 C C . ASP A 1 361 ? 13.186 14.481 -18.694 1.00 83.06 361 ASP A C 1
ATOM 2847 O O . ASP A 1 361 ? 14.346 14.853 -18.479 1.00 83.06 361 ASP A O 1
ATOM 2851 N N . ARG A 1 362 ? 12.197 14.665 -17.812 1.00 76.88 362 ARG A N 1
ATOM 2852 C CA . ARG A 1 362 ? 12.397 15.289 -16.499 1.00 76.88 362 ARG A CA 1
ATOM 2853 C C . ARG A 1 362 ? 13.229 14.393 -15.589 1.00 76.88 362 ARG A C 1
ATOM 2855 O O . ARG A 1 362 ? 14.165 14.889 -14.963 1.00 76.88 362 ARG A O 1
ATOM 2862 N N . ALA A 1 363 ? 12.924 13.096 -15.565 1.00 71.12 363 ALA A N 1
ATOM 2863 C CA . ALA A 1 363 ? 13.672 12.095 -14.815 1.00 71.12 363 ALA A CA 1
ATOM 2864 C C . ALA A 1 363 ? 15.131 11.989 -15.283 1.00 71.12 363 ALA A C 1
ATOM 2866 O O . ALA A 1 363 ? 16.029 11.932 -14.443 1.00 71.12 363 ALA A O 1
ATOM 2867 N N . ALA A 1 364 ? 15.375 12.043 -16.596 1.00 80.25 364 ALA A N 1
ATOM 2868 C CA . ALA A 1 364 ? 16.713 12.024 -17.184 1.00 80.25 364 ALA A CA 1
ATOM 2869 C C . ALA A 1 364 ? 17.525 13.279 -16.838 1.00 80.25 364 ALA A C 1
ATOM 2871 O O . ALA A 1 364 ? 18.649 13.186 -16.354 1.00 80.25 364 ALA A O 1
ATOM 2872 N N . THR A 1 365 ? 16.928 14.467 -16.997 1.00 79.81 365 THR A N 1
ATOM 2873 C CA . THR A 1 365 ? 17.582 15.752 -16.671 1.00 79.81 365 THR A CA 1
ATOM 2874 C C . THR A 1 365 ? 18.045 15.806 -15.213 1.00 79.81 365 THR A C 1
ATOM 2876 O O . THR A 1 365 ? 19.054 16.428 -14.893 1.00 79.81 365 THR A O 1
ATOM 2879 N N . ARG A 1 366 ? 17.298 15.154 -14.318 1.00 73.50 366 ARG A N 1
ATOM 2880 C CA . ARG A 1 366 ? 17.557 15.143 -12.876 1.00 73.50 366 ARG A CA 1
ATOM 2881 C C . ARG A 1 366 ? 18.353 13.924 -12.405 1.00 73.50 366 ARG A C 1
ATOM 2883 O O . ARG A 1 366 ? 18.590 13.824 -11.206 1.00 73.50 366 ARG A O 1
ATOM 2890 N N . ARG A 1 367 ? 18.746 13.018 -13.315 1.00 70.75 367 ARG A N 1
ATOM 2891 C CA . ARG A 1 367 ? 19.370 11.718 -12.998 1.00 70.75 367 ARG A CA 1
ATOM 2892 C C . ARG A 1 367 ? 18.619 10.963 -11.901 1.00 70.75 367 ARG A C 1
ATOM 2894 O O . ARG A 1 367 ? 19.198 10.522 -10.917 1.00 70.75 367 ARG A O 1
ATOM 2901 N N . SER A 1 368 ? 17.299 10.897 -12.044 1.00 68.00 368 SER A N 1
ATOM 2902 C CA . SER A 1 368 ? 16.455 10.276 -11.028 1.00 68.00 368 SER A CA 1
ATOM 2903 C C . SER A 1 368 ? 16.531 8.743 -11.054 1.00 68.00 368 SER A C 1
ATOM 2905 O O . SER A 1 368 ? 16.851 8.155 -12.086 1.00 68.00 368 SER A O 1
ATOM 2907 N N . ALA A 1 369 ? 16.128 8.093 -9.965 1.00 67.50 369 ALA A N 1
ATOM 2908 C CA . ALA A 1 369 ? 16.064 6.650 -9.816 1.00 67.50 369 ALA A CA 1
ATOM 2909 C C . ALA A 1 369 ? 15.176 6.011 -10.884 1.00 67.50 369 ALA A C 1
ATOM 2911 O O . ALA A 1 369 ? 15.543 4.984 -11.441 1.00 67.50 369 ALA A O 1
ATOM 2912 N N . ALA A 1 370 ? 14.073 6.670 -11.255 1.00 70.69 370 ALA A N 1
ATOM 2913 C CA . ALA A 1 370 ? 13.215 6.231 -12.349 1.00 70.69 370 ALA A CA 1
ATOM 2914 C C . ALA A 1 370 ? 13.954 6.156 -13.688 1.00 70.69 370 ALA A C 1
ATOM 2916 O O . ALA A 1 370 ? 13.787 5.199 -14.439 1.00 70.69 370 ALA A O 1
ATOM 2917 N N . PHE A 1 371 ? 14.816 7.133 -13.972 1.00 81.06 371 PHE A N 1
ATOM 2918 C CA . PHE A 1 371 ? 15.645 7.094 -15.169 1.00 81.06 371 PHE A CA 1
ATOM 2919 C C . PHE A 1 371 ? 16.706 5.994 -15.082 1.00 81.06 371 PHE A C 1
ATOM 2921 O O . PHE A 1 371 ? 16.845 5.234 -16.035 1.00 81.06 371 PHE A O 1
ATOM 2928 N N . THR A 1 372 ? 17.384 5.845 -13.942 1.00 78.19 372 THR A N 1
ATOM 2929 C CA . THR A 1 372 ? 18.382 4.783 -13.736 1.00 78.19 372 THR A CA 1
ATOM 2930 C C . THR A 1 372 ? 17.780 3.382 -13.876 1.00 78.19 372 THR A C 1
ATOM 2932 O O . THR A 1 372 ? 18.378 2.537 -14.539 1.00 78.19 372 THR A O 1
ATOM 2935 N N . LEU A 1 373 ? 16.585 3.147 -13.325 1.00 77.62 373 LEU A N 1
ATOM 2936 C CA . LEU A 1 373 ? 15.861 1.873 -13.411 1.00 77.62 373 LEU A CA 1
ATOM 2937 C C . LEU A 1 373 ? 15.462 1.541 -14.846 1.00 77.62 373 LEU A C 1
ATOM 2939 O O . LEU A 1 373 ? 15.811 0.480 -15.359 1.00 77.62 373 LEU A O 1
ATOM 2943 N N . VAL A 1 374 ? 14.798 2.482 -15.527 1.00 83.75 374 VAL A N 1
ATOM 2944 C CA . VAL A 1 374 ? 14.412 2.322 -16.936 1.00 83.75 374 VAL A CA 1
ATOM 2945 C C . VAL A 1 374 ? 15.638 2.024 -17.796 1.00 83.75 374 VAL A C 1
ATOM 2947 O O . VAL A 1 374 ? 15.606 1.144 -18.652 1.00 83.75 374 VAL A O 1
ATOM 2950 N N . LEU A 1 375 ? 16.731 2.746 -17.564 1.00 86.50 375 LEU A N 1
ATOM 2951 C CA . LEU A 1 375 ? 17.956 2.620 -18.336 1.00 86.50 375 LEU A CA 1
ATOM 2952 C C . LEU A 1 375 ? 18.656 1.279 -18.068 1.00 86.50 375 LEU A C 1
ATOM 2954 O O . LEU A 1 375 ? 19.100 0.639 -19.019 1.00 86.50 375 LEU A O 1
ATOM 2958 N N . HIS A 1 376 ? 18.680 0.810 -16.817 1.00 84.12 376 HIS A N 1
ATOM 2959 C CA . HIS A 1 376 ? 19.187 -0.513 -16.461 1.00 84.12 376 HIS A CA 1
ATOM 2960 C C . HIS A 1 376 ? 18.368 -1.632 -17.109 1.00 84.12 376 HIS A C 1
ATOM 2962 O O . HIS A 1 376 ? 18.929 -2.433 -17.854 1.00 84.12 376 HIS A O 1
ATOM 2968 N N . HIS A 1 377 ? 17.051 -1.665 -16.887 1.00 84.12 377 HIS A N 1
ATOM 2969 C CA . HIS A 1 377 ? 16.193 -2.729 -17.407 1.00 84.12 377 HIS A CA 1
ATOM 2970 C C . HIS A 1 377 ? 16.184 -2.758 -18.938 1.00 84.12 377 HIS A C 1
ATOM 2972 O O . HIS A 1 377 ? 16.380 -3.816 -19.530 1.00 84.12 377 HIS A O 1
ATOM 2978 N N . LEU A 1 378 ? 16.065 -1.601 -19.604 1.00 87.69 378 LEU A N 1
ATOM 2979 C CA . LEU A 1 378 ? 16.135 -1.548 -21.066 1.00 87.69 378 LEU A CA 1
ATOM 2980 C C . LEU A 1 378 ? 17.516 -1.942 -21.593 1.00 87.69 378 LEU A C 1
ATOM 2982 O O . LEU A 1 378 ? 17.592 -2.650 -22.592 1.00 87.69 378 LEU A O 1
ATOM 2986 N N . SER A 1 379 ? 18.609 -1.511 -20.956 1.00 88.00 379 SER A N 1
ATOM 2987 C CA . SER A 1 379 ? 19.958 -1.906 -21.375 1.00 88.00 379 SER A CA 1
ATOM 2988 C C . SER A 1 379 ? 20.147 -3.416 -21.239 1.00 88.00 379 SER A C 1
ATOM 2990 O O . SER A 1 379 ? 20.578 -4.075 -22.186 1.00 88.00 379 SER A O 1
ATOM 2992 N N . SER A 1 380 ? 19.798 -3.972 -20.080 1.00 84.94 380 SER A N 1
ATOM 2993 C CA . SER A 1 380 ? 19.903 -5.401 -19.799 1.00 84.94 380 SER A CA 1
ATOM 2994 C C . SER A 1 380 ? 19.021 -6.225 -20.741 1.00 84.94 380 SER A C 1
ATOM 2996 O O . SER A 1 380 ? 19.491 -7.221 -21.283 1.00 84.94 380 SER A O 1
ATOM 2998 N N . PHE A 1 381 ? 17.797 -5.780 -21.039 1.00 86.44 381 PHE A N 1
ATOM 2999 C CA . PHE A 1 381 ? 16.906 -6.473 -21.970 1.00 86.44 381 PHE A CA 1
ATOM 3000 C C . PHE A 1 381 ? 17.352 -6.359 -23.437 1.00 86.44 381 PHE A C 1
ATOM 3002 O O . PHE A 1 381 ? 17.266 -7.329 -24.187 1.00 86.44 381 PHE A O 1
ATOM 3009 N N . LEU A 1 382 ? 17.823 -5.191 -23.888 1.00 86.88 382 LEU A N 1
ATOM 3010 C CA . LEU A 1 382 ? 18.211 -4.976 -25.289 1.00 86.88 382 LEU A CA 1
ATOM 3011 C C . LEU A 1 382 ? 19.560 -5.610 -25.637 1.00 86.88 382 LEU A C 1
ATOM 3013 O O . LEU A 1 382 ? 19.735 -6.087 -26.761 1.00 86.88 382 LEU A O 1
ATOM 3017 N N . PHE A 1 383 ? 20.506 -5.588 -24.697 1.00 85.88 383 PHE A N 1
ATOM 3018 C CA . PHE A 1 383 ? 21.890 -6.011 -24.921 1.00 85.88 383 PHE A CA 1
ATOM 3019 C C . PHE A 1 383 ? 22.266 -7.306 -24.189 1.00 85.88 383 PHE A C 1
ATOM 3021 O O . PHE A 1 383 ? 23.352 -7.839 -24.416 1.00 85.88 383 PHE A O 1
ATOM 3028 N N . GLY A 1 384 ? 21.389 -7.827 -23.328 1.00 76.75 384 GLY A N 1
ATOM 3029 C CA . GLY A 1 384 ? 21.582 -9.092 -22.628 1.00 76.75 384 GLY A CA 1
ATOM 3030 C C . GLY A 1 384 ? 21.513 -10.308 -23.550 1.00 76.75 384 GLY A C 1
ATOM 3031 O O . GLY A 1 384 ? 20.911 -10.287 -24.627 1.00 76.75 384 GLY A O 1
ATOM 3032 N N . ASN A 1 385 ? 22.132 -11.401 -23.112 1.00 64.88 385 ASN A N 1
ATOM 3033 C CA . ASN A 1 385 ? 22.213 -12.641 -23.874 1.00 64.88 385 ASN A CA 1
ATOM 3034 C C . ASN A 1 385 ? 21.002 -13.514 -23.537 1.00 64.88 385 ASN A C 1
ATOM 3036 O O . ASN A 1 385 ? 20.947 -14.083 -22.454 1.00 64.88 385 ASN A O 1
ATOM 3040 N N . ASP A 1 386 ? 20.024 -13.570 -24.432 1.00 61.38 386 ASP A N 1
ATOM 3041 C CA . ASP A 1 386 ? 18.711 -14.152 -24.148 1.00 61.38 386 ASP A CA 1
ATOM 3042 C C . ASP A 1 386 ? 18.169 -14.777 -25.436 1.00 61.38 386 ASP A C 1
ATOM 3044 O O . ASP A 1 386 ? 18.534 -14.348 -26.536 1.00 61.38 386 ASP A O 1
ATOM 3048 N N . GLY A 1 387 ? 17.381 -15.844 -25.304 1.00 61.47 387 GLY A N 1
ATOM 3049 C CA . GLY A 1 387 ? 17.023 -16.737 -26.413 1.00 61.47 387 GLY A CA 1
ATOM 3050 C C . GLY A 1 387 ? 16.287 -16.064 -27.584 1.00 61.47 387 GLY A C 1
ATOM 3051 O O . GLY A 1 387 ? 15.720 -14.981 -27.460 1.00 61.47 387 GLY A O 1
ATOM 3052 N N . ASP A 1 388 ? 16.229 -16.745 -28.737 1.00 63.38 388 ASP A N 1
ATOM 3053 C CA . ASP A 1 388 ? 15.644 -16.221 -29.991 1.00 63.38 388 ASP A CA 1
ATOM 3054 C C . ASP A 1 388 ? 14.185 -15.718 -29.856 1.00 63.38 388 ASP A C 1
ATOM 3056 O O . ASP A 1 388 ? 13.748 -14.871 -30.639 1.00 63.38 388 ASP A O 1
ATOM 3060 N N . ASN A 1 389 ? 13.436 -16.178 -28.846 1.00 70.00 389 ASN A N 1
ATOM 3061 C CA . ASN A 1 389 ? 12.029 -15.819 -28.632 1.00 70.00 389 ASN A CA 1
ATOM 3062 C C . ASN A 1 389 ? 11.810 -14.327 -28.305 1.00 70.00 389 ASN A C 1
ATOM 3064 O O . ASN A 1 389 ? 10.783 -13.772 -28.695 1.00 70.00 389 ASN A O 1
ATOM 3068 N N . THR A 1 390 ? 12.763 -13.642 -27.662 1.00 78.94 390 THR A N 1
ATOM 3069 C CA . THR A 1 390 ? 12.635 -12.209 -27.307 1.00 78.94 390 THR A CA 1
ATOM 3070 C C . THR A 1 390 ? 13.193 -11.271 -28.383 1.00 78.94 390 THR A C 1
ATOM 3072 O O . THR A 1 390 ? 13.009 -10.050 -28.326 1.00 78.94 390 THR A O 1
ATOM 3075 N N . ARG A 1 391 ? 13.821 -11.819 -29.435 1.00 83.56 391 ARG A N 1
ATOM 3076 C CA . ARG A 1 391 ? 14.496 -11.058 -30.502 1.00 83.56 391 ARG A CA 1
ATOM 3077 C C . ARG A 1 391 ? 13.575 -10.082 -31.233 1.00 83.56 391 ARG A C 1
ATOM 3079 O O . ARG A 1 391 ? 13.965 -8.949 -31.513 1.00 83.56 391 ARG A O 1
ATOM 3086 N N . SER A 1 392 ? 12.344 -10.504 -31.522 1.00 85.75 392 SER A N 1
ATOM 3087 C CA . SER A 1 392 ? 11.340 -9.657 -32.182 1.00 85.75 392 SER A CA 1
ATOM 3088 C C . SER A 1 392 ? 10.999 -8.424 -31.338 1.00 85.75 392 SER A C 1
ATOM 3090 O O . SER A 1 392 ? 11.013 -7.296 -31.846 1.00 85.75 392 SER A O 1
ATOM 3092 N N . LEU A 1 393 ? 10.766 -8.628 -30.036 1.00 87.12 393 LEU A N 1
ATOM 3093 C CA . LEU A 1 393 ? 10.454 -7.562 -29.090 1.00 87.12 393 LEU A CA 1
ATOM 3094 C C . LEU A 1 393 ? 11.637 -6.601 -28.931 1.00 87.12 393 LEU A C 1
ATOM 3096 O O . LEU A 1 393 ? 11.467 -5.395 -29.097 1.00 87.12 393 LEU A O 1
ATOM 3100 N N . ARG A 1 394 ? 12.861 -7.111 -28.751 1.00 87.62 394 ARG A N 1
ATOM 3101 C CA . ARG A 1 394 ? 14.084 -6.286 -28.698 1.00 87.62 394 ARG A CA 1
ATOM 3102 C C . ARG A 1 394 ? 14.226 -5.382 -29.910 1.00 87.62 394 ARG A C 1
ATOM 3104 O O . ARG A 1 394 ? 14.452 -4.182 -29.773 1.00 87.62 394 ARG A O 1
ATOM 3111 N N . TYR A 1 395 ? 14.036 -5.931 -31.109 1.00 90.38 395 TYR A N 1
ATOM 3112 C CA . TYR A 1 395 ? 14.131 -5.146 -32.337 1.00 90.38 395 TYR A CA 1
ATOM 3113 C C . TYR A 1 395 ? 13.017 -4.102 -32.429 1.00 90.38 395 TYR A C 1
ATOM 3115 O O . TYR A 1 395 ? 13.261 -2.979 -32.873 1.00 90.38 395 TYR A O 1
ATOM 3123 N N . LYS A 1 396 ? 11.793 -4.435 -32.003 1.00 90.88 396 LYS A N 1
ATOM 3124 C CA . LYS A 1 396 ? 10.671 -3.488 -31.930 1.00 90.88 396 LYS A CA 1
ATOM 3125 C C . LYS A 1 396 ? 10.990 -2.317 -30.992 1.00 90.88 396 LYS A C 1
ATOM 3127 O O . LYS A 1 396 ? 10.859 -1.166 -31.416 1.00 90.88 396 LYS A O 1
ATOM 3132 N N . LEU A 1 397 ? 11.452 -2.601 -29.775 1.00 91.38 397 LEU A N 1
ATOM 3133 C CA . LEU A 1 397 ? 11.800 -1.599 -28.765 1.00 91.38 397 LEU A CA 1
ATOM 3134 C C . LEU A 1 397 ? 12.985 -0.729 -29.213 1.00 91.38 397 LEU A C 1
ATOM 3136 O O . LEU A 1 397 ? 12.868 0.497 -29.230 1.00 91.38 397 LEU A O 1
ATOM 3140 N N . ALA A 1 398 ? 14.071 -1.338 -29.701 1.00 90.00 398 ALA A N 1
ATOM 3141 C CA . ALA A 1 398 ? 15.238 -0.624 -30.226 1.00 90.00 398 ALA A CA 1
ATOM 3142 C C . ALA A 1 398 ? 14.872 0.317 -31.385 1.00 90.00 398 ALA A C 1
ATOM 3144 O O . ALA A 1 398 ? 15.268 1.482 -31.399 1.00 90.00 398 ALA A O 1
ATOM 3145 N N . LYS A 1 399 ? 14.047 -0.144 -32.338 1.00 90.31 399 LYS A N 1
ATOM 3146 C CA . LYS A 1 399 ? 13.552 0.706 -33.436 1.00 90.31 399 LYS A CA 1
ATOM 3147 C C . LYS A 1 399 ? 12.721 1.881 -32.926 1.00 90.31 399 LYS A C 1
ATOM 3149 O O . LYS A 1 399 ? 12.801 2.961 -33.506 1.00 90.31 399 LYS A O 1
ATOM 3154 N N . SER A 1 400 ? 11.914 1.685 -31.885 1.00 90.06 400 SER A N 1
ATOM 3155 C CA . SER A 1 400 ? 11.113 2.758 -31.288 1.00 90.06 400 SER A CA 1
ATOM 3156 C C . SER A 1 400 ? 12.005 3.852 -30.688 1.00 90.06 400 SER A C 1
ATOM 3158 O O . SER A 1 400 ? 11.829 5.026 -31.014 1.00 90.06 400 SER A O 1
ATOM 3160 N N . LEU A 1 401 ? 13.031 3.463 -29.923 1.00 89.00 401 LEU A N 1
ATOM 3161 C CA . LEU A 1 401 ? 14.018 4.385 -29.349 1.00 89.00 401 LEU A CA 1
ATOM 3162 C C . LEU A 1 401 ? 14.810 5.132 -30.438 1.00 89.00 401 LEU A C 1
ATOM 3164 O O . LEU A 1 401 ? 14.954 6.356 -30.391 1.00 89.00 401 LEU A O 1
ATOM 3168 N N . LEU A 1 402 ? 15.263 4.417 -31.474 1.00 87.56 402 LEU A N 1
ATOM 3169 C CA . LEU A 1 402 ? 16.030 4.999 -32.581 1.00 87.56 402 LEU A CA 1
ATOM 3170 C C . LEU A 1 402 ? 15.215 5.962 -33.449 1.00 87.56 402 LEU A C 1
ATOM 3172 O O . LEU A 1 402 ? 15.782 6.889 -34.018 1.00 87.56 402 LEU A O 1
ATOM 3176 N N . ARG A 1 403 ? 13.894 5.783 -33.558 1.00 85.00 403 ARG A N 1
ATOM 3177 C CA . ARG A 1 403 ? 13.027 6.703 -34.315 1.00 85.00 403 ARG A CA 1
ATOM 3178 C C . ARG A 1 403 ? 12.919 8.084 -33.674 1.00 85.00 403 ARG A C 1
ATOM 3180 O O . ARG A 1 403 ? 12.689 9.054 -34.397 1.00 85.00 403 ARG A O 1
ATOM 3187 N N . ASP A 1 404 ? 13.071 8.176 -32.356 1.00 73.94 404 ASP A N 1
ATOM 3188 C CA . ASP A 1 404 ? 12.980 9.447 -31.630 1.00 73.94 404 ASP A CA 1
ATOM 3189 C C . ASP A 1 404 ? 14.340 10.168 -31.508 1.00 73.94 404 ASP A C 1
ATOM 3191 O O . ASP A 1 404 ? 14.406 11.396 -31.441 1.00 73.94 404 ASP A O 1
ATOM 3195 N N . CYS A 1 405 ? 15.444 9.419 -31.598 1.00 70.81 405 CYS A N 1
ATOM 3196 C CA . CYS A 1 405 ? 16.825 9.906 -31.496 1.00 70.81 405 CYS A CA 1
ATOM 3197 C C . CYS A 1 405 ? 17.212 11.089 -32.429 1.00 70.81 405 CYS A C 1
ATOM 3199 O O . CYS A 1 405 ? 17.872 12.028 -31.971 1.00 70.81 405 CYS A O 1
ATOM 3201 N N . PRO A 1 406 ? 16.800 11.152 -33.713 1.00 60.81 406 PRO A N 1
ATOM 3202 C CA . PRO A 1 406 ? 17.214 12.233 -34.612 1.00 60.81 406 PRO A CA 1
ATOM 3203 C C . PRO A 1 406 ? 16.611 13.599 -34.261 1.00 60.81 406 PRO A C 1
ATOM 3205 O O . PRO A 1 406 ? 17.038 14.609 -34.815 1.00 60.81 406 PRO A O 1
ATOM 3208 N N . ARG A 1 407 ? 15.586 13.644 -33.398 1.00 64.56 407 ARG A N 1
ATOM 3209 C CA . ARG A 1 407 ? 14.722 14.821 -33.230 1.00 64.56 407 ARG A CA 1
ATOM 3210 C C . ARG A 1 407 ? 15.200 15.805 -32.162 1.00 64.56 407 ARG A C 1
ATOM 3212 O O . ARG A 1 407 ? 14.801 16.965 -32.221 1.00 64.56 407 ARG A O 1
ATOM 3219 N N . LYS A 1 408 ? 16.020 15.376 -31.193 1.00 70.94 408 LYS A N 1
ATOM 3220 C CA . LYS A 1 408 ? 16.489 16.210 -30.069 1.00 70.94 408 LYS A CA 1
ATOM 3221 C C . LYS A 1 408 ? 17.877 15.770 -29.584 1.00 70.94 408 LYS A C 1
ATOM 3223 O O . LYS A 1 408 ? 18.103 14.584 -29.380 1.00 70.94 408 LYS A O 1
ATOM 3228 N N . GLU A 1 409 ? 18.770 16.720 -29.314 1.00 77.50 409 GLU A N 1
ATOM 3229 C CA . GLU A 1 409 ? 20.119 16.462 -28.767 1.00 77.50 409 GLU A CA 1
ATOM 3230 C C . GLU A 1 409 ? 20.071 15.735 -27.411 1.00 77.50 409 GLU A C 1
ATOM 3232 O O . GLU A 1 409 ? 20.751 14.735 -27.207 1.00 77.50 409 GLU A O 1
ATOM 3237 N N . GLN A 1 410 ? 19.152 16.133 -26.528 1.00 77.00 410 GLN A N 1
ATOM 3238 C CA . GLN A 1 410 ? 18.916 15.453 -25.250 1.00 77.00 410 GLN A CA 1
ATOM 3239 C C . GLN A 1 410 ? 18.597 13.952 -25.413 1.00 77.00 410 GLN A C 1
ATOM 3241 O O . GLN A 1 410 ? 19.008 13.142 -24.588 1.00 77.00 410 GLN A O 1
ATOM 3246 N N . ARG A 1 411 ? 17.904 13.557 -26.491 1.00 81.06 411 ARG A N 1
ATOM 3247 C CA . ARG A 1 411 ? 17.574 12.147 -26.771 1.00 81.06 411 ARG A CA 1
ATOM 3248 C C . ARG A 1 411 ? 18.783 11.337 -27.198 1.00 81.06 411 ARG A C 1
ATOM 3250 O O . ARG A 1 411 ? 18.863 10.162 -26.855 1.00 81.06 411 ARG A O 1
ATOM 3257 N N . GLN A 1 412 ? 19.698 11.964 -27.934 1.00 81.31 412 GLN A N 1
ATOM 3258 C CA . GLN A 1 412 ? 20.973 11.354 -28.301 1.00 81.31 412 GLN A CA 1
ATOM 3259 C C . GLN A 1 412 ? 21.781 11.073 -27.038 1.00 81.31 412 GLN A C 1
ATOM 3261 O O . GLN A 1 412 ? 22.231 9.948 -26.864 1.00 81.31 412 GLN A O 1
ATOM 3266 N N . ASN A 1 413 ? 21.845 12.033 -26.111 1.00 82.62 413 ASN A N 1
ATOM 3267 C CA . ASN A 1 413 ? 22.540 11.856 -24.834 1.00 82.62 413 ASN A CA 1
ATOM 3268 C C . ASN A 1 413 ? 21.935 10.719 -23.998 1.00 82.62 413 ASN A C 1
ATOM 3270 O O . ASN A 1 413 ? 22.663 9.833 -23.568 1.00 82.62 413 ASN A O 1
ATOM 3274 N N . MET A 1 414 ? 20.606 10.670 -23.843 1.00 86.88 414 MET A N 1
ATOM 3275 C CA . MET A 1 414 ? 19.958 9.573 -23.109 1.00 86.88 414 MET A CA 1
ATOM 3276 C C . MET A 1 414 ? 20.218 8.203 -23.764 1.00 86.88 414 MET A C 1
ATOM 3278 O O . MET A 1 414 ? 20.451 7.216 -23.072 1.00 86.88 414 MET A O 1
ATOM 3282 N N . LEU A 1 415 ? 20.186 8.119 -25.101 1.00 87.62 415 LEU A N 1
ATOM 3283 C CA . LEU A 1 415 ? 20.449 6.866 -25.817 1.00 87.62 415 LEU A CA 1
ATOM 3284 C C . LEU A 1 415 ? 21.923 6.448 -25.714 1.00 87.62 415 LEU A C 1
ATOM 3286 O O . LEU A 1 415 ? 22.220 5.259 -25.637 1.00 87.62 415 LEU A O 1
ATOM 3290 N N . MET A 1 416 ? 22.841 7.414 -25.665 1.00 84.31 416 MET A N 1
ATOM 3291 C CA . MET A 1 416 ? 24.249 7.157 -25.378 1.00 84.31 416 MET A CA 1
ATOM 3292 C C . MET A 1 416 ? 24.448 6.614 -23.965 1.00 84.31 416 MET A C 1
ATOM 3294 O O . MET A 1 416 ? 25.172 5.635 -23.798 1.00 84.31 416 MET A O 1
ATOM 3298 N N . GLU A 1 417 ? 23.761 7.175 -22.970 1.00 84.69 417 GLU A N 1
ATOM 3299 C CA . GLU A 1 417 ? 23.784 6.653 -21.601 1.00 84.69 417 GLU A CA 1
ATOM 3300 C C . GLU A 1 417 ? 23.229 5.220 -21.532 1.00 84.69 417 GLU A C 1
ATOM 3302 O O . GLU A 1 417 ? 23.824 4.374 -20.870 1.00 84.69 417 GLU A O 1
ATOM 3307 N N . LEU A 1 418 ? 22.169 4.898 -22.287 1.00 87.62 418 LEU A N 1
ATOM 3308 C CA . LEU A 1 418 ? 21.645 3.529 -22.413 1.00 87.62 418 LEU A CA 1
ATOM 3309 C C . LEU A 1 418 ? 22.692 2.558 -22.982 1.00 87.62 418 LEU A C 1
ATOM 3311 O O . LEU A 1 418 ? 22.884 1.465 -22.453 1.00 87.62 418 LEU A O 1
ATOM 3315 N N . ILE A 1 419 ? 23.391 2.949 -24.051 1.00 85.75 419 ILE A N 1
ATOM 3316 C CA . ILE A 1 419 ? 24.433 2.119 -24.677 1.00 85.75 419 ILE A CA 1
ATOM 3317 C C . ILE A 1 419 ? 25.613 1.923 -23.721 1.00 85.75 419 ILE A C 1
ATOM 3319 O O . ILE A 1 419 ? 26.157 0.825 -23.641 1.00 85.75 419 ILE A O 1
ATOM 3323 N N . GLN A 1 420 ? 25.988 2.964 -22.980 1.00 81.00 420 GLN A N 1
ATOM 3324 C CA . GLN A 1 420 ? 27.097 2.942 -22.023 1.00 81.00 420 GLN A CA 1
ATOM 3325 C C . GLN A 1 420 ? 26.714 2.360 -20.655 1.00 81.00 420 GLN A C 1
ATOM 3327 O O . GLN A 1 420 ? 27.586 2.206 -19.796 1.00 81.00 420 GLN A O 1
ATOM 3332 N N . CYS A 1 421 ? 25.438 2.028 -20.442 1.00 76.56 421 CYS A N 1
ATOM 3333 C CA . CYS A 1 421 ? 24.948 1.484 -19.186 1.00 76.56 421 CYS A CA 1
ATOM 3334 C C . CYS A 1 421 ? 25.715 0.212 -18.824 1.00 76.56 421 CYS A C 1
ATOM 3336 O O . CYS A 1 421 ? 25.638 -0.815 -19.509 1.00 76.56 421 CYS A O 1
ATOM 3338 N N . LYS A 1 422 ? 26.492 0.273 -17.746 1.00 65.88 422 LYS A N 1
ATOM 3339 C CA . LYS A 1 422 ? 27.250 -0.883 -17.280 1.00 65.88 422 LYS A CA 1
ATOM 3340 C C . LYS A 1 422 ? 26.287 -1.889 -16.666 1.00 65.88 422 LYS A C 1
ATOM 3342 O O . LYS A 1 422 ? 25.360 -1.504 -15.957 1.00 65.88 422 LYS A O 1
ATOM 3347 N N . LYS A 1 423 ? 26.564 -3.180 -16.870 1.00 55.28 423 LYS A N 1
ATOM 3348 C CA . LYS A 1 423 ? 26.028 -4.202 -15.969 1.00 55.28 423 LYS A CA 1
ATOM 3349 C C . LYS A 1 423 ? 26.488 -3.805 -14.566 1.00 55.28 423 LYS A C 1
ATOM 3351 O O . LYS A 1 423 ? 27.682 -3.570 -14.368 1.00 55.28 423 LYS A O 1
ATOM 3356 N N . TRP A 1 424 ? 25.549 -3.594 -13.655 1.00 44.69 424 TRP A N 1
ATOM 3357 C CA . TRP A 1 424 ? 25.864 -3.094 -12.324 1.00 44.69 424 TRP A CA 1
ATOM 3358 C C . TRP A 1 424 ? 26.643 -4.201 -11.598 1.00 44.69 424 TRP A C 1
ATOM 3360 O O . TRP A 1 424 ? 26.101 -5.261 -11.311 1.00 44.69 424 TRP A O 1
ATOM 3370 N N . VAL A 1 425 ? 27.954 -4.016 -11.424 1.00 37.06 425 VAL A N 1
ATOM 3371 C CA . VAL A 1 425 ? 28.822 -4.931 -10.668 1.00 37.06 425 VAL A CA 1
ATOM 3372 C C . VAL A 1 425 ? 29.159 -4.221 -9.357 1.00 37.06 425 VAL A C 1
ATOM 3374 O O . VAL A 1 425 ? 29.617 -3.073 -9.422 1.00 37.06 425 VAL A O 1
ATOM 3377 N N . PRO A 1 426 ? 28.949 -4.849 -8.185 1.00 34.09 426 PRO A N 1
ATOM 3378 C CA . PRO A 1 426 ? 29.229 -4.222 -6.899 1.00 34.09 426 PRO A CA 1
ATOM 3379 C C . PRO A 1 426 ? 30.667 -3.699 -6.854 1.00 34.09 426 PRO A C 1
ATOM 3381 O O . PRO A 1 426 ? 31.613 -4.401 -7.221 1.00 34.09 426 PRO A O 1
ATOM 3384 N N . ARG A 1 427 ? 30.853 -2.452 -6.405 1.00 36.75 427 ARG A N 1
ATOM 3385 C CA . ARG A 1 427 ? 32.192 -1.896 -6.164 1.00 36.75 427 ARG A CA 1
ATOM 3386 C C . ARG A 1 427 ? 32.840 -2.653 -5.008 1.00 36.75 427 ARG A C 1
ATOM 3388 O O . ARG A 1 427 ? 32.652 -2.298 -3.848 1.00 36.75 427 ARG A O 1
ATOM 3395 N N . THR A 1 428 ? 33.620 -3.678 -5.322 1.00 34.38 428 THR A N 1
ATOM 3396 C CA . THR A 1 428 ? 34.520 -4.307 -4.344 1.00 34.38 428 THR A CA 1
ATOM 3397 C C . THR A 1 428 ? 35.933 -4.535 -4.877 1.00 34.38 428 THR A C 1
ATOM 3399 O O . THR A 1 428 ? 36.809 -4.869 -4.089 1.00 34.38 428 THR A O 1
ATOM 3402 N N . GLU A 1 429 ? 36.223 -4.254 -6.154 1.00 30.09 429 GLU A N 1
ATOM 3403 C CA . GLU A 1 429 ? 37.583 -4.404 -6.690 1.00 30.09 429 GLU A CA 1
ATOM 3404 C C . GLU A 1 429 ? 38.095 -3.155 -7.429 1.00 30.09 429 GLU A C 1
ATOM 3406 O O . GLU A 1 429 ? 37.324 -2.463 -8.104 1.00 30.09 429 GLU A O 1
ATOM 3411 N N . PRO A 1 430 ? 39.397 -2.829 -7.292 1.00 37.09 430 PRO A N 1
ATOM 3412 C CA . PRO A 1 430 ? 40.002 -1.688 -7.960 1.00 37.09 430 PRO A CA 1
ATOM 3413 C C . PRO A 1 430 ? 40.055 -1.913 -9.477 1.00 37.09 430 PRO A C 1
ATOM 3415 O O . PRO A 1 430 ? 40.460 -2.964 -9.968 1.00 37.09 430 PRO A O 1
ATOM 3418 N N . ILE A 1 431 ? 39.652 -0.885 -10.222 1.00 41.94 431 ILE A N 1
ATOM 3419 C CA . ILE A 1 431 ? 39.618 -0.869 -11.687 1.00 41.94 431 ILE A CA 1
ATOM 3420 C C . ILE A 1 431 ? 41.058 -0.987 -12.217 1.00 41.94 431 ILE A C 1
ATOM 3422 O O . ILE A 1 431 ? 41.860 -0.078 -12.014 1.00 41.94 431 ILE A O 1
ATOM 3426 N N . SER A 1 432 ? 41.385 -2.095 -12.891 1.00 41.94 432 SER A N 1
ATOM 3427 C CA . SER A 1 432 ? 42.635 -2.248 -13.654 1.00 41.94 432 SER A CA 1
ATOM 3428 C C . SER A 1 432 ? 42.452 -1.805 -15.113 1.00 41.94 432 SER A C 1
ATOM 3430 O O . SER A 1 432 ? 41.335 -1.829 -15.635 1.00 41.94 432 SER A O 1
ATOM 3432 N N . ASP A 1 433 ? 43.547 -1.459 -15.799 1.00 40.59 433 ASP A N 1
ATOM 3433 C CA . ASP A 1 433 ? 43.567 -1.024 -17.211 1.00 40.59 433 ASP A CA 1
ATOM 3434 C C . ASP A 1 433 ? 42.935 -2.030 -18.201 1.00 40.59 433 ASP A C 1
ATOM 3436 O O . ASP A 1 433 ? 42.540 -1.662 -19.309 1.00 40.59 433 ASP A O 1
ATOM 3440 N N . VAL A 1 434 ? 42.752 -3.292 -17.795 1.00 41.06 434 VAL A N 1
ATOM 3441 C CA . VAL A 1 434 ? 42.065 -4.338 -18.576 1.00 41.06 434 VAL A CA 1
ATOM 3442 C C . VAL A 1 434 ? 40.543 -4.107 -18.639 1.00 41.06 434 VAL A C 1
ATOM 3444 O O . VAL A 1 434 ? 39.892 -4.487 -19.612 1.00 41.06 434 VAL A O 1
ATOM 3447 N N . ALA A 1 435 ? 39.953 -3.430 -17.648 1.00 46.44 435 ALA A N 1
ATOM 3448 C CA . ALA A 1 435 ? 38.519 -3.121 -17.624 1.00 46.44 435 ALA A CA 1
ATOM 3449 C C . ALA A 1 435 ? 38.114 -2.081 -18.688 1.00 46.44 435 ALA A C 1
ATOM 3451 O O . ALA A 1 435 ? 36.978 -2.091 -19.167 1.00 46.44 435 ALA A O 1
ATOM 3452 N N . SER A 1 436 ? 39.044 -1.205 -19.078 1.00 44.09 436 SER A N 1
ATOM 3453 C CA . SER A 1 436 ? 38.828 -0.155 -20.080 1.00 44.09 436 SER A CA 1
ATOM 3454 C C . SER A 1 436 ? 38.764 -0.722 -21.505 1.00 44.09 436 SER A C 1
ATOM 3456 O O . SER A 1 436 ? 37.911 -0.318 -22.292 1.00 44.09 436 SER A O 1
ATOM 3458 N N . SER A 1 437 ? 39.598 -1.716 -21.834 1.00 37.06 437 SER A N 1
ATOM 3459 C CA . SER A 1 437 ? 39.579 -2.385 -23.146 1.00 37.06 437 SER A CA 1
ATOM 3460 C C . SER A 1 437 ? 38.386 -3.338 -23.307 1.00 37.06 437 SER A C 1
ATOM 3462 O O . SER A 1 437 ? 37.789 -3.407 -24.384 1.00 37.06 437 SER A O 1
ATOM 3464 N N . LEU A 1 438 ? 37.966 -4.007 -22.225 1.00 46.28 438 LEU A N 1
ATOM 3465 C CA . LEU A 1 438 ? 36.727 -4.794 -22.183 1.00 46.28 438 LEU A CA 1
ATOM 3466 C C . LEU A 1 438 ? 35.468 -3.919 -22.350 1.00 46.28 438 LEU A C 1
ATOM 3468 O O . LEU A 1 438 ? 34.534 -4.344 -23.028 1.00 46.28 438 LEU A O 1
ATOM 3472 N N . GLN A 1 439 ? 35.454 -2.691 -21.812 1.00 51.47 439 GLN A N 1
ATOM 3473 C CA . GLN A 1 439 ? 34.349 -1.730 -21.993 1.00 51.47 439 GLN A CA 1
ATOM 3474 C C . GLN A 1 439 ? 34.182 -1.275 -23.449 1.00 51.47 439 GLN A C 1
ATOM 3476 O O . GLN A 1 439 ? 33.057 -1.217 -23.942 1.00 51.47 439 GLN A O 1
ATOM 3481 N N . ILE A 1 440 ? 35.280 -0.997 -24.161 1.00 54.44 440 ILE A N 1
ATOM 3482 C CA . ILE A 1 440 ? 35.235 -0.596 -25.581 1.00 54.44 440 ILE A CA 1
ATOM 3483 C C . ILE A 1 440 ? 34.703 -1.748 -26.453 1.00 54.44 440 ILE A C 1
ATOM 3485 O O . ILE A 1 440 ? 33.886 -1.531 -27.350 1.00 54.44 440 ILE A O 1
ATOM 3489 N N . CYS A 1 441 ? 35.107 -2.987 -26.146 1.00 52.84 441 CYS A N 1
ATOM 3490 C CA . CYS A 1 441 ? 34.627 -4.192 -26.827 1.00 52.84 441 CYS A CA 1
ATOM 3491 C C . CYS A 1 441 ? 33.126 -4.457 -26.585 1.00 52.84 441 CYS A C 1
ATOM 3493 O O . CYS A 1 441 ? 32.434 -4.923 -27.491 1.00 52.84 441 CYS A O 1
ATOM 3495 N N . ASP A 1 442 ? 32.600 -4.131 -25.399 1.00 71.31 442 ASP A N 1
ATOM 3496 C CA . ASP A 1 442 ? 31.169 -4.264 -25.083 1.00 71.31 442 ASP A CA 1
ATOM 3497 C C . ASP A 1 442 ? 30.318 -3.212 -25.817 1.00 71.31 442 ASP A C 1
ATOM 3499 O O . ASP A 1 442 ? 29.307 -3.543 -26.435 1.00 71.31 442 ASP A O 1
ATOM 3503 N N . ILE A 1 443 ? 30.769 -1.954 -25.858 1.00 79.50 443 ILE A N 1
ATOM 3504 C CA . ILE A 1 443 ? 30.058 -0.864 -26.550 1.00 79.50 443 ILE A CA 1
ATOM 3505 C C . ILE A 1 443 ? 29.946 -1.134 -28.059 1.00 79.50 443 ILE A C 1
ATOM 3507 O O . ILE A 1 443 ? 28.869 -0.968 -28.637 1.00 79.50 443 ILE A O 1
ATOM 3511 N N . GLY A 1 444 ? 31.020 -1.609 -28.700 1.00 80.94 444 GLY A N 1
ATOM 3512 C CA . GLY A 1 444 ? 30.993 -1.968 -30.124 1.00 80.94 444 GLY A CA 1
ATOM 3513 C C . GLY A 1 444 ? 29.971 -3.068 -30.444 1.00 80.94 444 GLY A C 1
ATOM 3514 O O . GLY A 1 444 ? 29.232 -2.970 -31.426 1.00 80.94 444 GLY A O 1
ATOM 3515 N N . LYS A 1 445 ? 29.849 -4.082 -29.574 1.00 83.56 445 LYS A N 1
ATOM 3516 C CA . LYS A 1 445 ? 28.828 -5.137 -29.712 1.00 83.56 445 LYS A CA 1
ATOM 3517 C C . LYS A 1 445 ? 27.411 -4.580 -29.596 1.00 83.56 445 LYS A C 1
ATOM 3519 O O . LYS A 1 445 ? 26.540 -4.967 -30.371 1.00 83.56 445 LYS A O 1
ATOM 3524 N N . ARG A 1 446 ? 27.177 -3.638 -28.680 1.00 87.88 446 ARG A N 1
ATOM 3525 C CA . ARG A 1 446 ? 25.869 -2.982 -28.519 1.00 87.88 446 ARG A CA 1
ATOM 3526 C C . ARG A 1 446 ? 25.478 -2.168 -29.751 1.00 87.88 446 ARG A C 1
ATOM 3528 O O . ARG A 1 446 ? 24.341 -2.276 -30.208 1.00 87.88 446 ARG A O 1
ATOM 3535 N N . PHE A 1 447 ? 26.413 -1.424 -30.349 1.00 88.25 447 PHE A N 1
ATOM 3536 C CA . PHE A 1 447 ? 26.173 -0.737 -31.624 1.00 88.25 447 PHE A CA 1
ATOM 3537 C C . PHE A 1 447 ? 25.843 -1.714 -32.758 1.00 88.25 447 PHE A C 1
ATOM 3539 O O . PHE A 1 447 ? 24.926 -1.455 -33.540 1.00 88.25 447 PHE A O 1
ATOM 3546 N N . GLN A 1 448 ? 26.526 -2.859 -32.820 1.00 87.19 448 GLN A N 1
ATOM 3547 C CA . GLN A 1 448 ? 26.225 -3.900 -33.801 1.00 87.19 448 GLN A CA 1
ATOM 3548 C C . GLN A 1 448 ? 24.807 -4.471 -33.621 1.00 87.19 448 GLN A C 1
ATOM 3550 O O . GLN A 1 448 ? 24.061 -4.562 -34.596 1.00 87.19 448 GLN A O 1
ATOM 3555 N N . LEU A 1 449 ? 24.388 -4.756 -32.383 1.00 87.56 449 LEU A N 1
ATOM 3556 C CA . LEU A 1 449 ? 23.021 -5.202 -32.080 1.00 87.56 449 LEU A CA 1
ATOM 3557 C C . LEU A 1 449 ? 21.963 -4.166 -32.495 1.00 87.56 449 LEU A C 1
ATOM 3559 O O . LEU A 1 449 ? 20.917 -4.529 -33.037 1.00 87.56 449 LEU A O 1
ATOM 3563 N N . LEU A 1 450 ? 22.234 -2.868 -32.310 1.00 88.81 450 LEU A N 1
ATOM 3564 C CA . LEU A 1 450 ? 21.343 -1.803 -32.784 1.00 88.81 450 LEU A CA 1
ATOM 3565 C C . LEU A 1 450 ? 21.261 -1.754 -34.317 1.00 88.81 450 LEU A C 1
ATOM 3567 O O . LEU A 1 450 ? 20.165 -1.582 -34.858 1.00 88.81 450 LEU A O 1
ATOM 3571 N N . LYS A 1 451 ? 22.379 -1.941 -35.033 1.00 89.06 451 LYS A N 1
ATOM 3572 C CA . LYS A 1 451 ? 22.392 -2.026 -36.508 1.00 89.06 451 LYS A CA 1
ATOM 3573 C C . LYS A 1 451 ? 21.574 -3.219 -37.003 1.00 89.06 451 LYS A C 1
ATOM 3575 O O . LYS A 1 451 ? 20.788 -3.073 -37.939 1.00 89.06 451 LYS A O 1
ATOM 3580 N N . GLU A 1 452 ? 21.688 -4.370 -36.347 1.00 88.94 452 GLU A N 1
ATOM 3581 C CA . GLU A 1 452 ? 20.870 -5.550 -36.651 1.00 88.94 452 GLU A CA 1
ATOM 3582 C C . GLU A 1 452 ? 19.377 -5.289 -36.417 1.00 88.94 452 GLU A C 1
ATOM 3584 O O . GLU A 1 452 ? 18.545 -5.595 -37.277 1.00 88.94 452 GLU A O 1
ATOM 3589 N N . ALA A 1 453 ? 19.031 -4.637 -35.303 1.00 88.38 453 ALA A N 1
ATOM 3590 C CA . ALA A 1 453 ? 17.655 -4.267 -34.979 1.00 88.38 453 ALA A CA 1
ATOM 3591 C C . ALA A 1 453 ? 17.017 -3.322 -36.013 1.00 88.38 453 ALA A C 1
ATOM 3593 O O . ALA A 1 453 ? 15.792 -3.323 -36.183 1.00 88.38 453 ALA A O 1
ATOM 3594 N N . CYS A 1 454 ? 17.827 -2.545 -36.742 1.00 87.44 454 CYS A N 1
ATOM 3595 C CA . CYS A 1 454 ? 17.353 -1.681 -37.822 1.00 87.44 454 CYS A CA 1
ATOM 3596 C C . CYS A 1 454 ? 16.810 -2.464 -39.026 1.00 87.44 454 CYS A C 1
ATOM 3598 O O . CYS A 1 454 ? 16.074 -1.878 -39.822 1.00 87.44 454 CYS A O 1
ATOM 3600 N N . GLN A 1 455 ? 17.146 -3.754 -39.172 1.00 86.81 455 GLN A N 1
ATOM 3601 C CA . GLN A 1 455 ? 16.653 -4.644 -40.234 1.00 86.81 455 GLN A CA 1
ATOM 3602 C C . GLN A 1 455 ? 16.734 -4.015 -41.643 1.00 86.81 455 GLN A C 1
ATOM 3604 O O . GLN A 1 455 ? 15.791 -4.090 -42.427 1.00 86.81 455 GLN A O 1
ATOM 3609 N N . GLY A 1 456 ? 17.848 -3.339 -41.951 1.00 82.19 456 GLY A N 1
ATOM 3610 C CA . GLY A 1 456 ? 18.081 -2.704 -43.256 1.00 82.19 456 GLY A CA 1
ATOM 3611 C C . GLY A 1 456 ? 17.435 -1.325 -43.453 1.00 82.19 456 GLY A C 1
ATOM 3612 O O . GLY A 1 456 ? 17.513 -0.769 -44.547 1.00 82.19 456 GLY A O 1
ATOM 3613 N N . ASN A 1 457 ? 16.813 -0.733 -42.428 1.00 87.31 457 ASN A N 1
ATOM 3614 C CA . ASN A 1 457 ? 16.293 0.633 -42.511 1.00 87.31 457 ASN A CA 1
ATOM 3615 C C . ASN A 1 457 ? 17.441 1.660 -42.543 1.00 87.31 457 ASN A C 1
ATOM 3617 O O . ASN A 1 457 ? 18.037 1.960 -41.508 1.00 87.31 457 ASN A O 1
ATOM 3621 N N . SER A 1 458 ? 17.710 2.232 -43.719 1.00 85.75 458 SER A N 1
ATOM 3622 C CA . SER A 1 458 ? 18.825 3.161 -43.953 1.00 85.75 458 SER A CA 1
ATOM 3623 C C . SER A 1 458 ? 18.801 4.414 -43.070 1.00 85.75 458 SER A C 1
ATOM 3625 O O . SER A 1 458 ? 19.859 4.876 -42.647 1.00 85.75 458 SER A O 1
ATOM 3627 N N . LEU A 1 459 ? 17.617 4.941 -42.731 1.00 84.94 459 LEU A N 1
ATOM 3628 C CA . LEU A 1 459 ? 17.486 6.112 -41.855 1.00 84.94 459 LEU A CA 1
ATOM 3629 C C . LEU A 1 459 ? 17.895 5.795 -40.413 1.00 84.94 459 LEU A C 1
ATOM 3631 O O . LEU A 1 459 ? 18.549 6.608 -39.765 1.00 84.94 459 LEU A O 1
ATOM 3635 N N . LEU A 1 460 ? 17.515 4.616 -39.912 1.00 86.25 460 LEU A N 1
ATOM 3636 C CA . LEU A 1 460 ? 17.879 4.190 -38.560 1.00 86.25 460 LEU A CA 1
ATOM 3637 C C . LEU A 1 460 ? 19.356 3.796 -38.484 1.00 86.25 460 LEU A C 1
ATOM 3639 O O . LEU A 1 460 ? 20.023 4.174 -37.528 1.00 86.25 460 LEU A O 1
ATOM 3643 N N . ILE A 1 461 ? 19.882 3.124 -39.513 1.00 87.31 461 ILE A N 1
ATOM 3644 C CA . ILE A 1 461 ? 21.308 2.776 -39.601 1.00 87.31 461 ILE A CA 1
ATOM 3645 C C . ILE A 1 461 ? 22.166 4.045 -39.567 1.00 87.31 461 ILE A C 1
ATOM 3647 O O . ILE A 1 461 ? 23.077 4.135 -38.751 1.00 87.31 461 ILE A O 1
ATOM 3651 N N . SER A 1 462 ? 21.814 5.065 -40.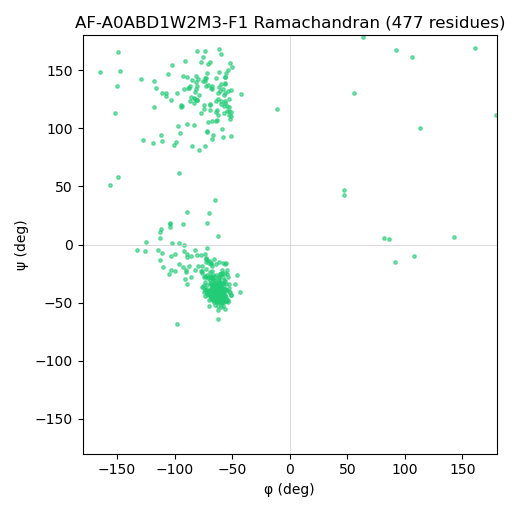356 1.00 85.69 462 SER A N 1
ATOM 3652 C CA . SER A 1 462 ? 22.522 6.351 -40.343 1.00 85.69 462 SER A CA 1
ATOM 3653 C C . SER A 1 462 ? 22.464 7.045 -38.973 1.00 85.69 462 SER A C 1
ATOM 3655 O O . SER A 1 462 ? 23.442 7.659 -38.546 1.00 85.69 462 SER A O 1
ATOM 3657 N N . ALA A 1 463 ? 21.347 6.925 -38.245 1.00 85.06 463 ALA A N 1
ATOM 3658 C CA . ALA A 1 463 ? 21.243 7.447 -36.883 1.00 85.06 463 ALA A CA 1
ATOM 3659 C C . ALA A 1 463 ? 22.178 6.711 -35.905 1.00 85.06 463 ALA A C 1
ATOM 3661 O O . ALA A 1 463 ? 22.812 7.359 -35.074 1.00 85.06 463 ALA A O 1
ATOM 3662 N N . VAL A 1 464 ? 22.303 5.385 -36.030 1.00 86.69 464 VAL A N 1
ATOM 3663 C CA . VAL A 1 464 ? 23.232 4.572 -35.226 1.00 86.69 464 VAL A CA 1
ATOM 3664 C C . VAL A 1 464 ? 24.687 4.925 -35.544 1.00 86.69 464 VAL A C 1
ATOM 3666 O O . VAL A 1 464 ? 25.466 5.163 -34.626 1.00 86.69 464 VAL A O 1
ATOM 3669 N N . GLU A 1 465 ? 25.047 5.042 -36.823 1.00 87.12 465 GLU A N 1
ATOM 3670 C CA . GLU A 1 465 ? 26.398 5.434 -37.257 1.00 87.12 465 GLU A CA 1
ATOM 3671 C C . GLU A 1 465 ? 26.778 6.834 -36.758 1.00 87.12 465 GLU A C 1
ATOM 3673 O O . GLU A 1 465 ? 27.909 7.068 -36.327 1.00 87.12 465 GLU A O 1
ATOM 3678 N N . LYS A 1 466 ? 25.821 7.770 -36.752 1.00 85.38 466 LYS A N 1
ATOM 3679 C CA . LYS A 1 466 ? 26.033 9.111 -36.199 1.00 85.38 466 LYS A CA 1
ATOM 3680 C C . LYS A 1 466 ? 26.373 9.055 -34.704 1.00 85.38 466 LYS A C 1
ATOM 3682 O O . LYS A 1 466 ? 27.325 9.716 -34.296 1.00 85.38 466 LYS A O 1
ATOM 3687 N N . LEU A 1 467 ? 25.649 8.256 -33.915 1.00 83.69 467 LEU A N 1
ATOM 3688 C CA . LEU A 1 467 ? 25.911 8.063 -32.478 1.00 83.69 467 LEU A CA 1
ATOM 3689 C C . LEU A 1 467 ? 27.266 7.387 -32.212 1.00 83.69 467 LEU A C 1
ATOM 3691 O O . LEU A 1 467 ? 28.021 7.787 -31.322 1.00 83.69 467 LEU A O 1
ATOM 3695 N N . GLU A 1 468 ? 27.606 6.383 -33.015 1.00 85.44 468 GLU A N 1
ATOM 3696 C CA . GLU A 1 468 ? 28.886 5.679 -32.931 1.00 85.44 468 GLU A CA 1
ATOM 3697 C C . GLU A 1 468 ? 30.059 6.636 -33.213 1.00 85.44 468 GLU A C 1
ATOM 3699 O O . GLU A 1 468 ? 31.042 6.668 -32.470 1.00 85.44 468 GLU A O 1
ATOM 3704 N N . SER A 1 469 ? 29.911 7.511 -34.214 1.00 81.12 469 SER A N 1
ATOM 3705 C CA . SER A 1 469 ? 30.915 8.529 -34.556 1.00 81.12 469 SER A CA 1
ATOM 3706 C C . SER A 1 469 ? 31.086 9.629 -33.499 1.00 81.12 469 SER A C 1
ATOM 3708 O O . SER A 1 469 ? 32.171 10.194 -33.374 1.00 81.12 469 SER A O 1
ATOM 3710 N N . SER A 1 470 ? 30.043 9.943 -32.718 1.00 74.19 470 SER A N 1
ATOM 3711 C CA . SER A 1 470 ? 30.173 10.850 -31.569 1.00 74.19 470 SER A CA 1
ATOM 3712 C C . SER A 1 470 ? 30.900 10.200 -30.393 1.00 74.19 470 SER A C 1
ATOM 3714 O O . SER A 1 470 ? 31.578 10.897 -29.650 1.00 74.19 470 SER A O 1
ATOM 3716 N N . THR A 1 471 ? 30.833 8.874 -30.263 1.00 67.31 471 THR A N 1
ATOM 3717 C CA . THR A 1 471 ? 31.471 8.128 -29.163 1.00 67.31 471 THR A CA 1
ATOM 3718 C C . THR A 1 471 ? 32.984 8.012 -29.349 1.00 67.31 471 THR A C 1
ATOM 3720 O O . THR A 1 471 ? 33.746 8.102 -28.391 1.00 67.31 471 THR A O 1
ATOM 3723 N N . THR A 1 472 ? 33.438 7.849 -30.595 1.00 56.84 472 THR A N 1
ATOM 3724 C CA . THR A 1 472 ? 34.865 7.745 -30.945 1.00 56.84 472 THR A CA 1
ATOM 3725 C C . THR A 1 472 ? 35.625 9.071 -30.849 1.00 56.84 472 THR A C 1
ATOM 3727 O O . THR A 1 472 ? 36.851 9.063 -30.864 1.00 56.84 472 THR A O 1
ATOM 3730 N N . ARG A 1 473 ? 34.938 10.214 -30.703 1.00 51.22 473 ARG A N 1
ATOM 3731 C CA . ARG A 1 473 ? 35.586 11.524 -30.498 1.00 51.22 473 ARG A CA 1
ATOM 3732 C C . ARG A 1 473 ? 35.993 11.804 -29.047 1.00 51.22 473 ARG A C 1
ATOM 3734 O O . ARG A 1 473 ? 36.901 12.604 -28.850 1.00 51.22 473 ARG A O 1
ATOM 3741 N N . ASP A 1 474 ? 35.383 11.138 -28.066 1.00 44.53 474 ASP A N 1
ATOM 3742 C CA . ASP A 1 474 ? 35.664 11.352 -26.634 1.00 44.53 474 ASP A CA 1
ATOM 3743 C C . ASP A 1 474 ? 36.792 10.460 -26.075 1.00 44.53 474 ASP A C 1
ATOM 3745 O O . ASP A 1 474 ? 37.269 10.682 -24.962 1.00 44.53 474 ASP A O 1
ATOM 3749 N N . PHE A 1 475 ? 37.285 9.493 -26.857 1.00 40.06 475 PHE A N 1
ATOM 3750 C CA . PHE A 1 475 ? 38.455 8.676 -26.523 1.00 40.06 475 PHE A CA 1
ATOM 3751 C C . PHE A 1 475 ? 39.554 8.895 -27.571 1.00 40.06 475 PHE A C 1
ATOM 3753 O O . PHE A 1 475 ? 39.605 8.154 -28.552 1.00 40.06 475 PHE A O 1
ATOM 3760 N N . PRO A 1 476 ? 40.439 9.899 -27.419 1.00 33.44 476 PRO A N 1
ATOM 3761 C CA . PRO A 1 476 ? 41.581 10.009 -28.310 1.00 33.44 476 PRO A CA 1
ATOM 3762 C C . PRO A 1 476 ? 42.483 8.787 -28.111 1.00 33.44 476 PRO A C 1
ATOM 3764 O O . PRO A 1 476 ? 42.937 8.512 -26.996 1.00 33.44 476 PRO A O 1
ATOM 3767 N N . GLU A 1 477 ? 42.738 8.062 -29.201 1.00 33.59 477 GLU A N 1
ATOM 3768 C CA . GLU A 1 477 ? 43.806 7.071 -29.286 1.00 33.59 477 GLU A CA 1
ATOM 3769 C C . GLU A 1 477 ? 45.107 7.735 -28.816 1.00 33.59 477 GLU A C 1
ATOM 3771 O O . GLU A 1 477 ? 45.634 8.644 -29.461 1.00 33.59 477 GLU A O 1
ATOM 3776 N N . ARG A 1 478 ? 45.617 7.322 -27.651 1.00 32.34 478 ARG A N 1
ATOM 3777 C CA . ARG A 1 478 ? 46.994 7.631 -27.268 1.00 32.34 478 ARG A CA 1
ATOM 3778 C C . ARG A 1 478 ? 47.898 6.767 -28.143 1.00 32.34 478 ARG A C 1
ATOM 3780 O O . ARG A 1 478 ? 48.079 5.590 -27.845 1.00 32.34 478 ARG A O 1
ATOM 3787 N N . THR A 1 479 ? 48.393 7.354 -29.229 1.00 32.31 479 THR A N 1
ATOM 3788 C CA . THR A 1 479 ? 49.570 6.874 -29.971 1.00 32.31 479 THR A CA 1
ATOM 3789 C C . THR A 1 479 ? 50.797 6.799 -29.084 1.00 32.31 479 THR A C 1
ATOM 3791 O O . THR A 1 479 ? 50.969 7.749 -28.279 1.00 32.31 479 THR A O 1
#

Solvent-accessible surface area (backbone atoms only — not comparable to full-atom values): 28255 Å² total; per-residue (Å²): 140,87,70,92,69,75,81,56,94,87,59,83,80,54,45,62,34,99,89,44,38,73,60,9,69,70,46,49,48,47,28,50,50,26,55,51,47,50,58,52,56,73,70,54,76,80,73,83,89,56,90,83,74,52,70,66,58,50,26,54,50,39,52,52,47,40,52,39,56,52,26,40,45,45,31,48,60,85,32,55,68,57,44,53,51,35,47,53,60,61,41,30,50,68,49,48,49,52,29,54,50,29,35,38,50,44,27,66,72,42,88,93,52,72,66,62,84,78,81,80,52,73,67,54,39,50,48,31,25,51,41,44,49,50,49,49,43,57,71,74,65,47,80,88,74,81,77,78,78,76,88,67,98,63,81,78,69,92,86,75,74,84,71,62,76,74,76,84,81,81,90,76,89,81,84,89,77,97,69,81,86,45,65,70,64,58,62,76,66,56,52,74,49,48,57,91,61,54,74,47,51,42,31,33,67,68,80,91,61,100,53,99,66,77,56,70,68,56,46,51,22,27,46,33,28,47,53,50,50,47,17,55,60,32,32,51,74,54,45,60,89,90,57,84,48,65,76,73,72,48,59,66,61,59,57,51,49,22,55,57,38,42,64,71,68,41,63,75,50,59,70,39,68,70,45,30,53,48,50,52,48,47,51,52,58,50,46,62,52,49,77,74,47,65,76,91,72,68,52,50,47,83,74,72,35,85,61,40,65,60,51,50,42,51,49,52,40,48,45,24,46,40,67,69,44,39,48,93,71,45,90,59,71,57,64,70,78,57,54,78,68,66,78,55,68,67,60,55,48,38,48,52,47,23,50,74,70,48,38,28,52,57,4,52,77,63,51,5,27,40,36,54,46,48,38,48,32,51,34,49,56,63,67,47,94,71,66,80,84,52,49,65,57,39,25,52,53,50,44,53,56,52,69,48,32,86,78,41,72,71,45,43,53,54,52,50,50,32,63,66,52,66,81,89,67,83,93,80,72,85,88,51,82,67,59,59,58,53,48,55,59,49,43,54,51,48,54,50,53,53,49,57,38,35,72,82,40,64,72,49,41,53,52,50,53,52,55,54,57,58,57,59,67,79,56,75,80,84,125

Organism: NCBI:txid205694

Mean predicted aligned error: 15.71 Å